Protein AF-0000000084344542 (afdb_homodimer)

pLDDT: mean 90.47, std 12.68, range [45.41, 98.81]

Solvent-accessible surface area (backbone atoms only — not comparable to full-atom values): 25908 Å² total; per-residue (Å²): 127,61,59,62,56,59,52,42,53,37,26,50,50,38,29,60,54,42,60,59,72,51,71,72,38,26,35,27,34,57,38,76,38,35,69,46,24,49,51,44,51,56,44,52,57,58,43,57,76,71,45,91,45,51,61,46,63,35,38,37,27,78,38,46,72,83,74,76,82,59,62,68,55,54,55,50,29,57,75,70,69,33,57,74,46,80,40,80,62,51,44,53,54,48,46,68,65,64,58,64,47,92,57,42,66,62,53,50,51,50,50,52,51,49,52,49,51,52,52,35,42,76,71,65,27,49,30,38,39,43,50,48,27,27,58,53,41,50,37,38,25,49,44,27,22,44,72,66,23,25,47,30,42,78,67,57,57,41,77,37,75,93,72,64,34,31,40,26,28,45,34,46,66,36,50,62,67,59,53,52,48,42,37,61,75,66,66,57,85,61,45,83,78,78,64,84,82,66,62,91,40,74,62,55,54,40,47,54,46,52,56,52,43,44,73,72,34,79,58,21,61,60,15,43,49,40,21,40,59,35,49,87,63,44,42,58,50,52,52,87,77,82,128,61,61,62,56,58,52,42,53,37,25,50,50,40,28,61,54,44,60,60,71,50,71,73,39,27,33,27,32,54,38,76,37,33,68,47,24,48,51,44,52,54,42,52,57,57,43,57,76,71,46,93,44,51,61,48,64,36,37,37,27,79,37,47,70,83,74,75,82,60,63,67,56,54,53,49,28,56,74,68,69,33,57,72,44,80,40,82,61,50,45,52,54,48,47,69,66,65,58,64,48,94,56,44,66,60,52,51,50,50,49,52,51,48,51,49,52,52,52,35,43,75,72,64,26,49,31,38,40,44,50,47,27,28,57,54,41,50,39,38,26,50,45,28,21,44,73,66,22,24,47,29,42,79,66,57,58,43,76,37,75,91,72,65,33,29,39,26,29,45,35,46,68,37,49,63,68,60,51,53,50,40,37,60,74,64,68,56,85,61,45,84,76,78,66,83,80,65,63,92,39,74,62,56,53,40,48,53,46,51,56,53,42,42,73,72,34,80,60,21,63,60,15,44,50,40,21,40,57,36,48,87,62,43,41,58,50,52,52,87,78,83

Foldseek 3Di:
DQLLVVLLVQLVVQCVVQVQDAAAAEEEQECALALLSVSVVVNVLVCCVPPPHHYAYAYEYEDLPPPFDCVLVVVVCVVSVHHYYYHYQVLCCPLVPPPVDPCSPVVSVVSVVVVVLQVCVVVPGQEYEYRDAQLQQLLQQCLCVVPVVDRDGDDQWAQDPVSNHIYHYSHHRPDPVSSVVNCVVVVPGGGDDDPVVPPPDSSVVSSVVQVVVCVVPPCSSVVSSVCVVCVVPDDDDDVVVD/DQLLVVLLVQLVVQCVVQVQDAAAAEEEQECALALLSVSVVVNVLVCCVPPPHHYAYAYEYEDLPPPFDCVLVVVVCVVSVHHYYYHYQVLCCPLVPPPVDPCSPVVSVVSVVVVVLQVCVVVPGQEYEYRDAQLQQLLQQCLCVVPVVDRDGDDQWDQDPVSNHIYHYSHHRPDPVSSVVNCVVVVPGGGDDDPVCPPPDSSVVSSVVQVVVCVVPPCSSVVSSVCNVCVVPDDDDDVVVD

Structure (mmCIF, N/CA/C/O backbone):
data_AF-0000000084344542-model_v1
#
loop_
_entity.id
_entity.type
_entity.pdbx_description
1 polymer 'tRNA(Ile)-lysidine synthase TilS/MesJ'
#
loop_
_atom_site.group_PDB
_atom_site.id
_atom_site.type_symbol
_atom_site.label_atom_id
_atom_site.label_alt_id
_atom_site.label_comp_id
_atom_site.label_asym_id
_atom_site.label_entity_id
_atom_site.label_seq_id
_atom_site.pdbx_PDB_ins_code
_atom_site.Cartn_x
_atom_site.Cartn_y
_atom_site.Cartn_z
_atom_site.occupancy
_atom_site.B_iso_or_equiv
_atom_site.auth_seq_id
_atom_site.auth_comp_id
_atom_site.auth_asym_id
_atom_site.auth_atom_id
_atom_site.pdbx_PDB_model_num
ATOM 1 N N . MET A 1 1 ? 20.719 -18.219 -22.297 1 51.34 1 MET A N 1
ATOM 2 C CA . MET A 1 1 ? 20.312 -19 -21.141 1 51.34 1 MET A CA 1
ATOM 3 C C . MET A 1 1 ? 18.906 -19.547 -21.297 1 51.34 1 MET A C 1
ATOM 5 O O . MET A 1 1 ? 18.016 -18.844 -21.781 1 51.34 1 MET A O 1
ATOM 9 N N . ASP A 1 2 ? 18.734 -20.875 -21.125 1 81.25 2 ASP A N 1
ATOM 10 C CA . ASP A 1 2 ? 17.453 -21.562 -21.266 1 81.25 2 ASP A CA 1
ATOM 11 C C . ASP A 1 2 ? 16.375 -20.906 -20.391 1 81.25 2 ASP A C 1
ATOM 13 O O . ASP A 1 2 ? 16.641 -20.547 -19.25 1 81.25 2 ASP A O 1
ATOM 17 N N . LYS A 1 3 ? 15.359 -20.281 -21.062 1 88 3 LYS A N 1
ATOM 18 C CA . LYS A 1 3 ? 14.25 -19.594 -20.406 1 88 3 LYS A CA 1
ATOM 19 C C . LYS A 1 3 ? 13.766 -20.359 -19.188 1 88 3 LYS A C 1
ATOM 21 O O . LYS A 1 3 ? 13.422 -19.766 -18.156 1 88 3 LYS A O 1
ATOM 26 N N . LEU A 1 4 ? 13.867 -21.609 -19.297 1 92.75 4 LEU A N 1
ATOM 27 C CA . LEU A 1 4 ? 13.422 -22.422 -18.156 1 92.75 4 LEU A CA 1
ATOM 28 C C . LEU A 1 4 ? 14.391 -22.297 -17 1 92.75 4 LEU A C 1
ATOM 30 O O . LEU A 1 4 ? 13.977 -22.266 -15.836 1 92.75 4 LEU A O 1
ATOM 34 N N . GLN A 1 5 ? 15.648 -22.172 -17.281 1 93.88 5 GLN A N 1
ATOM 35 C CA . GLN A 1 5 ? 16.656 -22.062 -16.234 1 93.88 5 GLN A CA 1
ATOM 36 C C . GLN A 1 5 ? 16.453 -20.797 -15.406 1 93.88 5 GLN A C 1
ATOM 38 O O . GLN A 1 5 ? 16.609 -20.812 -14.188 1 93.88 5 GLN A O 1
ATOM 43 N N . LYS A 1 6 ? 16.141 -19.781 -16.125 1 95.5 6 LYS A N 1
ATOM 44 C CA . LYS A 1 6 ? 15.875 -18.516 -15.43 1 95.5 6 LYS A CA 1
ATOM 45 C C . LYS A 1 6 ? 14.648 -18.641 -14.523 1 95.5 6 LYS A C 1
ATOM 47 O O . LYS A 1 6 ? 14.656 -18.156 -13.391 1 95.5 6 LYS A O 1
ATOM 52 N N . LEU A 1 7 ? 13.602 -19.234 -15.039 1 98 7 LEU A N 1
ATOM 53 C CA . LEU A 1 7 ? 12.391 -19.453 -14.25 1 98 7 LEU A CA 1
ATOM 54 C C . LEU A 1 7 ? 12.68 -20.344 -13.047 1 98 7 LEU A C 1
ATOM 56 O O . LEU A 1 7 ? 12.188 -20.078 -11.945 1 98 7 LEU A O 1
ATOM 60 N N . LEU A 1 8 ? 13.477 -21.344 -13.281 1 97.62 8 LEU A N 1
ATOM 61 C CA . LEU A 1 8 ? 13.828 -22.312 -12.242 1 97.62 8 LEU A CA 1
ATOM 62 C C . LEU A 1 8 ? 14.602 -21.625 -11.109 1 97.62 8 LEU A C 1
ATOM 64 O O . LEU A 1 8 ? 14.398 -21.938 -9.938 1 97.62 8 LEU A O 1
ATOM 68 N N . SER A 1 9 ? 15.469 -20.766 -11.445 1 97.56 9 SER A N 1
ATOM 69 C CA . SER A 1 9 ? 16.266 -20.047 -10.445 1 97.56 9 SER A CA 1
ATOM 70 C C . SER A 1 9 ? 15.375 -19.219 -9.539 1 97.56 9 SER A C 1
ATOM 72 O O . SER A 1 9 ? 15.555 -19.203 -8.32 1 97.56 9 SER A O 1
ATOM 74 N N . LYS A 1 10 ? 14.453 -18.531 -10.094 1 98.19 10 LYS A N 1
ATOM 75 C CA . LYS A 1 10 ? 13.539 -17.688 -9.328 1 98.19 10 LYS A CA 1
ATOM 76 C C . LYS A 1 10 ? 12.602 -18.531 -8.469 1 98.19 10 LYS A C 1
ATOM 78 O O . LYS A 1 10 ? 12.32 -18.188 -7.32 1 98.19 10 LYS A O 1
ATOM 83 N N . SER A 1 11 ? 12.133 -19.609 -9.039 1 98.5 11 SER A N 1
ATOM 84 C CA . SER A 1 11 ? 11.266 -20.5 -8.281 1 98.5 11 SER A CA 1
ATOM 85 C C . SER A 1 11 ? 12.016 -21.156 -7.121 1 98.5 11 SER A C 1
ATOM 87 O O . SER A 1 11 ? 11.469 -21.312 -6.027 1 98.5 11 SER A O 1
ATOM 89 N N . ARG A 1 12 ? 13.195 -21.562 -7.375 1 98 12 ARG A N 1
ATOM 90 C CA . ARG A 1 12 ? 14.016 -22.141 -6.32 1 98 12 ARG A CA 1
ATOM 91 C C . ARG A 1 12 ? 14.172 -21.172 -5.152 1 98 12 ARG A C 1
ATOM 93 O O . ARG A 1 12 ? 14.062 -21.578 -3.99 1 98 12 ARG 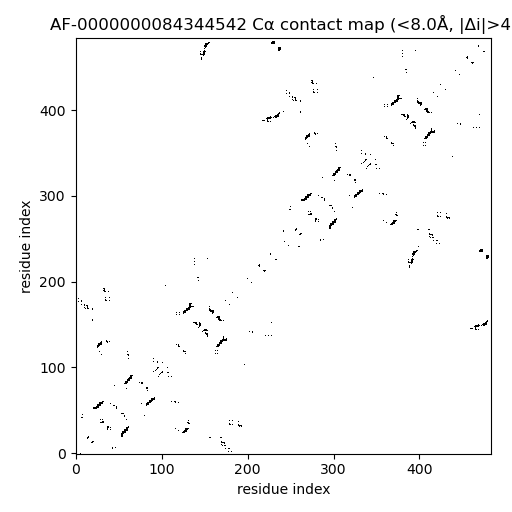A O 1
ATOM 100 N N . ARG A 1 13 ? 14.453 -19.953 -5.473 1 97.75 13 ARG A N 1
ATOM 101 C CA . ARG A 1 13 ? 14.586 -18.922 -4.438 1 97.75 13 ARG A CA 1
ATOM 102 C C . ARG A 1 13 ? 13.297 -18.812 -3.623 1 97.75 13 ARG A C 1
ATOM 104 O O . ARG A 1 13 ? 13.344 -18.703 -2.395 1 97.75 13 ARG A O 1
ATOM 111 N N . ALA A 1 14 ? 12.156 -18.766 -4.277 1 98.44 14 ALA A N 1
ATOM 112 C CA . ALA A 1 14 ? 10.875 -18.688 -3.582 1 98.44 14 ALA A CA 1
ATOM 113 C C . ALA A 1 14 ? 10.656 -19.906 -2.695 1 98.44 14 ALA A C 1
ATOM 115 O O . ALA A 1 14 ? 10.219 -19.781 -1.549 1 98.44 14 ALA A O 1
ATOM 116 N N . ILE A 1 15 ? 10.961 -21.094 -3.232 1 98.56 15 ILE A N 1
ATOM 117 C CA . ILE A 1 15 ? 10.789 -22.344 -2.502 1 98.56 15 ILE A CA 1
ATOM 118 C C . ILE A 1 15 ? 11.625 -22.312 -1.225 1 98.56 15 ILE A C 1
ATOM 120 O O . ILE A 1 15 ? 11.156 -22.719 -0.158 1 98.56 15 ILE A O 1
ATOM 124 N N . GLN A 1 16 ? 12.812 -21.797 -1.331 1 97.44 16 GLN A N 1
ATOM 125 C CA . GLN A 1 16 ? 13.711 -21.734 -0.185 1 97.44 16 GLN A CA 1
ATOM 126 C C . GLN A 1 16 ? 13.273 -20.641 0.793 1 97.44 16 GLN A C 1
ATOM 128 O O . GLN A 1 16 ? 13.188 -20.891 1.998 1 97.44 16 GLN A O 1
ATOM 133 N N . ASP A 1 17 ? 13.008 -19.469 0.31 1 97.56 17 ASP A N 1
ATOM 134 C CA . ASP A 1 17 ? 12.664 -18.312 1.145 1 97.56 17 ASP A CA 1
ATOM 135 C C . ASP A 1 17 ? 11.422 -18.609 1.989 1 97.56 17 ASP A C 1
ATOM 137 O O . ASP A 1 17 ? 11.328 -18.156 3.135 1 97.56 17 ASP A O 1
ATOM 141 N N . PHE A 1 18 ? 10.445 -19.359 1.409 1 98.19 18 PHE A N 1
ATOM 142 C CA . PHE A 1 18 ? 9.156 -19.531 2.082 1 98.19 18 PHE A CA 1
ATOM 143 C C . PHE A 1 18 ? 8.953 -20.984 2.492 1 98.19 18 PHE A C 1
ATOM 145 O O . PHE A 1 18 ? 7.84 -21.391 2.838 1 98.19 18 PHE A O 1
ATOM 152 N N . LYS A 1 19 ? 9.961 -21.844 2.332 1 98 19 LYS A N 1
ATOM 153 C CA . LYS A 1 19 ? 9.914 -23.25 2.727 1 98 19 LYS A CA 1
ATOM 154 C C . LYS A 1 19 ? 8.688 -23.953 2.143 1 98 19 LYS A C 1
ATOM 156 O O . LYS A 1 19 ? 7.906 -24.562 2.877 1 98 19 LYS A O 1
ATOM 161 N N . LEU A 1 20 ? 8.594 -23.875 0.9 1 98.69 20 LEU A N 1
ATOM 162 C CA . LEU A 1 20 ? 7.383 -24.328 0.22 1 98.69 20 LEU A CA 1
ATOM 163 C C . LEU A 1 20 ? 7.359 -25.844 0.097 1 98.69 20 LEU A C 1
ATOM 165 O O . LEU A 1 20 ? 6.285 -26.453 0.073 1 98.69 20 LEU A O 1
ATOM 169 N N . ILE A 1 21 ? 8.547 -26.484 -0.066 1 98.75 21 ILE A N 1
ATOM 170 C CA . ILE A 1 21 ? 8.617 -27.906 -0.337 1 98.75 21 ILE A CA 1
ATOM 171 C C . ILE A 1 21 ? 9.5 -28.594 0.707 1 98.75 21 ILE A C 1
ATOM 173 O O . ILE A 1 21 ? 10.578 -28.109 1.029 1 98.75 21 ILE A O 1
ATOM 177 N N . GLU A 1 22 ? 9.016 -29.672 1.172 1 98.12 22 GLU A N 1
ATOM 178 C CA . GLU A 1 22 ? 9.719 -30.469 2.162 1 98.12 22 GLU A CA 1
ATOM 179 C C . GLU A 1 22 ? 9.828 -31.922 1.713 1 98.12 22 GLU A C 1
ATOM 181 O O . GLU A 1 22 ? 9.117 -32.344 0.8 1 98.12 22 GLU A O 1
ATOM 186 N N . ASN A 1 23 ? 10.711 -32.656 2.406 1 98.31 23 ASN A N 1
ATOM 187 C CA . ASN A 1 23 ? 10.891 -34.062 2.102 1 98.31 23 ASN A CA 1
ATOM 188 C C . ASN A 1 23 ? 9.609 -34.875 2.346 1 98.31 23 ASN A C 1
ATOM 190 O O . ASN A 1 23 ? 8.984 -34.719 3.4 1 98.31 23 ASN A O 1
ATOM 194 N N . GLY A 1 24 ? 9.273 -35.688 1.319 1 98.12 24 GLY A N 1
ATOM 195 C CA . GLY A 1 24 ? 8.125 -36.562 1.47 1 98.12 24 GLY A CA 1
ATOM 196 C C . GLY A 1 24 ? 6.832 -35.938 0.971 1 98.12 24 GLY A C 1
ATOM 197 O O . GLY A 1 24 ? 5.793 -36.594 0.943 1 98.12 24 GLY A O 1
ATOM 198 N N . ASP A 1 25 ? 6.922 -34.75 0.544 1 98.69 25 ASP A N 1
ATOM 199 C CA . ASP A 1 25 ? 5.727 -34.062 0.06 1 98.69 25 ASP A CA 1
ATOM 200 C C . ASP A 1 25 ? 5.164 -34.75 -1.183 1 98.69 25 ASP A C 1
ATOM 202 O O . ASP A 1 25 ? 5.922 -35.25 -2.023 1 98.69 25 ASP A O 1
ATOM 206 N N . LYS A 1 26 ? 3.902 -34.812 -1.237 1 98.75 26 LYS A N 1
ATOM 207 C CA . LYS A 1 26 ? 3.164 -35.125 -2.461 1 98.75 26 LYS A CA 1
ATOM 208 C C . LYS A 1 26 ? 2.363 -33.906 -2.926 1 98.75 26 LYS A C 1
ATOM 210 O O . LYS A 1 26 ? 1.369 -33.531 -2.301 1 98.75 26 LYS A O 1
ATOM 215 N N . ILE A 1 27 ? 2.746 -33.344 -4.039 1 98.81 27 ILE A N 1
ATOM 216 C CA . ILE A 1 27 ? 2.273 -32.031 -4.422 1 98.81 27 ILE A CA 1
ATOM 217 C C . ILE A 1 27 ? 1.362 -32.156 -5.641 1 98.81 27 ILE A C 1
ATOM 219 O O . ILE A 1 27 ? 1.763 -32.688 -6.676 1 98.81 27 ILE A O 1
ATOM 223 N N . ALA A 1 28 ? 0.146 -31.641 -5.516 1 98.75 28 ALA A N 1
ATOM 224 C CA . ALA A 1 28 ? -0.789 -31.547 -6.633 1 98.75 28 ALA A CA 1
ATOM 225 C C . ALA A 1 28 ? -0.658 -30.203 -7.348 1 98.75 28 ALA A C 1
ATOM 227 O O . ALA A 1 28 ? -0.665 -29.156 -6.707 1 98.75 28 ALA A O 1
ATOM 228 N N . VAL A 1 29 ? -0.505 -30.266 -8.602 1 98.38 29 VAL A N 1
ATOM 229 C CA . VAL A 1 29 ? -0.533 -29.062 -9.422 1 98.38 29 VAL A CA 1
ATOM 230 C C . VAL A 1 29 ? -1.914 -28.891 -10.047 1 98.38 29 VAL A C 1
ATOM 232 O O . VAL A 1 29 ? -2.389 -29.781 -10.766 1 98.38 29 VAL A O 1
ATOM 235 N N . GLY A 1 30 ? -2.607 -27.781 -9.68 1 94.81 30 GLY A N 1
ATOM 236 C CA . GLY A 1 30 ? -3.82 -27.453 -10.414 1 94.81 30 GLY A CA 1
ATOM 237 C C . GLY A 1 30 ? -3.559 -27.047 -11.852 1 94.81 30 GLY A C 1
ATOM 238 O O . GLY A 1 30 ? -3.127 -25.906 -12.102 1 94.81 30 GLY A O 1
ATOM 239 N N . LEU A 1 31 ? -3.889 -27.891 -12.758 1 93.56 31 LEU A N 1
ATOM 240 C CA . LEU A 1 31 ? -3.602 -27.672 -14.172 1 93.56 31 LEU A CA 1
ATOM 241 C C . LEU A 1 31 ? -4.852 -27.219 -14.914 1 93.56 31 LEU A C 1
ATOM 243 O O . LEU A 1 31 ? -5.68 -28.031 -15.312 1 93.56 31 LEU A O 1
ATOM 247 N N . SER A 1 32 ? -4.93 -25.969 -15.172 1 89.56 32 SER A N 1
ATOM 248 C CA . SER A 1 32 ? -6.102 -25.406 -15.852 1 89.56 32 SER A CA 1
ATOM 249 C C . SER A 1 32 ? -5.93 -25.453 -17.359 1 89.56 32 SER A C 1
ATOM 251 O O . SER A 1 32 ? -6.902 -25.312 -18.109 1 89.56 32 SER A O 1
ATOM 253 N N . GLY A 1 33 ? -4.684 -25.594 -17.812 1 90.06 33 GLY A N 1
ATOM 254 C CA . GLY A 1 33 ? -4.383 -25.484 -19.234 1 90.06 33 GLY A CA 1
ATOM 255 C C . GLY A 1 33 ? -3.924 -24.094 -19.641 1 90.06 33 GLY A C 1
ATOM 256 O O . GLY A 1 33 ? -3.492 -23.875 -20.766 1 90.06 33 GLY A O 1
ATOM 257 N N . GLY A 1 34 ? -3.973 -23.219 -18.734 1 92.94 34 GLY A N 1
ATOM 258 C CA . GLY A 1 34 ? -3.479 -21.875 -19 1 92.94 34 GLY A CA 1
ATOM 259 C C . GLY A 1 34 ? -1.965 -21.781 -18.938 1 92.94 34 GLY A C 1
ATOM 260 O O . GLY A 1 34 ? -1.291 -22.719 -18.531 1 92.94 34 GLY A O 1
ATOM 261 N N . LYS A 1 35 ? -1.479 -20.625 -19.359 1 96.31 35 LYS A N 1
ATOM 262 C CA . LYS A 1 35 ? -0.034 -20.438 -19.453 1 96.31 35 LYS A CA 1
ATOM 263 C C . LYS A 1 35 ? 0.63 -20.578 -18.094 1 96.31 35 LYS A C 1
ATOM 265 O O . LYS A 1 35 ? 1.729 -21.125 -17.984 1 96.31 35 LYS A O 1
ATOM 270 N N . ASP A 1 36 ? 0.001 -20.141 -17.047 1 97 36 ASP A N 1
ATOM 271 C CA . ASP A 1 36 ? 0.616 -20.109 -15.727 1 97 36 ASP A CA 1
ATOM 272 C C . ASP A 1 36 ? 0.717 -21.5 -15.133 1 97 36 ASP A C 1
ATOM 274 O O . ASP A 1 36 ? 1.778 -21.906 -14.648 1 97 36 ASP A O 1
ATOM 278 N N . SER A 1 37 ? -0.384 -22.234 -15.188 1 96.94 37 SER A N 1
ATOM 279 C CA . SER A 1 37 ? -0.388 -23.578 -14.617 1 96.94 37 SER A CA 1
ATOM 280 C C . SER A 1 37 ? 0.545 -24.5 -15.383 1 96.94 37 SER A C 1
ATOM 282 O O . SER A 1 37 ? 1.215 -25.359 -14.789 1 96.94 37 SER A O 1
ATOM 284 N N . LEU A 1 38 ? 0.573 -24.344 -16.688 1 96.81 38 LEU A N 1
ATOM 285 C CA . LEU A 1 38 ? 1.476 -25.156 -17.5 1 96.81 38 LEU A CA 1
ATOM 286 C C . LEU A 1 38 ? 2.932 -24.859 -17.141 1 96.81 38 LEU A C 1
ATOM 288 O O . LEU A 1 38 ? 3.727 -25.797 -16.969 1 96.81 38 LEU A O 1
ATOM 292 N N . THR A 1 39 ? 3.248 -23.594 -17.078 1 97.94 39 THR A N 1
ATOM 293 C CA . THR A 1 39 ? 4.602 -23.188 -16.719 1 97.94 39 THR A CA 1
ATOM 294 C C . THR A 1 39 ? 4.984 -23.75 -15.352 1 97.94 39 THR A C 1
ATOM 296 O O . THR A 1 39 ? 6.098 -24.25 -15.172 1 97.94 39 THR A O 1
ATOM 299 N N . LEU A 1 40 ? 4.07 -23.703 -14.461 1 98.5 40 LEU A N 1
ATOM 300 C CA . LEU A 1 40 ? 4.297 -24.234 -13.125 1 98.5 40 LEU A CA 1
ATOM 301 C C . LEU A 1 40 ? 4.656 -25.719 -13.18 1 98.5 40 LEU A C 1
ATOM 303 O O . LEU A 1 40 ? 5.586 -26.156 -12.508 1 98.5 40 LEU A O 1
ATOM 307 N N . LEU A 1 41 ? 3.92 -26.469 -13.953 1 98.06 41 LEU A N 1
ATOM 308 C CA . LEU A 1 41 ? 4.168 -27.906 -14.094 1 98.06 41 LEU A CA 1
ATOM 309 C C . LEU A 1 41 ? 5.582 -28.156 -14.602 1 98.06 41 LEU A C 1
ATOM 311 O O . LEU A 1 41 ? 6.297 -29.016 -14.062 1 98.06 41 LEU A O 1
ATOM 315 N N . TYR A 1 42 ? 5.988 -27.453 -15.594 1 97.75 42 TYR A N 1
ATOM 316 C CA . TYR A 1 42 ? 7.332 -27.594 -16.156 1 97.75 42 TYR A CA 1
ATOM 317 C C . TYR A 1 42 ? 8.391 -27.281 -15.102 1 97.75 42 TYR A C 1
ATOM 319 O O . TYR A 1 42 ? 9.383 -28.016 -14.977 1 97.75 42 TYR A O 1
ATOM 327 N N . ILE A 1 43 ? 8.164 -26.234 -14.375 1 98.25 43 ILE A N 1
ATOM 328 C CA . ILE A 1 43 ? 9.133 -25.766 -13.391 1 98.25 43 ILE A CA 1
ATOM 329 C C . ILE A 1 43 ? 9.297 -26.812 -12.289 1 98.25 43 ILE A C 1
ATOM 331 O O . ILE A 1 43 ? 10.422 -27.203 -11.961 1 98.25 43 ILE A O 1
ATOM 335 N N . LEU A 1 44 ? 8.195 -27.266 -11.719 1 98.56 44 LEU A N 1
ATOM 336 C CA . LEU A 1 44 ? 8.258 -28.188 -10.594 1 98.56 44 LEU A CA 1
ATOM 337 C C . LEU A 1 44 ? 8.805 -29.531 -11.031 1 98.56 44 LEU A C 1
ATOM 339 O O . LEU A 1 44 ? 9.531 -30.188 -10.281 1 98.56 44 LEU A O 1
ATOM 343 N N . ASN A 1 45 ? 8.406 -29.938 -12.195 1 98.12 45 ASN A N 1
ATOM 344 C CA . ASN A 1 45 ? 8.945 -31.188 -12.711 1 98.12 45 ASN A CA 1
ATOM 345 C C . ASN A 1 45 ? 10.453 -31.125 -12.891 1 98.12 45 ASN A C 1
ATOM 347 O O . ASN A 1 45 ? 11.172 -32.062 -12.562 1 98.12 45 ASN A O 1
ATOM 351 N N . ALA A 1 46 ? 10.938 -30.062 -13.453 1 97.12 46 ALA A N 1
ATOM 352 C CA . ALA A 1 46 ? 12.375 -29.844 -13.602 1 97.12 46 ALA A CA 1
ATOM 353 C C . ALA A 1 46 ? 13.062 -29.75 -12.242 1 97.12 46 ALA A C 1
ATOM 355 O O . ALA A 1 46 ? 14.148 -30.297 -12.055 1 97.12 46 ALA A O 1
ATOM 356 N N . TYR A 1 47 ? 12.438 -29.016 -11.383 1 97.81 47 TYR A N 1
ATOM 357 C CA . TYR A 1 47 ? 13 -28.828 -10.047 1 97.81 47 TYR A CA 1
ATOM 358 C C . TYR A 1 47 ? 13.156 -30.156 -9.328 1 97.81 47 TYR A C 1
ATOM 360 O O . TYR A 1 47 ? 14.125 -30.359 -8.594 1 97.81 47 TYR A O 1
ATOM 368 N N . LYS A 1 48 ? 12.219 -31.047 -9.508 1 96.81 48 LYS A N 1
ATOM 369 C CA . LYS A 1 48 ? 12.188 -32.375 -8.875 1 96.81 48 LYS A CA 1
ATOM 370 C C . LYS A 1 48 ? 13.477 -33.125 -9.148 1 96.81 48 LYS A C 1
ATOM 372 O O . LYS A 1 48 ? 13.922 -33.906 -8.312 1 96.81 48 LYS A O 1
ATOM 377 N N . ARG A 1 49 ? 14.133 -32.875 -10.203 1 94 49 ARG A N 1
ATOM 378 C CA . ARG A 1 49 ? 15.305 -33.625 -10.656 1 94 49 ARG A CA 1
ATOM 379 C C . ARG A 1 49 ? 16.531 -33.281 -9.812 1 94 49 ARG A C 1
ATOM 381 O O . ARG A 1 49 ? 17.438 -34.094 -9.664 1 94 49 ARG A O 1
ATOM 388 N N . PHE A 1 50 ? 16.594 -32.094 -9.258 1 93.19 50 PHE A N 1
ATOM 389 C CA . PHE A 1 50 ? 17.812 -31.703 -8.562 1 93.19 50 PHE A CA 1
ATOM 390 C C . PHE A 1 50 ? 17.484 -31.156 -7.176 1 93.19 50 PHE A C 1
ATOM 392 O O . PHE A 1 50 ? 18.391 -30.781 -6.43 1 93.19 50 PHE A O 1
ATOM 399 N N . SER A 1 51 ? 16.219 -31.062 -6.895 1 95.25 51 SER A N 1
ATOM 400 C CA . SER A 1 51 ? 15.797 -30.578 -5.586 1 95.25 51 SER A CA 1
ATOM 401 C C . SER A 1 51 ? 16.469 -31.359 -4.461 1 95.25 51 SER A C 1
ATOM 403 O O . SER A 1 51 ? 16.609 -32.562 -4.551 1 95.25 51 SER A O 1
ATOM 405 N N . PRO A 1 52 ? 16.875 -30.672 -3.395 1 95.94 52 PRO A N 1
ATOM 406 C CA . PRO A 1 52 ? 17.375 -31.391 -2.225 1 95.94 52 PRO A CA 1
ATOM 407 C C . PRO A 1 52 ? 16.281 -32.188 -1.521 1 95.94 52 PRO A C 1
ATOM 409 O O . PRO A 1 52 ? 16.594 -33.188 -0.848 1 95.94 52 PRO A O 1
ATOM 412 N N . GLU A 1 53 ? 15.086 -31.781 -1.658 1 96.94 53 GLU A N 1
ATOM 413 C CA . GLU A 1 53 ? 13.938 -32.5 -1.089 1 96.94 53 GLU A CA 1
ATOM 414 C C . GLU A 1 53 ? 13.367 -33.5 -2.078 1 96.94 53 GLU A C 1
ATOM 416 O O . GLU A 1 53 ? 13.266 -33.219 -3.273 1 96.94 53 GLU A O 1
ATOM 421 N N . LYS A 1 54 ? 13.086 -34.594 -1.53 1 97.69 54 LYS A N 1
ATOM 422 C CA . LYS A 1 54 ? 12.391 -35.594 -2.338 1 97.69 54 LYS A CA 1
ATOM 423 C C . LYS A 1 54 ? 10.875 -35.406 -2.24 1 97.69 54 LYS A C 1
ATOM 425 O O . LYS A 1 54 ? 10.312 -35.438 -1.144 1 97.69 54 LYS A O 1
ATOM 430 N N . PHE A 1 55 ? 10.273 -35.25 -3.379 1 98.38 55 PHE A N 1
ATOM 431 C CA . PHE A 1 55 ? 8.82 -35.094 -3.387 1 98.38 55 PHE A CA 1
ATOM 432 C C . PHE A 1 55 ? 8.219 -35.656 -4.664 1 98.38 55 PHE A C 1
ATOM 434 O O . PHE A 1 55 ? 8.93 -35.906 -5.645 1 98.38 55 PHE A O 1
ATOM 441 N N . ASP A 1 56 ? 6.934 -35.938 -4.621 1 98.19 56 ASP A N 1
ATOM 442 C CA . ASP A 1 56 ? 6.188 -36.406 -5.781 1 98.19 56 ASP A CA 1
ATOM 443 C C . ASP A 1 56 ? 5.277 -35.312 -6.344 1 98.19 56 ASP A C 1
ATOM 445 O O . ASP A 1 56 ? 4.875 -34.406 -5.617 1 98.19 56 ASP A O 1
ATOM 449 N N . LEU A 1 57 ? 4.977 -35.5 -7.617 1 98.25 57 LEU A N 1
ATOM 450 C CA . LEU A 1 57 ? 4.145 -34.531 -8.312 1 98.25 57 LEU A CA 1
ATOM 451 C C . LEU A 1 57 ? 2.973 -35.188 -9.008 1 98.25 57 LEU A C 1
ATOM 453 O O . LEU A 1 57 ? 3.141 -36.25 -9.633 1 98.25 57 LEU A O 1
ATOM 457 N N . ILE A 1 58 ? 1.824 -34.656 -8.867 1 98 58 ILE A N 1
ATOM 458 C CA . ILE A 1 58 ? 0.686 -35.094 -9.672 1 98 58 ILE A CA 1
ATOM 459 C C . ILE A 1 58 ? -0.031 -33.875 -10.25 1 98 58 ILE A C 1
ATOM 461 O O . ILE A 1 58 ? 0.054 -32.781 -9.703 1 98 58 ILE A O 1
ATOM 465 N N . ALA A 1 59 ? -0.706 -34.031 -11.344 1 98.12 59 ALA A N 1
ATOM 466 C CA . ALA A 1 59 ? -1.465 -32.969 -11.992 1 98.12 59 ALA A CA 1
ATOM 467 C C . ALA A 1 59 ? -2.963 -33.25 -11.953 1 98.12 59 ALA A C 1
ATOM 469 O O . ALA A 1 59 ? -3.385 -34.375 -12.156 1 98.12 59 ALA A O 1
ATOM 470 N N . ILE A 1 60 ? -3.727 -32.25 -11.617 1 97.06 60 ILE A N 1
ATOM 471 C CA . ILE A 1 60 ? -5.18 -32.375 -11.547 1 97.06 60 ILE A CA 1
ATOM 472 C C . ILE A 1 60 ? -5.832 -31.281 -12.406 1 97.06 60 ILE A C 1
ATOM 474 O O . ILE A 1 60 ? -5.469 -30.109 -12.312 1 97.06 60 ILE A O 1
ATOM 478 N N . THR A 1 61 ? -6.742 -31.656 -13.211 1 94.62 61 THR A N 1
ATOM 479 C CA . THR A 1 61 ? -7.574 -30.734 -13.977 1 94.62 61 THR A CA 1
ATOM 480 C C . THR A 1 61 ? -9.047 -30.922 -13.625 1 94.62 61 THR A C 1
ATOM 482 O O . THR A 1 61 ? -9.547 -32.031 -13.609 1 94.62 61 THR A O 1
ATOM 485 N N . LEU A 1 62 ? -9.641 -29.766 -13.297 1 91.38 62 LEU A N 1
ATOM 486 C CA . LEU A 1 62 ? -11.086 -29.781 -13.078 1 91.38 62 LEU A CA 1
ATOM 487 C C . LEU A 1 62 ? -11.836 -29.484 -14.375 1 91.38 62 LEU A C 1
ATOM 489 O O . LEU A 1 62 ? -11.742 -28.375 -14.906 1 91.38 62 LEU A O 1
ATOM 493 N N . ASN A 1 63 ? -12.508 -30.406 -14.828 1 86.19 63 ASN A N 1
ATOM 494 C CA . ASN A 1 63 ? -13.305 -30.266 -16.047 1 86.19 63 ASN A CA 1
ATOM 495 C C . ASN A 1 63 ? -14.703 -29.75 -15.742 1 86.19 63 ASN A C 1
ATOM 497 O O . ASN A 1 63 ? -15.523 -30.453 -15.148 1 86.19 63 ASN A O 1
ATOM 501 N N . PRO A 1 64 ? -14.93 -28.531 -16.172 1 77.75 64 PRO A N 1
ATOM 502 C CA . PRO A 1 64 ? -16.25 -27.969 -15.852 1 77.75 64 PRO A CA 1
ATOM 503 C C . PRO A 1 64 ? -17.359 -28.578 -16.703 1 77.75 64 PRO A C 1
ATOM 505 O O . PRO A 1 64 ? -18.547 -28.297 -16.469 1 77.75 64 PRO A O 1
ATOM 508 N N . GLY A 1 65 ? -17.094 -29.391 -17.641 1 73.62 65 GLY A N 1
ATOM 509 C CA . GLY A 1 65 ? -18.109 -30.047 -18.484 1 73.62 65 GLY A CA 1
ATOM 510 C C . GLY A 1 65 ? -18.531 -29.188 -19.656 1 73.62 65 GLY A C 1
ATOM 511 O O . GLY A 1 65 ? -19.688 -29.25 -20.094 1 73.62 65 GLY A O 1
ATOM 512 N N . THR A 1 66 ? -17.703 -28.281 -20.062 1 69.06 66 THR A N 1
ATOM 513 C CA . THR A 1 66 ? -18.062 -27.375 -21.141 1 69.06 66 THR A CA 1
ATOM 514 C C . THR A 1 66 ? -17.625 -27.922 -22.5 1 69.06 66 THR A C 1
ATOM 516 O O . THR A 1 66 ? -17.812 -27.281 -23.531 1 69.06 66 THR A O 1
ATOM 519 N N . GLY A 1 67 ? -17.094 -29.078 -22.484 1 69.12 67 GLY A N 1
ATOM 520 C CA . GLY A 1 67 ? -16.703 -29.688 -23.75 1 69.12 67 GLY A CA 1
ATOM 521 C C . GLY A 1 67 ? -15.273 -29.375 -24.141 1 69.12 67 GLY A C 1
ATOM 522 O O . GLY A 1 67 ? -14.867 -29.656 -25.281 1 69.12 67 GLY A O 1
ATOM 523 N N . ALA A 1 68 ? -14.57 -28.75 -23.297 1 74.81 68 ALA A N 1
ATOM 524 C CA . ALA A 1 68 ? -13.172 -28.484 -23.594 1 74.81 68 ALA A CA 1
ATOM 525 C C . ALA A 1 68 ? -12.391 -29.781 -23.797 1 74.81 68 ALA A C 1
ATOM 527 O O . ALA A 1 68 ? -12.688 -30.797 -23.172 1 74.81 68 ALA A O 1
ATOM 528 N N . ASP A 1 69 ? -11.477 -29.719 -24.766 1 82.44 69 ASP A N 1
ATOM 529 C CA . ASP A 1 69 ? -10.625 -30.875 -25.047 1 82.44 69 ASP A CA 1
ATOM 530 C C . ASP A 1 69 ? -9.344 -30.812 -24.219 1 82.44 69 ASP A C 1
ATOM 532 O O . ASP A 1 69 ? -8.5 -29.953 -24.438 1 82.44 69 ASP A O 1
ATOM 536 N N . PHE A 1 70 ? -9.164 -31.766 -23.297 1 87.06 70 PHE A N 1
ATOM 537 C CA . PHE A 1 70 ? -7.996 -31.781 -22.422 1 87.06 70 PHE A CA 1
ATOM 538 C C . PHE A 1 70 ? -6.98 -32.812 -22.875 1 87.06 70 PHE A C 1
ATOM 540 O O . PHE A 1 70 ? -6.012 -33.094 -22.172 1 87.06 70 PHE A O 1
ATOM 547 N N . SER A 1 71 ? -7.152 -33.312 -24.078 1 89.56 71 SER A N 1
ATOM 548 C CA . SER A 1 71 ? -6.27 -34.344 -24.625 1 89.56 71 SER A CA 1
ATOM 549 C C . SER A 1 71 ? -4.824 -33.875 -24.672 1 89.56 71 SER A C 1
ATOM 551 O O . SER A 1 71 ? -3.896 -34.625 -24.391 1 89.56 71 SER A O 1
ATOM 553 N N . PRO A 1 72 ? -4.648 -32.625 -25.031 1 91.19 72 PRO A N 1
ATOM 554 C CA . PRO A 1 72 ? -3.266 -32.125 -25.031 1 91.19 72 PRO A CA 1
ATOM 555 C C . PRO A 1 72 ? -2.609 -32.219 -23.656 1 91.19 72 PRO A C 1
ATOM 557 O O . PRO A 1 72 ? -1.396 -32.406 -23.562 1 91.19 72 PRO A O 1
ATOM 560 N N . LEU A 1 73 ? -3.361 -32.094 -22.641 1 93.56 73 LEU A N 1
ATOM 561 C CA . LEU A 1 73 ? -2.818 -32.156 -21.281 1 93.56 73 LEU A CA 1
ATOM 562 C C . LEU A 1 73 ? -2.428 -33.562 -20.922 1 93.56 73 LEU A C 1
ATOM 564 O O . LEU A 1 73 ? -1.442 -33.781 -20.203 1 93.56 73 LEU A O 1
ATOM 568 N N . HIS A 1 74 ? -3.25 -34.5 -21.375 1 94.38 74 HIS A N 1
ATOM 569 C CA . HIS A 1 74 ? -2.906 -35.906 -21.156 1 94.38 74 HIS A CA 1
ATOM 570 C C . HIS A 1 74 ? -1.555 -36.219 -21.781 1 94.38 74 HIS A C 1
ATOM 572 O O . HIS A 1 74 ? -0.706 -36.844 -21.125 1 94.38 74 HIS A O 1
ATOM 578 N N . LYS A 1 75 ? -1.407 -35.844 -22.984 1 94.94 75 LYS A N 1
ATOM 579 C CA . LYS A 1 75 ? -0.165 -36.094 -23.703 1 94.94 75 LYS A CA 1
ATOM 580 C C . LYS A 1 75 ? 1.025 -35.438 -23 1 94.94 75 LYS A C 1
ATOM 582 O O . LYS A 1 75 ? 2.078 -36.062 -22.844 1 94.94 75 LYS A O 1
ATOM 587 N N . LEU A 1 76 ? 0.862 -34.219 -22.656 1 95 76 LEU A N 1
ATOM 588 C CA . LEU A 1 76 ? 1.925 -33.469 -22 1 95 76 LEU A CA 1
ATOM 589 C C . LEU A 1 76 ? 2.367 -34.156 -20.703 1 95 76 LEU A C 1
ATOM 591 O O . LEU A 1 76 ? 3.562 -34.344 -20.484 1 95 76 LEU A O 1
ATOM 595 N N . CYS A 1 77 ? 1.443 -34.5 -19.844 1 97 77 CYS A N 1
ATOM 596 C CA . CYS A 1 77 ? 1.762 -35.125 -18.562 1 97 77 CYS A CA 1
ATOM 597 C C . CYS A 1 77 ? 2.424 -36.469 -18.75 1 97 77 CYS A C 1
ATOM 599 O O . CYS A 1 77 ? 3.305 -36.844 -17.969 1 97 77 CYS A O 1
ATOM 601 N N . ASP A 1 78 ? 1.965 -37.156 -19.781 1 96.62 78 ASP A N 1
ATOM 602 C CA . ASP A 1 78 ? 2.6 -38.438 -20.094 1 96.62 78 ASP A CA 1
ATOM 603 C C . ASP A 1 78 ? 4.062 -38.25 -20.484 1 96.62 78 ASP A C 1
ATOM 605 O O . ASP A 1 78 ? 4.938 -38.969 -20.031 1 96.62 78 ASP A O 1
ATOM 609 N N . GLU A 1 79 ? 4.301 -37.281 -21.266 1 96 79 GLU A N 1
ATOM 610 C CA . GLU A 1 79 ? 5.656 -36.969 -21.703 1 96 79 GLU A CA 1
ATOM 611 C C . GLU A 1 79 ? 6.543 -36.594 -20.516 1 96 79 GLU A C 1
ATOM 613 O O . GLU A 1 79 ? 7.723 -36.938 -20.484 1 96 79 GLU A O 1
ATOM 618 N N . LEU A 1 80 ? 5.992 -35.875 -19.609 1 96.31 80 LEU A N 1
ATOM 619 C CA . LEU A 1 80 ? 6.734 -35.406 -18.438 1 96.31 80 LEU A CA 1
ATOM 620 C C . LEU A 1 80 ? 6.777 -36.469 -17.359 1 96.31 80 LEU A C 1
ATOM 622 O O . LEU A 1 80 ? 7.441 -36.312 -16.328 1 96.31 80 LEU A O 1
ATOM 626 N N . GLN A 1 81 ? 6.016 -37.562 -17.594 1 97.12 81 GLN A N 1
ATOM 627 C CA . GLN A 1 81 ? 5.918 -38.625 -16.625 1 97.12 81 GLN A CA 1
ATOM 628 C C . GLN A 1 81 ? 5.348 -38.156 -15.289 1 97.12 81 GLN A C 1
ATOM 630 O O . GLN A 1 81 ? 5.895 -38.438 -14.227 1 97.12 81 GLN A O 1
ATOM 635 N N . VAL A 1 82 ? 4.359 -37.375 -15.359 1 97.81 82 VAL A N 1
ATOM 636 C CA . VAL A 1 82 ? 3.611 -36.875 -14.203 1 97.81 82 VAL A CA 1
ATOM 637 C C . VAL A 1 82 ? 2.205 -37.469 -14.211 1 97.81 82 VAL A C 1
ATOM 639 O O . VAL A 1 82 ? 1.462 -37.312 -15.18 1 97.81 82 VAL A O 1
ATOM 642 N N . PRO A 1 83 ? 1.892 -38.25 -13.125 1 98.19 83 PRO A N 1
ATOM 643 C CA . PRO A 1 83 ? 0.514 -38.719 -13.07 1 98.19 83 PRO A CA 1
ATOM 644 C C . PRO A 1 83 ? -0.519 -37.625 -13.242 1 98.19 83 PRO A C 1
ATOM 646 O O . PRO A 1 83 ? -0.383 -36.562 -12.648 1 98.19 83 PRO A O 1
ATOM 649 N N . PHE A 1 84 ? -1.57 -37.875 -14.102 1 97.62 84 PHE A N 1
ATOM 650 C CA . PHE A 1 84 ? -2.549 -36.875 -14.469 1 97.62 84 PHE A CA 1
ATOM 651 C C . PHE A 1 84 ? -3.967 -37.344 -14.203 1 97.62 84 PHE A C 1
ATOM 653 O O . PHE A 1 84 ? -4.328 -38.469 -14.586 1 97.62 84 PHE A O 1
ATOM 660 N N . TYR A 1 85 ? -4.766 -36.5 -13.531 1 96.69 85 TYR A N 1
ATOM 661 C CA . TYR A 1 85 ? -6.148 -36.844 -13.203 1 96.69 85 TYR A CA 1
ATOM 662 C C . TYR A 1 85 ? -7.098 -35.75 -13.68 1 96.69 85 TYR A C 1
ATOM 664 O O . TYR A 1 85 ? -7.008 -34.594 -13.242 1 96.69 85 TYR A O 1
ATOM 672 N N . GLU A 1 86 ? -7.922 -36.062 -14.562 1 93.88 86 GLU A N 1
ATOM 673 C CA . GLU A 1 86 ? -9 -35.188 -15.008 1 93.88 86 GLU A CA 1
ATOM 674 C C . GLU A 1 86 ? -10.297 -35.469 -14.25 1 93.88 86 GLU A C 1
ATOM 676 O O . GLU A 1 86 ? -10.82 -36.594 -14.312 1 93.88 86 GLU A O 1
ATOM 681 N N . ILE A 1 87 ? -10.781 -34.469 -13.562 1 91.62 87 ILE A N 1
ATOM 682 C CA . ILE A 1 87 ? -11.945 -34.656 -12.703 1 91.62 87 ILE A CA 1
ATOM 683 C C . ILE A 1 87 ? -13.133 -33.875 -13.242 1 91.62 87 ILE A C 1
ATOM 685 O O . ILE A 1 87 ? -13.039 -32.656 -13.461 1 91.62 87 ILE A O 1
ATOM 689 N N . ASP A 1 88 ? -14.258 -34.531 -13.297 1 86.5 88 ASP A N 1
ATOM 690 C CA . ASP A 1 88 ? -15.484 -33.875 -13.742 1 86.5 88 ASP A CA 1
ATOM 691 C C . ASP A 1 88 ? -16.188 -33.156 -12.586 1 86.5 88 ASP A C 1
ATOM 693 O O . ASP A 1 88 ? -16.469 -33.781 -11.555 1 86.5 88 ASP A O 1
ATOM 697 N N . THR A 1 89 ? -16.406 -31.844 -12.641 1 79.44 89 THR A N 1
ATOM 698 C CA . THR A 1 89 ? -17.031 -31.125 -11.539 1 79.44 89 THR A CA 1
ATOM 699 C C . THR A 1 89 ? -18.438 -30.672 -11.93 1 79.44 89 THR A C 1
ATOM 701 O O . THR A 1 89 ? -19.25 -30.344 -11.062 1 79.44 89 THR A O 1
ATOM 704 N N . ASN A 1 90 ? -18.891 -30.797 -13.062 1 72.12 90 ASN A N 1
ATOM 705 C CA . ASN A 1 90 ? -20.188 -30.359 -13.57 1 72.12 90 ASN A CA 1
ATOM 706 C C . ASN A 1 90 ? -20.562 -28.984 -13.039 1 72.12 90 ASN A C 1
ATOM 708 O O . ASN A 1 90 ? -21.703 -28.766 -12.617 1 72.12 90 ASN A O 1
ATOM 712 N N . ILE A 1 91 ? -19.734 -28.078 -12.711 1 65.94 91 ILE A N 1
ATOM 713 C CA . ILE A 1 91 ? -19.922 -26.766 -12.117 1 65.94 91 ILE A CA 1
ATOM 714 C C . ILE A 1 91 ? -20.844 -25.922 -13 1 65.94 91 ILE A C 1
ATOM 716 O O . ILE A 1 91 ? -21.656 -25.141 -12.5 1 65.94 91 ILE A O 1
ATOM 720 N N . LYS A 1 92 ? -20.688 -26.047 -14.273 1 62.88 92 LYS A N 1
ATOM 721 C CA . LYS A 1 92 ? -21.531 -25.297 -15.188 1 62.88 92 LYS A CA 1
ATOM 722 C C . LYS A 1 92 ? -23.016 -25.516 -14.859 1 62.88 92 LYS A C 1
ATOM 724 O O . LYS A 1 92 ? -23.781 -24.547 -14.789 1 62.88 92 LYS A O 1
ATOM 729 N N . GLU A 1 93 ? -23.25 -26.656 -14.602 1 60 93 GLU A N 1
ATOM 730 C CA . GLU A 1 93 ? -24.656 -26.984 -14.352 1 60 93 GLU A CA 1
ATOM 731 C C . GLU A 1 93 ? -25.125 -26.391 -13.031 1 60 93 GLU A C 1
ATOM 733 O O . GLU A 1 93 ? -26.234 -25.844 -12.953 1 60 93 GLU A O 1
ATOM 738 N N . VAL A 1 94 ? -24.328 -26.344 -12.047 1 60.22 94 VAL A N 1
ATOM 739 C CA . VAL A 1 94 ? -24.734 -25.922 -10.703 1 60.22 94 VAL A CA 1
ATOM 740 C C . VAL A 1 94 ? -24.797 -24.406 -10.625 1 60.22 94 VAL A C 1
ATOM 742 O O . VAL A 1 94 ? -25.781 -23.844 -10.133 1 60.22 94 VAL A O 1
ATOM 745 N N . VAL A 1 95 ? -23.812 -23.734 -11.117 1 58.09 95 VAL A N 1
ATOM 746 C CA . VAL A 1 95 ? -23.656 -22.297 -10.875 1 58.09 95 VAL A CA 1
ATOM 747 C C . VAL A 1 95 ? -24.531 -21.516 -11.859 1 58.09 95 VAL A C 1
ATOM 749 O O . VAL A 1 95 ? -25.172 -20.531 -11.484 1 58.09 95 VAL A O 1
ATOM 752 N N . PHE A 1 96 ? -24.578 -22 -13.109 1 59.75 96 PHE A N 1
ATOM 753 C CA . PHE A 1 96 ? -25.234 -21.203 -14.133 1 59.75 96 PHE A CA 1
ATOM 754 C C . PHE A 1 96 ? -26.656 -21.703 -14.383 1 59.75 96 PHE A C 1
ATOM 756 O O . PHE A 1 96 ? -27.531 -20.938 -14.789 1 59.75 96 PHE A O 1
ATOM 763 N N . ASP A 1 97 ? -26.766 -22.922 -14.062 1 58.97 97 ASP A N 1
ATOM 764 C CA . ASP A 1 97 ? -28.062 -23.453 -14.43 1 58.97 97 ASP A CA 1
ATOM 765 C C . ASP A 1 97 ? -29 -23.531 -13.227 1 58.97 97 ASP A C 1
ATOM 767 O O . ASP A 1 97 ? -30.188 -23.234 -13.336 1 58.97 97 ASP A O 1
ATOM 771 N N . ILE A 1 98 ? -28.391 -23.672 -12.125 1 53.31 98 ILE A N 1
ATOM 772 C CA . ILE A 1 98 ? -29.266 -23.969 -11 1 53.31 98 ILE A CA 1
ATOM 773 C C . ILE A 1 98 ? -29.344 -22.75 -10.078 1 53.31 98 ILE A C 1
ATOM 775 O O . ILE A 1 98 ? -30.422 -22.297 -9.711 1 53.31 98 ILE A O 1
ATOM 779 N N . ARG A 1 99 ? -28.234 -22.078 -9.711 1 56.81 99 ARG A N 1
ATOM 780 C CA . ARG A 1 99 ? -28.266 -21.156 -8.578 1 56.81 99 ARG A CA 1
ATOM 781 C C . ARG A 1 99 ? -28.406 -19.703 -9.047 1 56.81 99 ARG A C 1
ATOM 783 O O . ARG A 1 99 ? -28.875 -18.844 -8.297 1 56.81 99 ARG A O 1
ATOM 790 N N . LYS A 1 100 ? -28.406 -19.547 -10.195 1 56.31 100 LYS A N 1
ATOM 791 C CA . LYS A 1 100 ? -28.5 -18.203 -10.758 1 56.31 100 LYS A CA 1
ATOM 792 C C . LYS A 1 100 ? -27.891 -17.172 -9.828 1 56.31 100 LYS A C 1
ATOM 794 O O . LYS A 1 100 ? -28.562 -16.219 -9.398 1 56.31 100 LYS A O 1
ATOM 799 N N . GLU A 1 101 ? -26.734 -17.219 -9.414 1 59.66 101 GLU A N 1
ATOM 800 C CA . GLU A 1 101 ? -26.094 -16.406 -8.375 1 59.66 101 GLU A CA 1
ATOM 801 C C . GLU A 1 101 ? -25.688 -15.039 -8.914 1 59.66 101 GLU A C 1
ATOM 803 O O . GLU A 1 101 ? -25.344 -14.906 -10.094 1 59.66 101 GLU A O 1
ATOM 808 N N . LYS A 1 102 ? -25.953 -14.133 -8.094 1 58.19 102 LYS A N 1
ATOM 809 C CA . LYS A 1 102 ? -25.656 -12.742 -8.422 1 58.19 102 LYS A CA 1
ATOM 810 C C . LYS A 1 102 ? -24.172 -12.57 -8.758 1 58.19 102 LYS A C 1
ATOM 812 O O . LYS A 1 102 ? -23.828 -11.828 -9.672 1 58.19 102 LYS A O 1
ATOM 817 N N . ASN A 1 103 ? -23.375 -13.328 -8 1 65.19 103 ASN A N 1
ATOM 818 C CA . ASN A 1 103 ? -21.953 -13.312 -8.289 1 65.19 103 ASN A CA 1
ATOM 819 C C . ASN A 1 103 ? -21.438 -14.695 -8.688 1 65.19 103 ASN A C 1
ATOM 821 O O . ASN A 1 103 ? -20.781 -15.367 -7.895 1 65.19 103 ASN A O 1
ATOM 825 N N . PRO A 1 104 ? -21.766 -15 -9.758 1 65.12 104 PRO A N 1
ATOM 826 C CA . PRO A 1 104 ? -21.484 -16.375 -10.203 1 65.12 104 PRO A CA 1
ATOM 827 C C . PRO A 1 104 ? -20 -16.688 -10.25 1 65.12 104 PRO A C 1
ATOM 829 O O . PRO A 1 104 ? -19.594 -17.812 -9.938 1 65.12 104 PRO A O 1
ATOM 832 N N . CYS A 1 105 ? -19.219 -15.688 -10.484 1 72.38 105 CYS A N 1
ATOM 833 C CA . CYS A 1 105 ? -17.781 -15.914 -10.617 1 72.38 105 CYS A CA 1
ATOM 834 C C . CYS A 1 105 ? -17.172 -16.297 -9.273 1 72.38 105 CYS A C 1
ATOM 836 O O . CYS A 1 105 ? -16.344 -17.219 -9.203 1 72.38 105 CYS A O 1
ATOM 838 N N . SER A 1 106 ? -17.562 -15.672 -8.297 1 74.69 106 SER A N 1
ATOM 839 C CA . SER A 1 106 ? -17.031 -15.969 -6.965 1 74.69 106 SER A CA 1
ATOM 840 C C . SER A 1 106 ? -17.438 -17.375 -6.516 1 74.69 106 SER A C 1
ATOM 842 O O . SER A 1 106 ? -16.625 -18.109 -5.957 1 74.69 106 SER A O 1
ATOM 844 N N . LEU A 1 107 ? -18.656 -17.703 -6.73 1 73.56 107 LEU A N 1
ATOM 845 C CA . LEU A 1 107 ? -19.141 -19.031 -6.371 1 73.56 107 LEU A CA 1
ATOM 846 C C . LEU A 1 107 ? -18.391 -20.109 -7.152 1 73.56 107 LEU A C 1
ATOM 848 O O . LEU A 1 107 ? -17.984 -21.125 -6.586 1 73.56 107 LEU A O 1
ATOM 852 N N . CYS A 1 108 ? -18.25 -19.922 -8.414 1 77.69 108 CYS A N 1
ATOM 853 C CA . CYS A 1 108 ? -17.516 -20.859 -9.258 1 77.69 108 CYS A CA 1
ATOM 854 C C . CYS A 1 108 ? -16.094 -21.062 -8.734 1 77.69 108 CYS A C 1
ATOM 856 O O . CYS A 1 108 ? -15.625 -22.188 -8.641 1 77.69 108 CYS A O 1
ATOM 858 N N . ALA A 1 109 ? -15.516 -20.016 -8.383 1 79.94 109 ALA A N 1
ATOM 859 C CA . ALA A 1 109 ? -14.156 -20.078 -7.855 1 79.94 109 ALA A CA 1
ATOM 860 C C . ALA A 1 109 ? -14.102 -20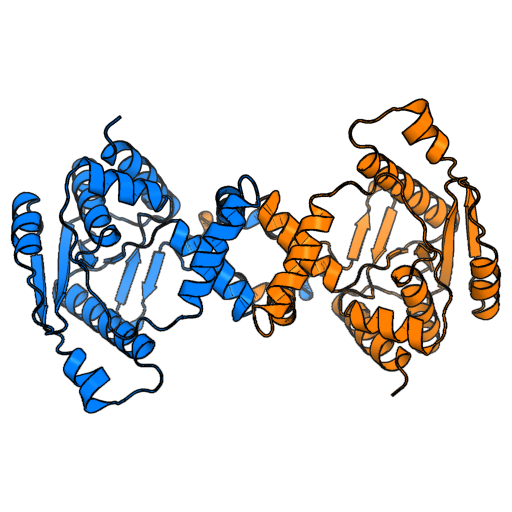.891 -6.57 1 79.94 109 ALA A C 1
ATOM 862 O O . ALA A 1 109 ? -13.188 -21.703 -6.379 1 79.94 109 ALA A O 1
ATOM 863 N N . ASN A 1 110 ? -15.055 -20.703 -5.785 1 83.38 110 ASN A N 1
ATOM 864 C CA . ASN A 1 110 ? -15.109 -21.422 -4.52 1 83.38 110 ASN A CA 1
ATOM 865 C C . ASN A 1 110 ? -15.305 -22.922 -4.738 1 83.38 110 ASN A C 1
ATOM 867 O O . ASN A 1 110 ? -14.664 -23.734 -4.066 1 83.38 110 ASN A O 1
ATOM 871 N N . ILE A 1 111 ? -16.125 -23.203 -5.625 1 82.88 111 ILE A N 1
ATOM 872 C CA . ILE A 1 111 ? -16.406 -24.609 -5.93 1 82.88 111 ILE A CA 1
ATOM 873 C C . ILE A 1 111 ? -15.164 -25.281 -6.508 1 82.88 111 ILE A C 1
ATOM 875 O O . ILE A 1 111 ? -14.805 -26.391 -6.109 1 82.88 111 ILE A O 1
ATOM 879 N N . ARG A 1 112 ? -14.562 -24.641 -7.375 1 88.06 112 ARG A N 1
ATOM 880 C CA . ARG A 1 112 ? -13.352 -25.172 -7.988 1 88.06 112 ARG A CA 1
ATOM 881 C C . ARG A 1 112 ? -12.266 -25.406 -6.945 1 88.06 112 ARG A C 1
ATOM 883 O O . ARG A 1 112 ? -11.594 -26.438 -6.961 1 88.06 112 ARG A O 1
ATOM 890 N N . ARG A 1 113 ? -12.102 -24.484 -6.086 1 91 113 ARG A N 1
ATOM 891 C CA . ARG A 1 113 ? -11.109 -24.609 -5.023 1 91 113 ARG A CA 1
ATOM 892 C C . ARG A 1 113 ? -11.422 -25.797 -4.121 1 91 113 ARG A C 1
ATOM 894 O O . ARG A 1 113 ? -10.523 -26.562 -3.762 1 91 113 ARG A O 1
ATOM 901 N N . GLY A 1 114 ? -12.664 -25.859 -3.789 1 91.31 114 GLY A N 1
ATOM 902 C CA . GLY A 1 114 ? -13.078 -26.984 -2.975 1 91.31 114 GLY A CA 1
ATOM 903 C C . GLY A 1 114 ? -12.828 -28.328 -3.639 1 91.31 114 GLY A C 1
ATOM 904 O O . GLY A 1 114 ? -12.32 -29.266 -3.006 1 91.31 114 GLY A O 1
ATOM 905 N N . ALA A 1 115 ? -13.219 -28.406 -4.887 1 92.06 115 ALA A N 1
ATOM 906 C CA . ALA A 1 115 ? -13.031 -29.641 -5.645 1 92.06 115 ALA A CA 1
ATOM 907 C C . ALA A 1 115 ? -11.547 -30 -5.754 1 92.06 115 ALA A C 1
ATOM 909 O O . ALA A 1 115 ? -11.172 -31.156 -5.617 1 92.06 115 ALA A O 1
ATOM 910 N N . LEU A 1 116 ? -10.805 -29.031 -5.977 1 95.31 116 LEU A N 1
ATOM 911 C CA . LEU A 1 116 ? -9.367 -29.266 -6.094 1 95.31 116 LEU A CA 1
ATOM 912 C C . LEU A 1 116 ? -8.781 -29.781 -4.781 1 95.31 116 LEU A C 1
ATOM 914 O O . LEU A 1 116 ? -8.039 -30.766 -4.77 1 95.31 116 LEU A O 1
ATOM 918 N N . ASN A 1 117 ? -9.117 -29.125 -3.717 1 96.31 117 ASN A N 1
ATOM 919 C CA . ASN A 1 117 ? -8.633 -29.516 -2.4 1 96.31 117 ASN A CA 1
ATOM 920 C C . ASN A 1 117 ? -9.031 -30.953 -2.066 1 96.31 117 ASN A C 1
ATOM 922 O O . ASN A 1 117 ? -8.195 -31.75 -1.642 1 96.31 117 ASN A O 1
ATOM 926 N N . THR A 1 118 ? -10.234 -31.234 -2.303 1 94.38 118 THR A N 1
ATOM 927 C CA . THR A 1 118 ? -10.781 -32.531 -1.961 1 94.38 118 THR A CA 1
ATOM 928 C C . THR A 1 118 ? -10.109 -33.656 -2.777 1 94.38 118 THR A C 1
ATOM 930 O O . THR A 1 118 ? -9.695 -34.656 -2.227 1 94.38 118 THR A O 1
ATOM 933 N N . ASN A 1 119 ? -10.047 -33.438 -4.02 1 95.44 119 ASN A N 1
ATOM 934 C CA . ASN A 1 119 ? -9.477 -34.469 -4.887 1 95.44 119 ASN A CA 1
ATOM 935 C C . ASN A 1 119 ? -7.98 -34.656 -4.637 1 95.44 119 ASN A C 1
ATOM 937 O O . ASN A 1 119 ? -7.469 -35.781 -4.676 1 95.44 119 ASN A O 1
ATOM 941 N N . ALA A 1 120 ? -7.277 -33.562 -4.402 1 97.69 120 ALA A N 1
ATOM 942 C CA . ALA A 1 120 ? -5.863 -33.656 -4.051 1 97.69 120 ALA A CA 1
ATOM 943 C C . ALA A 1 120 ? -5.66 -34.5 -2.795 1 97.69 120 ALA A C 1
ATOM 945 O O . ALA A 1 120 ? -4.797 -35.375 -2.762 1 97.69 120 ALA A O 1
ATOM 946 N N . LYS A 1 121 ? -6.441 -34.25 -1.862 1 96.88 121 LYS A N 1
ATOM 947 C CA . LYS A 1 121 ? -6.359 -35 -0.612 1 96.88 121 LYS A CA 1
ATOM 948 C C . LYS A 1 121 ? -6.641 -36.5 -0.842 1 96.88 121 LYS A C 1
ATOM 950 O O . LYS A 1 121 ? -5.938 -37.344 -0.309 1 96.88 121 LYS A O 1
ATOM 955 N N . ASN A 1 122 ? -7.672 -36.719 -1.58 1 96.56 122 ASN A N 1
ATOM 956 C CA . ASN A 1 122 ? -8.055 -38.094 -1.872 1 96.56 122 ASN A CA 1
ATOM 957 C C . ASN A 1 122 ? -6.938 -38.875 -2.592 1 96.56 122 ASN A C 1
ATOM 959 O O . ASN A 1 122 ? -6.812 -40.094 -2.453 1 96.56 122 ASN A O 1
ATOM 963 N N . LEU A 1 123 ? -6.16 -38.156 -3.301 1 97.38 123 LEU A N 1
ATOM 964 C CA . LEU A 1 123 ? -5.07 -38.75 -4.055 1 97.38 123 LEU A CA 1
ATOM 965 C C . LEU A 1 123 ? -3.801 -38.812 -3.213 1 97.38 123 LEU A C 1
ATOM 967 O O . LEU A 1 123 ? -2.74 -39.188 -3.713 1 97.38 123 LEU A O 1
ATOM 971 N N . GLY A 1 124 ? -3.869 -38.375 -1.925 1 97.5 124 GLY A N 1
ATOM 972 C CA . GLY A 1 124 ? -2.787 -38.531 -0.965 1 97.5 124 GLY A CA 1
ATOM 973 C C . GLY A 1 124 ? -1.86 -37.312 -0.924 1 97.5 124 GLY A C 1
ATOM 974 O O . GLY A 1 124 ? -0.783 -37.375 -0.328 1 97.5 124 GLY A O 1
ATOM 975 N N . CYS A 1 125 ? -2.215 -36.25 -1.548 1 98.56 125 CYS A N 1
ATOM 976 C CA . CYS A 1 125 ? -1.38 -35.062 -1.55 1 98.56 125 CYS A CA 1
ATOM 977 C C . CYS A 1 125 ? -1.525 -34.312 -0.242 1 98.56 125 CYS A C 1
ATOM 979 O O . CYS A 1 125 ? -2.615 -34.25 0.329 1 98.56 125 CYS A O 1
ATOM 981 N N . ASN A 1 126 ? -0.47 -33.719 0.167 1 98.56 126 ASN A N 1
ATOM 982 C CA . ASN A 1 126 ? -0.524 -32.875 1.34 1 98.56 126 ASN A CA 1
ATOM 983 C C . ASN A 1 126 ? -0.338 -31.391 0.96 1 98.56 126 ASN A C 1
ATOM 985 O O . ASN A 1 126 ? -0.554 -30.5 1.784 1 98.56 126 ASN A O 1
ATOM 989 N N . LYS A 1 127 ? 0.021 -31.125 -0.314 1 98.75 127 LYS A N 1
ATOM 990 C CA . LYS A 1 127 ? 0.187 -29.75 -0.793 1 98.75 127 LYS A CA 1
ATOM 991 C C . LYS A 1 127 ? -0.425 -29.578 -2.18 1 98.75 127 LYS A C 1
ATOM 993 O O . LYS A 1 127 ? -0.47 -30.516 -2.969 1 98.75 127 LYS A O 1
ATOM 998 N N . ILE A 1 128 ? -0.913 -28.359 -2.461 1 98.69 128 ILE A N 1
ATOM 999 C CA . ILE A 1 128 ? -1.373 -27.938 -3.781 1 98.69 128 ILE A CA 1
ATOM 1000 C C . ILE A 1 128 ? -0.551 -26.75 -4.258 1 98.69 128 ILE A C 1
ATOM 1002 O O . ILE A 1 128 ? -0.399 -25.766 -3.533 1 98.69 128 ILE A O 1
ATOM 1006 N N . ALA A 1 129 ? -0.002 -26.859 -5.414 1 98.75 129 ALA A N 1
ATOM 1007 C CA . ALA A 1 129 ? 0.745 -25.766 -6.02 1 98.75 129 ALA A CA 1
ATOM 1008 C C . ALA A 1 129 ? -0.126 -24.984 -7 1 98.75 129 ALA A C 1
ATOM 1010 O O . ALA A 1 129 ? -0.735 -25.562 -7.898 1 98.75 129 ALA A O 1
ATOM 1011 N N . LEU A 1 130 ? -0.18 -23.703 -6.785 1 97.62 130 LEU A N 1
ATOM 1012 C CA . LEU A 1 130 ? -0.949 -22.812 -7.652 1 97.62 130 LEU A CA 1
ATOM 1013 C C . LEU A 1 130 ? -0.025 -21.984 -8.539 1 97.62 130 LEU A C 1
ATOM 1015 O O . LEU A 1 130 ? 1.123 -21.719 -8.172 1 97.62 130 LEU A O 1
ATOM 1019 N N . GLY A 1 131 ? -0.562 -21.531 -9.68 1 97.69 131 GLY A N 1
ATOM 1020 C CA . GLY A 1 131 ? 0.246 -20.844 -10.68 1 97.69 131 GLY A CA 1
ATOM 1021 C C . GLY A 1 131 ? 0.292 -19.344 -10.477 1 97.69 131 GLY A C 1
ATOM 1022 O O . GLY A 1 131 ? 0.466 -18.594 -11.43 1 97.69 131 GLY A O 1
ATOM 1023 N N . HIS A 1 132 ? 0.12 -18.938 -9.242 1 97.75 132 HIS A N 1
ATOM 1024 C CA . HIS A 1 132 ? 0.208 -17.5 -8.961 1 97.75 132 HIS A CA 1
ATOM 1025 C C . HIS A 1 132 ? 1.643 -17 -9.094 1 97.75 132 HIS A C 1
ATOM 1027 O O . HIS A 1 132 ? 2.58 -17.672 -8.648 1 97.75 132 HIS A O 1
ATOM 1033 N N . HIS A 1 133 ? 1.754 -15.875 -9.734 1 98.5 133 HIS A N 1
ATOM 1034 C CA . HIS A 1 133 ? 3.078 -15.32 -9.992 1 98.5 133 HIS A CA 1
ATOM 1035 C C . HIS A 1 133 ? 3.209 -13.914 -9.414 1 98.5 133 HIS A C 1
ATOM 1037 O O . HIS A 1 133 ? 2.342 -13.461 -8.664 1 98.5 133 HIS A O 1
ATOM 1043 N N . LYS A 1 134 ? 4.285 -13.25 -9.688 1 98.19 134 LYS A N 1
ATOM 1044 C CA . LYS A 1 134 ? 4.66 -11.961 -9.109 1 98.19 134 LYS A CA 1
ATOM 1045 C C . LYS A 1 134 ? 3.58 -10.914 -9.367 1 98.19 134 LYS A C 1
ATOM 1047 O O . LYS A 1 134 ? 3.193 -10.18 -8.453 1 98.19 134 LYS A O 1
ATOM 1052 N N . ASN A 1 135 ? 3.121 -10.828 -10.578 1 97.75 135 ASN A N 1
ATOM 1053 C CA . ASN A 1 135 ? 2.113 -9.836 -10.938 1 97.75 135 ASN A CA 1
ATOM 1054 C C . ASN A 1 135 ? 0.818 -10.039 -10.156 1 97.75 135 ASN A C 1
ATOM 1056 O O . ASN A 1 135 ? 0.148 -9.07 -9.797 1 97.75 135 ASN A O 1
ATOM 1060 N N . ASP A 1 136 ? 0.513 -11.297 -9.914 1 97.06 136 ASP A N 1
ATOM 1061 C CA . ASP A 1 136 ? -0.678 -11.586 -9.125 1 97.06 136 ASP A CA 1
ATOM 1062 C C . ASP A 1 136 ? -0.545 -11.016 -7.711 1 97.06 136 ASP A C 1
ATOM 1064 O O . ASP A 1 136 ? -1.521 -10.531 -7.137 1 97.06 136 ASP A O 1
ATOM 1068 N N . ALA A 1 137 ? 0.598 -11.156 -7.168 1 97.81 137 ALA A N 1
ATOM 1069 C CA . ALA A 1 137 ? 0.845 -10.664 -5.816 1 97.81 137 ALA A CA 1
ATOM 1070 C C . ALA A 1 137 ? 0.706 -9.141 -5.75 1 97.81 137 ALA A C 1
ATOM 1072 O O . ALA A 1 137 ? 0.068 -8.609 -4.84 1 97.81 137 ALA A O 1
ATOM 1073 N N . ILE A 1 138 ? 1.279 -8.5 -6.699 1 97.88 138 ILE A N 1
ATOM 1074 C CA . ILE A 1 138 ? 1.225 -7.047 -6.781 1 97.88 138 ILE A CA 1
ATOM 1075 C C . ILE A 1 138 ? -0.224 -6.594 -6.953 1 97.88 138 ILE A C 1
ATOM 1077 O O . ILE A 1 138 ? -0.679 -5.68 -6.266 1 97.88 138 ILE A O 1
ATOM 1081 N N . GLU A 1 139 ? -0.898 -7.281 -7.863 1 97.19 139 GLU A N 1
ATOM 1082 C CA . GLU A 1 139 ? -2.299 -6.949 -8.109 1 97.19 139 GLU A CA 1
ATOM 1083 C C . GLU A 1 139 ? -3.141 -7.137 -6.855 1 97.19 139 GLU A C 1
ATOM 1085 O O . GLU A 1 139 ? -3.992 -6.301 -6.543 1 97.19 139 GLU A O 1
ATOM 1090 N N . THR A 1 140 ? -2.908 -8.219 -6.215 1 96.94 140 THR A N 1
ATOM 1091 C CA . THR A 1 140 ? -3.652 -8.508 -4.996 1 96.94 140 THR A CA 1
ATOM 1092 C C . THR A 1 140 ? -3.381 -7.438 -3.936 1 96.94 140 THR A C 1
ATOM 1094 O O . THR A 1 140 ? -4.301 -6.996 -3.246 1 96.94 140 THR A O 1
ATOM 1097 N N . LEU A 1 141 ? -2.162 -7.012 -3.756 1 97.56 141 LEU A N 1
ATOM 1098 C CA . LEU A 1 141 ? -1.8 -5.973 -2.797 1 97.56 141 LEU A CA 1
ATOM 1099 C C . LEU A 1 141 ? -2.547 -4.676 -3.092 1 97.56 141 LEU A C 1
ATOM 1101 O O . LEU A 1 141 ? -3.135 -4.074 -2.189 1 97.56 141 LEU A O 1
ATOM 1105 N N . LEU A 1 142 ? -2.531 -4.258 -4.336 1 97.5 142 LEU A N 1
ATOM 1106 C CA . LEU A 1 142 ? -3.191 -3.02 -4.73 1 97.5 142 LEU A CA 1
ATOM 1107 C C . LEU A 1 142 ? -4.707 -3.146 -4.602 1 97.5 142 LEU A C 1
ATOM 1109 O O . LEU A 1 142 ? -5.379 -2.199 -4.188 1 97.5 142 LEU A O 1
ATOM 1113 N N . LEU A 1 143 ? -5.188 -4.309 -5.023 1 96.44 143 LEU A N 1
ATOM 1114 C CA . LEU A 1 143 ? -6.621 -4.559 -4.887 1 96.44 143 LEU A CA 1
ATOM 1115 C C . LEU A 1 143 ? -7.066 -4.41 -3.438 1 96.44 143 LEU A C 1
ATOM 1117 O O . LEU A 1 143 ? -8.055 -3.729 -3.154 1 96.44 143 LEU A O 1
ATOM 1121 N N . SER A 1 144 ? -6.344 -5.027 -2.521 1 96.5 144 SER A N 1
ATOM 1122 C CA . SER A 1 144 ? -6.668 -4.984 -1.099 1 96.5 144 SER A CA 1
ATOM 1123 C C . SER A 1 144 ? -6.574 -3.562 -0.555 1 96.5 144 SER A C 1
ATOM 1125 O O . SER A 1 144 ? -7.398 -3.15 0.264 1 96.5 144 SER A O 1
ATOM 1127 N N . MET A 1 145 ? -5.645 -2.799 -0.989 1 96.81 145 MET A N 1
ATOM 1128 C CA . MET A 1 145 ? -5.438 -1.438 -0.503 1 96.81 145 MET A CA 1
ATOM 1129 C C . MET A 1 145 ? -6.484 -0.489 -1.076 1 96.81 145 MET A C 1
ATOM 1131 O O . MET A 1 145 ? -7.066 0.313 -0.345 1 96.81 145 MET A O 1
ATOM 1135 N N . PHE A 1 146 ? -6.754 -0.599 -2.371 1 96.88 146 PHE A N 1
ATOM 1136 C CA . PHE A 1 146 ? -7.57 0.373 -3.086 1 96.88 146 PHE A CA 1
ATOM 1137 C C . PHE A 1 146 ? -9.055 0.113 -2.844 1 96.88 146 PHE A C 1
ATOM 1139 O O . PHE A 1 146 ? -9.859 1.045 -2.842 1 96.88 146 PHE A O 1
ATOM 1146 N N . TYR A 1 147 ? -9.391 -1.202 -2.633 1 95.69 147 TYR A N 1
ATOM 1147 C CA . TYR A 1 147 ? -10.812 -1.522 -2.613 1 95.69 147 TYR A CA 1
ATOM 1148 C C . TYR A 1 147 ? -11.234 -2.047 -1.245 1 95.69 147 TYR A C 1
ATOM 1150 O O . TYR A 1 147 ? -12.414 -1.978 -0.883 1 95.69 147 TYR A O 1
ATOM 1158 N N . GLU A 1 148 ? -10.289 -2.512 -0.483 1 95.25 148 GLU A N 1
ATOM 1159 C CA . GLU A 1 148 ? -10.68 -3.201 0.741 1 95.25 148 GLU A CA 1
ATOM 1160 C C . GLU A 1 148 ? -10.18 -2.463 1.978 1 95.25 148 GLU A C 1
ATOM 1162 O O . GLU A 1 148 ? -10.609 -2.752 3.096 1 95.25 148 GLU A O 1
ATOM 1167 N N . GLY A 1 149 ? -9.203 -1.568 1.859 1 96.38 149 GLY A N 1
ATOM 1168 C CA . GLY A 1 149 ? -8.703 -0.78 2.975 1 96.38 149 GLY A CA 1
ATOM 1169 C C . GLY A 1 149 ? -7.707 -1.533 3.84 1 96.38 149 GLY A C 1
ATOM 1170 O O . GLY A 1 149 ? -7.617 -1.288 5.043 1 96.38 149 GLY A O 1
ATOM 1171 N N . ARG A 1 150 ? -7.043 -2.48 3.268 1 96.56 150 ARG A N 1
ATOM 1172 C CA . ARG A 1 150 ? -6.023 -3.273 3.943 1 96.56 150 ARG A CA 1
ATOM 1173 C C . ARG A 1 150 ? -4.738 -3.328 3.119 1 96.56 150 ARG A C 1
ATOM 1175 O O . ARG A 1 150 ? -4.777 -3.201 1.893 1 96.56 150 ARG A O 1
ATOM 1182 N N . ILE A 1 151 ? -3.605 -3.502 3.809 1 97 151 ILE A N 1
ATOM 1183 C CA . ILE A 1 151 ? -2.33 -3.754 3.146 1 97 151 ILE A CA 1
ATOM 1184 C C . ILE A 1 151 ? -1.984 -5.238 3.242 1 97 151 ILE A C 1
ATOM 1186 O O . ILE A 1 151 ? -1.33 -5.668 4.195 1 97 151 ILE A O 1
ATOM 1190 N N . GLN A 1 152 ? -2.387 -5.93 2.205 1 96.44 152 GLN A N 1
ATOM 1191 C CA . GLN A 1 152 ? -2.145 -7.367 2.268 1 96.44 152 GLN A CA 1
ATOM 1192 C C . GLN A 1 152 ? -2.07 -7.977 0.87 1 96.44 152 GLN A C 1
ATOM 1194 O O . GLN A 1 152 ? -2.701 -7.473 -0.064 1 96.44 152 GLN A O 1
ATOM 1199 N N . SER A 1 153 ? -1.318 -8.961 0.708 1 97.06 153 SER A N 1
ATOM 1200 C CA . SER A 1 153 ? -1.283 -9.844 -0.452 1 97.06 153 SER A CA 1
ATOM 1201 C C . SER A 1 153 ? -1.435 -11.305 -0.037 1 97.06 153 SER A C 1
ATOM 1203 O O . SER A 1 153 ? -1.451 -11.617 1.155 1 97.06 153 SER A O 1
ATOM 1205 N N . PHE A 1 154 ? -1.672 -12.203 -0.968 1 96.62 154 PHE A N 1
ATOM 1206 C CA . PHE A 1 154 ? -1.746 -13.609 -0.578 1 96.62 154 PHE A CA 1
ATOM 1207 C C . PHE A 1 154 ? -0.395 -14.102 -0.077 1 96.62 154 PHE A C 1
ATOM 1209 O O . PHE A 1 154 ? 0.647 -13.555 -0.441 1 96.62 154 PHE A O 1
ATOM 1216 N N . SER A 1 155 ? -0.44 -15.109 0.676 1 97.62 155 SER A N 1
ATOM 1217 C CA . SER A 1 155 ? 0.783 -15.719 1.188 1 97.62 155 SER A CA 1
ATOM 1218 C C . SER A 1 155 ? 1.359 -16.719 0.195 1 97.62 155 SER A C 1
ATOM 1220 O O . SER A 1 155 ? 0.615 -17.469 -0.447 1 97.62 155 SER A O 1
ATOM 1222 N N . PRO A 1 156 ? 2.664 -16.734 0.06 1 98.19 156 PRO A N 1
ATOM 1223 C CA . PRO A 1 156 ? 3.277 -17.781 -0.773 1 98.19 156 PRO A CA 1
ATOM 1224 C C . PRO A 1 156 ? 2.99 -19.188 -0.269 1 98.19 156 PRO A C 1
ATOM 1226 O O . PRO A 1 156 ? 3 -20.141 -1.051 1 98.19 156 PRO A O 1
ATOM 1229 N N . LYS A 1 157 ? 2.734 -19.359 1 1 98.44 157 LYS A N 1
ATOM 1230 C CA . LYS A 1 157 ? 2.414 -20.625 1.652 1 98.44 157 LYS A CA 1
ATOM 1231 C C . LYS A 1 157 ? 1.242 -20.469 2.617 1 98.44 157 LYS A C 1
ATOM 1233 O O . LYS A 1 157 ? 1.311 -19.672 3.559 1 98.44 157 LYS A O 1
ATOM 1238 N N . THR A 1 158 ? 0.197 -21.203 2.395 1 97.19 158 THR A N 1
ATOM 1239 C CA . THR A 1 158 ? -0.998 -21.094 3.225 1 97.19 158 THR A CA 1
ATOM 1240 C C . THR A 1 158 ? -1.494 -22.484 3.641 1 97.19 158 THR A C 1
ATOM 1242 O O . THR A 1 158 ? -1.787 -23.312 2.791 1 97.19 158 THR A O 1
ATOM 1245 N N . TYR A 1 159 ? -1.638 -22.703 4.891 1 97.56 159 TYR A N 1
ATOM 1246 C CA . TYR A 1 159 ? -2.227 -23.938 5.387 1 97.56 159 TYR A CA 1
ATOM 1247 C C . TYR A 1 159 ? -3.738 -23.812 5.527 1 97.56 159 TYR A C 1
ATOM 1249 O O . TYR A 1 159 ? -4.227 -22.906 6.211 1 97.56 159 TYR A O 1
ATOM 1257 N N . LEU A 1 160 ? -4.406 -24.625 4.824 1 96 160 LEU A N 1
ATOM 1258 C CA . LEU A 1 160 ? -5.859 -24.688 4.918 1 96 160 LEU A CA 1
ATOM 1259 C C . LEU A 1 160 ? -6.301 -25.703 5.961 1 96 160 LEU A C 1
ATOM 1261 O O . LEU A 1 160 ? -6.375 -26.906 5.672 1 96 160 LEU A O 1
ATOM 1265 N N . ASP A 1 161 ? -6.762 -25.219 7.047 1 94.25 161 ASP A N 1
ATOM 1266 C CA . ASP A 1 161 ? -7.086 -26.078 8.188 1 94.25 161 ASP A CA 1
ATOM 1267 C C . ASP A 1 161 ? -8.242 -27.016 7.863 1 94.25 161 ASP A C 1
ATOM 1269 O O . ASP A 1 161 ? -8.172 -28.219 8.148 1 94.25 161 ASP A O 1
ATOM 1273 N N . LYS A 1 162 ? -9.25 -26.516 7.262 1 90.25 162 LYS A N 1
ATOM 1274 C CA . LYS A 1 162 ? -10.453 -27.297 6.992 1 90.25 162 LYS A CA 1
ATOM 1275 C C . LYS A 1 162 ? -10.172 -28.438 6.012 1 90.25 162 LYS A C 1
ATOM 1277 O O . LYS A 1 162 ? -10.695 -29.531 6.164 1 90.25 162 LYS A O 1
ATOM 1282 N N . ALA A 1 163 ? -9.281 -28.203 5.07 1 92.62 163 ALA A N 1
ATOM 1283 C CA . ALA A 1 163 ? -8.977 -29.188 4.043 1 92.62 163 ALA A CA 1
ATOM 1284 C C . ALA A 1 163 ? -7.73 -29.984 4.406 1 92.62 163 ALA A C 1
ATOM 1286 O O . ALA A 1 163 ? -7.453 -31.031 3.799 1 92.62 163 ALA A O 1
ATOM 1287 N N . ASP A 1 164 ? -7.035 -29.562 5.43 1 96.25 164 ASP A N 1
ATOM 1288 C CA . ASP A 1 164 ? -5.781 -30.188 5.84 1 96.25 164 ASP A CA 1
ATOM 1289 C C . ASP A 1 164 ? -4.816 -30.312 4.664 1 96.25 164 ASP A C 1
ATOM 1291 O O . ASP A 1 164 ? -4.324 -31.406 4.367 1 96.25 164 ASP A O 1
ATOM 1295 N N . ILE A 1 165 ? -4.66 -29.266 3.973 1 97.75 165 ILE A N 1
ATOM 1296 C CA . ILE A 1 165 ? -3.771 -29.188 2.82 1 97.75 165 ILE A CA 1
ATOM 1297 C C . ILE A 1 165 ? -3.08 -27.828 2.797 1 97.75 165 ILE A C 1
ATOM 1299 O O . ILE A 1 165 ? -3.631 -26.828 3.279 1 97.75 165 ILE A O 1
ATOM 1303 N N . THR A 1 166 ? -1.869 -27.797 2.326 1 98.5 166 THR A N 1
ATOM 1304 C CA . THR A 1 166 ? -1.114 -26.547 2.242 1 98.5 166 THR A CA 1
ATOM 1305 C C . THR A 1 166 ? -1.048 -26.047 0.8 1 98.5 166 THR A C 1
ATOM 1307 O O . THR A 1 166 ? -0.679 -26.812 -0.104 1 98.5 166 THR A O 1
ATOM 1310 N N . LEU A 1 167 ? -1.418 -24.828 0.602 1 98.31 167 LEU A N 1
ATOM 1311 C CA . LEU A 1 167 ? -1.261 -24.172 -0.696 1 98.31 167 LEU A CA 1
ATOM 1312 C C . LEU A 1 167 ? 0.115 -23.531 -0.816 1 98.31 167 LEU A C 1
ATOM 1314 O O . LEU A 1 167 ? 0.566 -22.844 0.103 1 98.31 167 LEU A O 1
ATOM 1318 N N . ILE A 1 168 ? 0.782 -23.797 -1.935 1 98.81 168 ILE A N 1
ATOM 1319 C CA . ILE A 1 168 ? 2.08 -23.172 -2.16 1 98.81 168 ILE A CA 1
ATOM 1320 C C . ILE A 1 168 ? 2.084 -22.469 -3.508 1 98.81 168 ILE A C 1
ATOM 1322 O O . ILE A 1 168 ? 1.386 -22.875 -4.438 1 98.81 168 ILE A O 1
ATOM 1326 N N . ARG A 1 169 ? 2.844 -21.406 -3.605 1 98.75 169 ARG A N 1
ATOM 1327 C CA . ARG A 1 169 ? 2.914 -20.594 -4.812 1 98.75 169 ARG A CA 1
ATOM 1328 C C . ARG A 1 169 ? 4.363 -20.375 -5.246 1 98.75 169 ARG A C 1
ATOM 1330 O O . ARG A 1 169 ? 4.906 -19.281 -5.098 1 98.75 169 ARG A O 1
ATOM 1337 N N . PRO A 1 170 ? 4.914 -21.281 -5.922 1 98.75 170 PRO A N 1
ATOM 1338 C CA . PRO A 1 170 ? 6.344 -21.297 -6.23 1 98.75 170 PRO A CA 1
ATOM 1339 C C . PRO A 1 170 ? 6.746 -20.234 -7.238 1 98.75 170 PRO A C 1
ATOM 1341 O O . PRO A 1 170 ? 7.934 -19.922 -7.383 1 98.75 170 PRO A O 1
ATOM 1344 N N . MET A 1 171 ? 5.812 -19.609 -7.898 1 9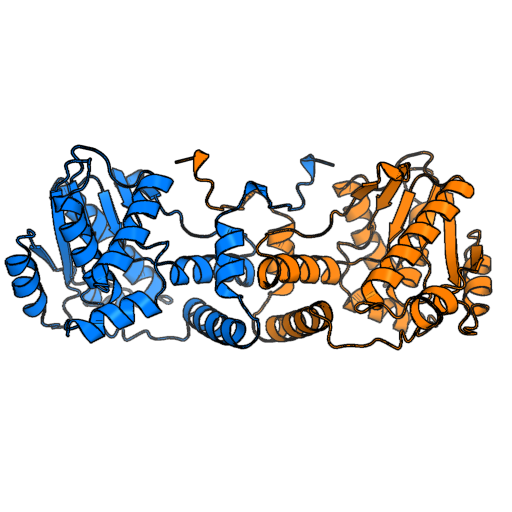8.81 171 MET A N 1
ATOM 1345 C CA . MET A 1 171 ? 6.16 -18.703 -8.984 1 98.81 171 MET A CA 1
ATOM 1346 C C . MET A 1 171 ? 6.035 -17.25 -8.539 1 98.81 171 MET A C 1
ATOM 1348 O O . MET A 1 171 ? 6.027 -16.344 -9.367 1 98.81 171 MET A O 1
ATOM 1352 N N . VAL A 1 172 ? 6.027 -16.969 -7.301 1 98.44 172 VAL A N 1
ATOM 1353 C CA . VAL A 1 172 ? 5.695 -15.641 -6.777 1 98.44 172 VAL A CA 1
ATOM 1354 C C . VAL A 1 172 ? 6.812 -14.656 -7.113 1 98.44 172 VAL A C 1
ATOM 1356 O O . VAL A 1 172 ? 6.621 -13.445 -7.035 1 98.44 172 VAL A O 1
ATOM 1359 N N . TYR A 1 173 ? 8.047 -15.141 -7.504 1 98.5 173 TYR A N 1
ATOM 1360 C CA . TYR A 1 173 ? 9.141 -14.25 -7.887 1 98.5 173 TYR A CA 1
ATOM 1361 C C . TYR A 1 173 ? 9.219 -14.102 -9.398 1 98.5 173 TYR A C 1
ATOM 1363 O O . TYR A 1 173 ? 10.039 -13.344 -9.914 1 98.5 173 TYR A O 1
ATOM 1371 N N . ILE A 1 174 ? 8.383 -14.75 -10.109 1 98.5 174 ILE A N 1
ATOM 1372 C CA . ILE A 1 174 ? 8.477 -14.805 -11.562 1 98.5 174 ILE A CA 1
ATOM 1373 C C . ILE A 1 174 ? 7.527 -13.781 -12.18 1 98.5 174 ILE A C 1
ATOM 1375 O O . ILE A 1 174 ? 6.348 -13.727 -11.82 1 98.5 174 ILE A O 1
ATOM 1379 N N . ASP A 1 175 ? 7.996 -13.031 -13.141 1 97.12 175 ASP A N 1
ATOM 1380 C CA . ASP A 1 175 ? 7.195 -12.031 -13.844 1 97.12 175 ASP A CA 1
ATOM 1381 C C . ASP A 1 175 ? 6.32 -12.672 -14.914 1 97.12 175 ASP A C 1
ATOM 1383 O O . ASP A 1 175 ? 6.75 -13.617 -15.586 1 97.12 175 ASP A O 1
ATOM 1387 N N . GLU A 1 176 ? 5.188 -12.125 -15.094 1 96.69 176 GLU A N 1
ATOM 1388 C CA . GLU A 1 176 ? 4.254 -12.625 -16.094 1 96.69 176 GLU A CA 1
ATOM 1389 C C . GLU A 1 176 ? 4.902 -12.664 -17.484 1 96.69 176 GLU A C 1
ATOM 1391 O O . GLU A 1 176 ? 4.664 -13.594 -18.25 1 96.69 176 GLU A O 1
ATOM 1396 N N . LEU A 1 177 ? 5.703 -11.672 -17.828 1 95.75 177 LEU A N 1
ATOM 1397 C CA . LEU A 1 177 ? 6.359 -11.594 -19.125 1 95.75 177 LEU A CA 1
ATOM 1398 C C . LEU A 1 177 ? 7.305 -12.766 -19.328 1 95.75 177 LEU A C 1
ATOM 1400 O O . LEU A 1 177 ? 7.469 -13.25 -20.453 1 95.75 177 LEU A O 1
ATOM 1404 N N . GLU A 1 178 ? 7.965 -13.18 -18.297 1 97.56 178 GLU A N 1
ATOM 1405 C CA . GLU A 1 178 ? 8.859 -14.328 -18.375 1 97.56 178 GLU A CA 1
ATOM 1406 C C . GLU A 1 178 ? 8.094 -15.609 -18.688 1 97.56 178 GLU A C 1
ATOM 1408 O O . GLU A 1 178 ? 8.57 -16.469 -19.438 1 97.56 178 GLU A O 1
ATOM 1413 N N . ILE A 1 179 ? 6.93 -15.711 -18.094 1 97.88 179 ILE A N 1
ATOM 1414 C CA . ILE A 1 179 ? 6.07 -16.859 -18.344 1 97.88 179 ILE A CA 1
ATOM 1415 C C . ILE A 1 179 ? 5.637 -16.875 -19.812 1 97.88 179 ILE A C 1
ATOM 1417 O O . ILE A 1 179 ? 5.742 -17.891 -20.5 1 97.88 179 ILE A O 1
ATOM 1421 N N . LYS A 1 180 ? 5.176 -15.75 -20.281 1 96.81 180 LYS A N 1
ATOM 1422 C CA . LYS A 1 180 ? 4.746 -15.625 -21.672 1 96.81 180 LYS A CA 1
ATOM 1423 C C . LYS A 1 180 ? 5.887 -15.961 -22.641 1 96.81 180 LYS A C 1
ATOM 1425 O O . LYS A 1 180 ? 5.684 -16.656 -23.625 1 96.81 180 LYS A O 1
ATOM 1430 N N . SER A 1 181 ? 7.008 -15.461 -22.359 1 97 181 SER A N 1
ATOM 1431 C CA . SER A 1 181 ? 8.188 -15.711 -23.172 1 97 181 SER A CA 1
ATOM 1432 C C . SER A 1 181 ? 8.523 -17.203 -23.219 1 97 181 SER A C 1
ATOM 1434 O O . SER A 1 181 ? 8.883 -17.734 -24.266 1 97 181 SER A O 1
ATOM 1436 N N . PHE A 1 182 ? 8.445 -17.781 -22.125 1 96.94 182 PHE A N 1
ATOM 1437 C CA . PHE A 1 182 ? 8.727 -19.219 -22.031 1 96.94 182 PHE A CA 1
ATOM 1438 C C . PHE A 1 182 ? 7.75 -20.016 -22.875 1 96.94 182 PHE A C 1
ATOM 1440 O O . PHE A 1 182 ? 8.156 -20.891 -23.641 1 96.94 182 PHE A O 1
ATOM 1447 N N . ILE A 1 183 ? 6.48 -19.703 -22.703 1 96.31 183 ILE A N 1
ATOM 1448 C CA . ILE A 1 183 ? 5.426 -20.406 -23.438 1 96.31 183 ILE A CA 1
ATOM 1449 C C . ILE A 1 183 ? 5.641 -20.234 -24.938 1 96.31 183 ILE A C 1
ATOM 1451 O O . ILE A 1 183 ? 5.578 -21.219 -25.688 1 96.31 183 ILE A O 1
ATOM 1455 N N . LYS A 1 184 ? 5.883 -19.078 -25.359 1 95.5 184 LYS A N 1
ATOM 1456 C CA . LYS A 1 184 ? 6.066 -18.766 -26.766 1 95.5 184 LYS A CA 1
ATOM 1457 C C . LYS A 1 184 ? 7.312 -19.453 -27.328 1 95.5 184 LYS A C 1
ATOM 1459 O O . LYS A 1 184 ? 7.266 -20.078 -28.391 1 95.5 184 LYS A O 1
ATOM 1464 N N . LYS A 1 185 ? 8.383 -19.359 -26.641 1 95.44 185 LYS A N 1
ATOM 1465 C CA . LYS A 1 185 ? 9.664 -19.891 -27.094 1 95.44 185 LYS A CA 1
ATOM 1466 C C . LYS A 1 185 ? 9.625 -21.406 -27.234 1 95.44 185 LYS A C 1
ATOM 1468 O O . LYS A 1 185 ? 10.273 -21.984 -28.109 1 95.44 185 LYS A O 1
ATOM 1473 N N . ASN A 1 186 ? 8.883 -22.047 -26.391 1 93.69 186 ASN A N 1
ATOM 1474 C CA . ASN A 1 186 ? 8.836 -23.5 -26.391 1 93.69 186 ASN A CA 1
ATOM 1475 C C . ASN A 1 186 ? 7.598 -24.016 -27.109 1 93.69 186 ASN A C 1
ATOM 1477 O O . ASN A 1 186 ? 7.316 -25.219 -27.094 1 93.69 186 ASN A O 1
ATOM 1481 N N . ASP A 1 187 ? 6.793 -23.219 -27.672 1 92.25 187 ASP A N 1
ATOM 1482 C CA . ASP A 1 187 ? 5.605 -23.531 -28.453 1 92.25 187 ASP A CA 1
ATOM 1483 C C . ASP A 1 187 ? 4.633 -24.406 -27.672 1 92.25 187 ASP A C 1
ATOM 1485 O O . ASP A 1 187 ? 4.184 -25.438 -28.156 1 92.25 187 ASP A O 1
ATOM 1489 N N . ILE A 1 188 ? 4.492 -24.031 -26.453 1 91.62 188 ILE A N 1
ATOM 1490 C CA . ILE A 1 188 ? 3.584 -24.781 -25.594 1 91.62 188 ILE A CA 1
ATOM 1491 C C . ILE A 1 188 ? 2.141 -24.375 -25.906 1 91.62 188 ILE A C 1
ATOM 1493 O O . ILE A 1 188 ? 1.818 -23.188 -25.938 1 91.62 188 ILE A O 1
ATOM 1497 N N . SER A 1 189 ? 1.241 -25.328 -26.078 1 88.56 189 SER A N 1
ATOM 1498 C CA . SER A 1 189 ? -0.157 -25.078 -26.406 1 88.56 189 SER A CA 1
ATOM 1499 C C . SER A 1 189 ? -0.963 -24.734 -25.156 1 88.56 189 SER A C 1
ATOM 1501 O O . SER A 1 189 ? -1.029 -25.531 -24.219 1 88.56 189 SER A O 1
ATOM 1503 N N . VAL A 1 190 ? -1.558 -23.609 -25.156 1 88.94 190 VAL A N 1
ATOM 1504 C CA . VAL A 1 190 ? -2.395 -23.172 -24.047 1 88.94 190 VAL A CA 1
ATOM 1505 C C . VAL A 1 190 ? -3.863 -23.438 -24.359 1 88.94 190 VAL A C 1
ATOM 1507 O O . VAL A 1 190 ? -4.293 -23.266 -25.5 1 88.94 190 VAL A O 1
ATOM 1510 N N . ILE A 1 191 ? -4.539 -23.875 -23.391 1 81.12 191 ILE A N 1
ATOM 1511 C CA . ILE A 1 191 ? -5.973 -24.109 -23.547 1 81.12 191 ILE A CA 1
ATOM 1512 C C . ILE A 1 191 ? -6.746 -22.891 -23.031 1 81.12 191 ILE A C 1
ATOM 1514 O O . ILE A 1 191 ? -6.551 -22.469 -21.891 1 81.12 191 ILE A O 1
ATOM 1518 N N . ASN A 1 192 ? -7.348 -22.078 -23.844 1 67 192 ASN A N 1
ATOM 1519 C CA . ASN A 1 192 ? -8.086 -20.891 -23.453 1 67 192 ASN A CA 1
ATOM 1520 C C . ASN A 1 192 ? -9.43 -21.25 -22.812 1 67 192 ASN A C 1
ATOM 1522 O O . ASN A 1 192 ? -10.25 -21.938 -23.438 1 67 192 ASN A O 1
ATOM 1526 N N . ASN A 1 193 ? -9.422 -21.234 -21.5 1 57.81 193 ASN A N 1
ATOM 1527 C CA . ASN A 1 193 ? -10.711 -21.469 -20.875 1 57.81 193 ASN A CA 1
ATOM 1528 C C . ASN A 1 193 ? -11.516 -20.188 -20.734 1 57.81 193 ASN A C 1
ATOM 1530 O O . ASN A 1 193 ? -11.062 -19.219 -20.109 1 57.81 193 ASN A O 1
ATOM 1534 N N . SER A 1 194 ? -12.352 -19.891 -21.688 1 53.06 194 SER A N 1
ATOM 1535 C CA . SER A 1 194 ? -13.156 -18.688 -21.703 1 53.06 194 SER A CA 1
ATOM 1536 C C . SER A 1 194 ? -14.25 -18.734 -20.641 1 53.06 194 SER A C 1
ATOM 1538 O O . SER A 1 194 ? -15.094 -19.641 -20.656 1 53.06 194 SER A O 1
ATOM 1540 N N . CYS A 1 195 ? -13.992 -18.391 -19.438 1 55.22 195 CYS A N 1
ATOM 1541 C CA . CYS A 1 195 ? -15.148 -18.156 -18.562 1 55.22 195 CYS A CA 1
ATOM 1542 C C . CYS A 1 195 ? -16 -17.016 -19.094 1 55.22 195 CYS A C 1
ATOM 1544 O O . CYS A 1 195 ? -15.492 -15.953 -19.453 1 55.22 195 CYS A O 1
ATOM 1546 N N . PRO A 1 196 ? -17.25 -17.359 -19.547 1 48.38 196 PRO A N 1
ATOM 1547 C CA . PRO A 1 196 ? -18.156 -16.344 -20.094 1 48.38 196 PRO A CA 1
ATOM 1548 C C . PRO A 1 196 ? -18.297 -15.125 -19.188 1 48.38 196 PRO A C 1
ATOM 1550 O O . PRO A 1 196 ? -18.797 -14.078 -19.609 1 48.38 196 PRO A O 1
ATOM 1553 N N . ALA A 1 197 ? -18.25 -15.242 -17.922 1 50.62 197 ALA A N 1
ATOM 1554 C CA . ALA A 1 197 ? -18.609 -14.125 -17.062 1 50.62 197 ALA A CA 1
ATOM 1555 C C . ALA A 1 197 ? -17.484 -13.086 -17 1 50.62 197 ALA A C 1
ATOM 1557 O O . ALA A 1 197 ? -16.75 -13.008 -16.016 1 50.62 197 ALA A O 1
ATOM 1558 N N . ASN A 1 198 ? -16.875 -12.797 -18.172 1 48.72 198 ASN A N 1
ATOM 1559 C CA . ASN A 1 198 ? -15.75 -11.883 -18.234 1 48.72 198 ASN A CA 1
ATOM 1560 C C . ASN A 1 198 ? -16.062 -10.555 -17.562 1 48.72 198 ASN A C 1
ATOM 1562 O O . ASN A 1 198 ? -16.172 -9.523 -18.234 1 48.72 198 ASN A O 1
ATOM 1566 N N . GLY A 1 199 ? -17.031 -10.375 -16.906 1 46.22 199 GLY A N 1
ATOM 1567 C CA . GLY A 1 199 ? -17.312 -9.008 -16.484 1 46.22 199 GLY A CA 1
ATOM 1568 C C . GLY A 1 199 ? -16.125 -8.328 -15.82 1 46.22 199 GLY A C 1
ATOM 1569 O O . GLY A 1 199 ? -15.172 -8.992 -15.398 1 46.22 199 GLY A O 1
ATOM 1570 N N . PHE A 1 200 ? -16 -6.949 -16.203 1 54.59 200 PHE A N 1
ATOM 1571 C CA . PHE A 1 200 ? -15.047 -6 -15.633 1 54.59 200 PHE A CA 1
ATOM 1572 C C . PHE A 1 200 ? -15.023 -6.098 -14.117 1 54.59 200 PHE A C 1
ATOM 1574 O O . PHE A 1 200 ? -15.906 -5.555 -13.438 1 54.59 200 PHE A O 1
ATOM 1581 N N . THR A 1 201 ? -14.25 -7.188 -13.609 1 78.81 201 THR A N 1
ATOM 1582 C CA . THR A 1 201 ? -14.125 -7.371 -12.164 1 78.81 201 THR A CA 1
ATOM 1583 C C . THR A 1 201 ? -13.125 -6.375 -11.578 1 78.81 201 THR A C 1
ATOM 1585 O O . THR A 1 201 ? -12.406 -5.699 -12.32 1 78.81 201 THR A O 1
ATOM 1588 N N . LYS A 1 202 ? -13.297 -5.938 -10.43 1 87.06 202 LYS A N 1
ATOM 1589 C CA . LYS A 1 202 ? -12.328 -5.137 -9.688 1 87.06 202 LYS A CA 1
ATOM 1590 C C . LYS A 1 202 ? -10.906 -5.633 -9.93 1 87.06 202 LYS A C 1
ATOM 1592 O O . LYS A 1 202 ? -9.977 -4.832 -10.055 1 87.06 202 LYS A O 1
ATOM 1597 N N . ARG A 1 203 ? -10.805 -6.848 -10.188 1 87.69 203 ARG A N 1
ATOM 1598 C CA . ARG A 1 203 ? -9.492 -7.445 -10.43 1 87.69 203 ARG A CA 1
ATOM 1599 C C . ARG A 1 203 ? -8.938 -7.031 -11.789 1 87.69 203 ARG A C 1
ATOM 1601 O O . ARG A 1 203 ? -7.758 -6.699 -11.906 1 87.69 203 ARG A O 1
ATOM 1608 N N . GLN A 1 204 ? -9.758 -7.113 -12.812 1 90.12 204 GLN A N 1
ATOM 1609 C CA . GLN A 1 204 ? -9.32 -6.691 -14.141 1 90.12 204 GLN A CA 1
ATOM 1610 C C . GLN A 1 204 ? -8.945 -5.215 -14.148 1 90.12 204 GLN A C 1
ATOM 1612 O O . GLN A 1 204 ? -7.969 -4.82 -14.797 1 90.12 204 GLN A O 1
ATOM 1617 N N . GLU A 1 205 ? -9.695 -4.414 -13.438 1 91.81 205 GLU A N 1
ATOM 1618 C CA . GLU A 1 205 ? -9.406 -2.988 -13.344 1 91.81 205 GLU A CA 1
ATOM 1619 C C . GLU A 1 205 ? -8.031 -2.746 -12.719 1 91.81 205 GLU A C 1
ATOM 1621 O O . GLU A 1 205 ? -7.25 -1.934 -13.227 1 91.81 205 GLU A O 1
ATOM 1626 N N . VAL A 1 206 ? -7.734 -3.428 -11.688 1 94.81 206 VAL A N 1
ATOM 1627 C CA . VAL A 1 206 ? -6.457 -3.27 -11 1 94.81 206 VAL A CA 1
ATOM 1628 C C . VAL A 1 206 ? -5.324 -3.771 -11.891 1 94.81 206 VAL A C 1
ATOM 1630 O O . VAL A 1 206 ? -4.254 -3.16 -11.945 1 94.81 206 VAL A O 1
ATOM 1633 N N . LYS A 1 207 ? -5.594 -4.848 -12.555 1 94.25 207 LYS A N 1
ATOM 1634 C CA . LYS A 1 207 ? -4.594 -5.363 -13.484 1 94.25 207 LYS A CA 1
ATOM 1635 C C . LYS A 1 207 ? -4.238 -4.324 -14.547 1 94.25 207 LYS A C 1
ATOM 1637 O O . LYS A 1 207 ? -3.062 -4.039 -14.773 1 94.25 207 LYS A O 1
ATOM 1642 N N . ASP A 1 208 ? -5.223 -3.766 -15.133 1 94.88 208 ASP A N 1
ATOM 1643 C CA . ASP A 1 208 ? -5.012 -2.734 -16.141 1 94.88 208 ASP A CA 1
ATOM 1644 C C . ASP A 1 208 ? -4.277 -1.532 -15.562 1 94.88 208 ASP A C 1
ATOM 1646 O O . ASP A 1 208 ? -3.404 -0.954 -16.219 1 94.88 208 ASP A O 1
ATOM 1650 N N . LEU A 1 209 ? -4.633 -1.223 -14.367 1 95.31 209 LEU A N 1
ATOM 1651 C CA . LEU A 1 209 ? -3.998 -0.101 -13.688 1 95.31 209 LEU A CA 1
ATOM 1652 C C . LEU A 1 209 ? -2.514 -0.373 -13.461 1 95.31 209 LEU A C 1
ATOM 1654 O O . LEU A 1 209 ? -1.684 0.527 -13.609 1 95.31 209 LEU A O 1
ATOM 1658 N N . THR A 1 210 ? -2.207 -1.557 -13.047 1 96.12 210 THR A N 1
ATOM 1659 C CA . THR A 1 210 ? -0.805 -1.895 -12.828 1 96.12 210 THR A CA 1
ATOM 1660 C C . THR A 1 210 ? 0.001 -1.723 -14.109 1 96.12 210 THR A C 1
ATOM 1662 O O . THR A 1 210 ? 1.143 -1.257 -14.078 1 96.12 210 THR A O 1
ATOM 1665 N N . TYR A 1 211 ? -0.584 -2.1 -15.211 1 95.25 211 TYR A N 1
ATOM 1666 C CA . TYR A 1 211 ? 0.102 -1.938 -16.484 1 95.25 211 TYR A CA 1
ATOM 1667 C C . TYR A 1 211 ? 0.271 -0.463 -16.828 1 95.25 211 TYR A C 1
ATOM 1669 O O . TYR A 1 211 ? 1.325 -0.05 -17.312 1 95.25 211 TYR A O 1
ATOM 1677 N N . GLU A 1 212 ? -0.731 0.308 -16.594 1 95.94 212 GLU A N 1
ATOM 1678 C CA . GLU A 1 212 ? -0.681 1.747 -16.828 1 95.94 212 GLU A CA 1
ATOM 1679 C C . GLU A 1 212 ? 0.404 2.408 -15.984 1 95.94 212 GLU A C 1
ATOM 1681 O O . GLU A 1 212 ? 1.203 3.195 -16.5 1 95.94 212 GLU A O 1
ATOM 1686 N N . LEU A 1 213 ? 0.451 2.082 -14.727 1 96.38 213 LEU A N 1
ATOM 1687 C CA . LEU A 1 213 ? 1.379 2.711 -13.789 1 96.38 213 LEU A CA 1
ATOM 1688 C C . LEU A 1 213 ? 2.809 2.25 -14.055 1 96.38 213 LEU A C 1
ATOM 1690 O O . LEU A 1 213 ? 3.758 3.012 -13.852 1 96.38 213 LEU A O 1
ATOM 1694 N N . ASP A 1 214 ? 2.902 1.035 -14.484 1 95.38 214 ASP A N 1
ATOM 1695 C CA . ASP A 1 214 ? 4.227 0.523 -14.82 1 95.38 214 ASP A CA 1
ATOM 1696 C C . ASP A 1 214 ? 4.848 1.323 -15.969 1 95.38 214 ASP A C 1
ATOM 1698 O O . ASP A 1 214 ? 6.07 1.462 -16.047 1 95.38 214 ASP A O 1
ATOM 1702 N N . LYS A 1 215 ? 4.055 1.804 -16.891 1 95 215 LYS A N 1
ATOM 1703 C CA . LYS A 1 215 ? 4.52 2.633 -18 1 95 215 LYS A CA 1
ATOM 1704 C C . LYS A 1 215 ? 4.809 4.059 -17.531 1 95 215 LYS A C 1
ATOM 1706 O O . LYS A 1 215 ? 5.75 4.691 -18.016 1 95 215 LYS A O 1
ATOM 1711 N N . ARG A 1 216 ? 4.086 4.52 -16.578 1 93.62 216 ARG A N 1
ATOM 1712 C CA . ARG A 1 216 ? 4.129 5.91 -16.141 1 93.62 216 ARG A CA 1
ATOM 1713 C C . ARG A 1 216 ? 5.242 6.125 -15.117 1 93.62 216 ARG A C 1
ATOM 1715 O O . ARG A 1 216 ? 5.855 7.191 -15.078 1 93.62 216 ARG A O 1
ATOM 1722 N N . ILE A 1 217 ? 5.453 5.156 -14.297 1 94.81 217 ILE A N 1
ATOM 1723 C CA . ILE A 1 217 ? 6.363 5.277 -13.156 1 94.81 217 ILE A CA 1
ATOM 1724 C C . ILE A 1 217 ? 7.52 4.293 -13.32 1 94.81 217 ILE A C 1
ATOM 1726 O O . ILE A 1 217 ? 7.336 3.082 -13.18 1 94.81 217 ILE A O 1
ATOM 1730 N N . PRO A 1 218 ? 8.664 4.816 -13.5 1 92.81 218 PRO A N 1
ATOM 1731 C CA . PRO A 1 218 ? 9.82 3.926 -13.656 1 92.81 218 PRO A CA 1
ATOM 1732 C C . PRO A 1 218 ? 10.047 3.041 -12.438 1 92.81 218 PRO A C 1
ATOM 1734 O O . PRO A 1 218 ? 10.125 3.543 -11.312 1 92.81 218 PRO A O 1
ATOM 1737 N N . GLY A 1 219 ? 10.172 1.745 -12.695 1 95.19 219 GLY A N 1
ATOM 1738 C CA . GLY A 1 219 ? 10.461 0.817 -11.609 1 95.19 219 GLY A CA 1
ATOM 1739 C C . GLY A 1 219 ? 9.258 0.529 -10.734 1 95.19 219 GLY A C 1
ATOM 1740 O O . GLY A 1 219 ? 9.406 -0.017 -9.633 1 95.19 219 GLY A O 1
ATOM 1741 N N . PHE A 1 220 ? 8.117 0.825 -11.188 1 96.88 220 PHE A N 1
ATOM 1742 C CA . PHE A 1 220 ? 6.883 0.725 -10.422 1 96.88 220 PHE A CA 1
ATOM 1743 C C . PHE A 1 220 ? 6.695 -0.688 -9.875 1 96.88 220 PHE A C 1
ATOM 1745 O O . PHE A 1 220 ? 6.602 -0.887 -8.664 1 96.88 220 PHE A O 1
ATOM 1752 N N . LYS A 1 221 ? 6.672 -1.658 -10.719 1 96.5 221 LYS A N 1
ATOM 1753 C CA . LYS A 1 221 ? 6.441 -3.039 -10.305 1 96.5 221 LYS A CA 1
ATOM 1754 C C . LYS A 1 221 ? 7.523 -3.514 -9.344 1 96.5 221 LYS A C 1
ATOM 1756 O O . LYS A 1 221 ? 7.227 -4.184 -8.352 1 96.5 221 LYS A O 1
ATOM 1761 N N . LYS A 1 222 ? 8.727 -3.178 -9.695 1 96.56 222 LYS A N 1
ATOM 1762 C CA . LYS A 1 222 ? 9.852 -3.547 -8.852 1 96.56 222 LYS A CA 1
ATOM 1763 C C . LYS A 1 222 ? 9.703 -2.961 -7.445 1 96.56 222 LYS A C 1
ATOM 1765 O O . LYS A 1 222 ? 9.938 -3.646 -6.453 1 96.56 222 LYS A O 1
ATOM 1770 N N . ASN A 1 223 ? 9.305 -1.729 -7.348 1 97.31 223 ASN A N 1
ATOM 1771 C CA . ASN A 1 223 ? 9.148 -1.047 -6.066 1 97.31 223 ASN A CA 1
ATOM 1772 C C . ASN A 1 223 ? 8.023 -1.652 -5.238 1 97.31 223 ASN A C 1
ATOM 1774 O O . ASN A 1 223 ? 8.188 -1.903 -4.043 1 97.31 223 ASN A O 1
ATOM 1778 N N . ILE A 1 224 ? 6.898 -1.919 -5.895 1 97.88 224 ILE A N 1
ATOM 1779 C CA . ILE A 1 224 ? 5.77 -2.506 -5.18 1 97.88 224 ILE A CA 1
ATOM 1780 C C . ILE A 1 224 ? 6.16 -3.881 -4.641 1 97.88 224 ILE A C 1
ATOM 1782 O O . ILE A 1 224 ? 5.844 -4.219 -3.5 1 97.88 224 ILE A O 1
ATOM 1786 N N . PHE A 1 225 ? 6.805 -4.613 -5.52 1 97.56 225 PHE A N 1
ATOM 1787 C CA . PHE A 1 225 ? 7.219 -5.953 -5.117 1 97.56 225 PHE A CA 1
ATOM 1788 C C . PHE A 1 225 ? 8.219 -5.887 -3.971 1 97.56 225 PHE A C 1
ATOM 1790 O O . PHE A 1 225 ? 8.18 -6.719 -3.061 1 97.56 225 PHE A O 1
ATOM 1797 N N . SER A 1 226 ? 9.133 -4.941 -4.031 1 96.94 226 SER A N 1
ATOM 1798 C CA . SER A 1 226 ? 10.078 -4.73 -2.941 1 96.94 226 SER A CA 1
ATOM 1799 C C . SER A 1 226 ? 9.359 -4.395 -1.64 1 96.94 226 SER A C 1
ATOM 1801 O O . SER A 1 226 ? 9.719 -4.91 -0.578 1 96.94 226 SER A O 1
ATOM 1803 N N . ALA A 1 227 ? 8.398 -3.533 -1.734 1 96.81 227 ALA A N 1
ATOM 1804 C CA . ALA A 1 227 ? 7.613 -3.158 -0.56 1 96.81 227 ALA A CA 1
ATOM 1805 C C . ALA A 1 227 ? 6.934 -4.379 0.059 1 96.81 227 ALA A C 1
ATOM 1807 O O . ALA A 1 227 ? 6.863 -4.5 1.284 1 96.81 227 ALA A O 1
ATOM 1808 N N . LEU A 1 228 ? 6.492 -5.273 -0.79 1 97.12 228 LEU A N 1
ATOM 1809 C CA . LEU A 1 228 ? 5.824 -6.496 -0.359 1 97.12 228 LEU A CA 1
ATOM 1810 C C . LEU A 1 228 ? 6.793 -7.422 0.371 1 97.12 228 LEU A C 1
ATOM 1812 O O . LEU A 1 228 ? 6.41 -8.094 1.331 1 97.12 228 LEU A O 1
ATOM 1816 N N . ASN A 1 229 ? 8.023 -7.375 0.014 1 95.56 229 ASN A N 1
ATOM 1817 C CA . ASN A 1 229 ? 9.023 -8.328 0.49 1 95.56 229 ASN A CA 1
ATOM 1818 C C . ASN A 1 229 ? 9.828 -7.754 1.653 1 95.56 229 ASN A C 1
ATOM 1820 O O . ASN A 1 229 ? 10.68 -8.445 2.221 1 95.56 229 ASN A O 1
ATOM 1824 N N . ASN A 1 230 ? 9.57 -6.469 1.993 1 90.88 230 ASN A N 1
ATOM 1825 C CA . ASN A 1 230 ? 10.352 -5.824 3.043 1 90.88 230 ASN A CA 1
ATOM 1826 C C . ASN A 1 230 ? 9.461 -5.277 4.152 1 90.88 230 ASN A C 1
ATOM 1828 O O . ASN A 1 230 ? 9.477 -4.078 4.434 1 90.88 230 ASN A O 1
ATOM 1832 N N . PRO A 1 231 ? 8.875 -6.223 4.824 1 92.5 231 PRO A N 1
ATOM 1833 C CA . PRO A 1 231 ? 7.961 -5.766 5.879 1 92.5 231 PRO A CA 1
ATOM 1834 C C . PRO A 1 231 ? 8.672 -4.996 6.984 1 92.5 231 PRO A C 1
ATOM 1836 O O . PRO A 1 231 ? 8.062 -4.16 7.656 1 92.5 231 PRO A O 1
ATOM 1839 N N . GLU A 1 232 ? 9.938 -5.223 7.207 1 91.25 232 GLU A N 1
ATOM 1840 C CA . GLU A 1 232 ? 10.703 -4.562 8.266 1 91.25 232 GLU A CA 1
ATOM 1841 C C . GLU A 1 232 ? 10.836 -3.068 7.996 1 91.25 232 GLU A C 1
ATOM 1843 O O . GLU A 1 232 ? 11.086 -2.287 8.922 1 91.25 232 GLU A O 1
ATOM 1848 N N . GLN A 1 233 ? 10.656 -2.656 6.836 1 90.62 233 GLN A N 1
ATOM 1849 C CA . GLN A 1 233 ? 10.781 -1.253 6.465 1 90.62 233 GLN A CA 1
ATOM 1850 C C . GLN A 1 233 ? 9.422 -0.564 6.43 1 90.62 233 GLN A C 1
ATOM 1852 O O . GLN A 1 233 ? 9.312 0.588 6.004 1 90.62 233 GLN A O 1
ATOM 1857 N N . SER A 1 234 ? 8.445 -1.293 6.82 1 93.62 234 SER A N 1
ATOM 1858 C CA . SER A 1 234 ? 7.098 -0.729 6.789 1 93.62 234 SER A CA 1
ATOM 1859 C C . SER A 1 234 ? 6.801 0.061 8.062 1 93.62 234 SER A C 1
ATOM 1861 O O . SER A 1 234 ? 7.305 -0.269 9.133 1 93.62 234 SER A O 1
ATOM 1863 N N . PHE A 1 235 ? 6.059 1.195 7.902 1 94.5 235 PHE A N 1
ATOM 1864 C CA . PHE A 1 235 ? 5.629 2.02 9.023 1 94.5 235 PHE A CA 1
ATOM 1865 C C . PHE A 1 235 ? 4.211 2.527 8.812 1 94.5 235 PHE A C 1
ATOM 1867 O O . PHE A 1 235 ? 3.977 3.41 7.98 1 94.5 235 PHE A O 1
ATOM 1874 N N . LEU A 1 236 ? 3.301 1.947 9.492 1 95.75 236 LEU A N 1
ATOM 1875 C CA . LEU A 1 236 ?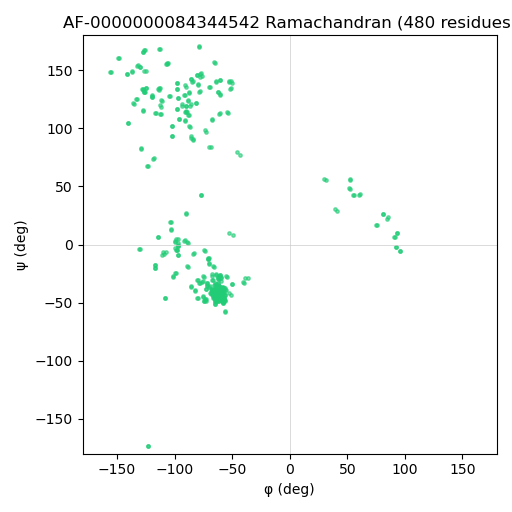 1.897 2.346 9.523 1 95.75 236 LEU A CA 1
ATOM 1876 C C . LEU A 1 236 ? 1.511 2.887 10.898 1 95.75 236 LEU A C 1
ATOM 1878 O O . LEU A 1 236 ? 2.299 2.809 11.844 1 95.75 236 LEU A O 1
ATOM 1882 N N . TRP A 1 237 ? 0.399 3.475 11.008 1 96.62 237 TRP A N 1
ATOM 1883 C CA . TRP A 1 237 ? 0.031 4.164 12.242 1 96.62 237 TRP A CA 1
ATOM 1884 C C . TRP A 1 237 ? -0.565 3.191 13.25 1 96.62 237 TRP A C 1
ATOM 1886 O O . TRP A 1 237 ? -1.769 2.922 13.227 1 96.62 237 TRP A O 1
ATOM 1896 N N . ASP A 1 238 ? 0.308 2.637 14.039 1 94.69 238 ASP A N 1
ATOM 1897 C CA . ASP A 1 238 ? -0.104 1.828 15.18 1 94.69 238 ASP A CA 1
ATOM 1898 C C . ASP A 1 238 ? -0.346 2.699 16.406 1 94.69 238 ASP A C 1
ATOM 1900 O O . ASP A 1 238 ? 0.592 3.029 17.141 1 94.69 238 ASP A O 1
ATOM 1904 N N . LYS A 1 239 ? -1.581 2.979 16.703 1 93.5 239 LYS A N 1
ATOM 1905 C CA . LYS A 1 239 ? -1.96 3.926 17.75 1 93.5 239 LYS A CA 1
ATOM 1906 C C . LYS A 1 239 ? -1.45 3.469 19.125 1 93.5 239 LYS A C 1
ATOM 1908 O O . LYS A 1 239 ? -1.17 4.297 19.984 1 93.5 239 LYS A O 1
ATOM 1913 N N . SER A 1 240 ? -1.275 2.193 19.312 1 92.38 240 SER A N 1
ATOM 1914 C CA . SER A 1 240 ? -0.818 1.652 20.578 1 92.38 240 SER A CA 1
ATOM 1915 C C . SER A 1 240 ? 0.648 1.988 20.828 1 92.38 240 SER A C 1
ATOM 1917 O O . SER A 1 240 ? 1.135 1.87 21.953 1 92.38 240 SER A O 1
ATOM 1919 N N . LYS A 1 241 ? 1.301 2.461 19.828 1 90.19 241 LYS A N 1
ATOM 1920 C CA . LYS A 1 241 ? 2.73 2.727 19.953 1 90.19 241 LYS A CA 1
ATOM 1921 C C . LYS A 1 241 ? 2.992 4.195 20.266 1 90.19 241 LYS A C 1
ATOM 1923 O O . LYS A 1 241 ? 4.145 4.617 20.375 1 90.19 241 LYS A O 1
ATOM 1928 N N . PHE A 1 242 ? 1.932 4.965 20.391 1 90.94 242 PHE A N 1
ATOM 1929 C CA . PHE A 1 242 ? 2.074 6.379 20.719 1 90.94 242 PHE A CA 1
ATOM 1930 C C . PHE A 1 242 ? 1.729 6.629 22.188 1 90.94 242 PHE A C 1
ATOM 1932 O O . PHE A 1 242 ? 0.898 5.926 22.766 1 90.94 242 PHE A O 1
ATOM 1939 N N . MET B 1 1 ? -23.625 23.266 10.969 1 51.81 1 MET B N 1
ATOM 1940 C CA . MET B 1 1 ? -22.531 23.078 11.922 1 51.81 1 MET B CA 1
ATOM 1941 C C . MET B 1 1 ? -21.281 23.844 11.5 1 51.81 1 MET B C 1
ATOM 1943 O O . MET B 1 1 ? -20.938 23.859 10.312 1 51.81 1 MET B O 1
ATOM 1947 N N . ASP B 1 2 ? -20.719 24.672 12.391 1 80.75 2 ASP B N 1
ATOM 1948 C CA . ASP B 1 2 ? -19.562 25.531 12.125 1 80.75 2 ASP B CA 1
ATOM 1949 C C . ASP B 1 2 ? -18.391 24.703 11.586 1 80.75 2 ASP B C 1
ATOM 1951 O O . ASP B 1 2 ? -18.125 23.609 12.062 1 80.75 2 ASP B O 1
ATOM 1955 N N . LYS B 1 3 ? -18 24.953 10.297 1 87.75 3 LYS B N 1
ATOM 1956 C CA . LYS B 1 3 ? -16.906 24.266 9.609 1 87.75 3 LYS B CA 1
ATOM 1957 C C . LYS B 1 3 ? -15.719 24.062 10.547 1 87.75 3 LYS B C 1
ATOM 1959 O O . LYS B 1 3 ? -15.062 23.016 10.5 1 87.75 3 LYS B O 1
ATOM 1964 N N . LEU B 1 4 ? -15.578 24.969 11.414 1 92.62 4 LEU B N 1
ATOM 1965 C CA . LEU B 1 4 ? -14.469 24.844 12.344 1 92.62 4 LEU B CA 1
ATOM 1966 C C . LEU B 1 4 ? -14.734 23.719 13.352 1 92.62 4 LEU B C 1
ATOM 1968 O O . LEU B 1 4 ? -13.812 23 13.734 1 92.62 4 LEU B O 1
ATOM 1972 N N . GLN B 1 5 ? -15.945 23.547 13.742 1 93.81 5 GLN B N 1
ATOM 1973 C CA . GLN B 1 5 ? -16.297 22.516 14.711 1 93.81 5 GLN B CA 1
ATOM 1974 C C . GLN B 1 5 ? -15.992 21.125 14.164 1 93.81 5 GLN B C 1
ATOM 1976 O O . GLN B 1 5 ? -15.523 20.25 14.898 1 93.81 5 GLN B O 1
ATOM 1981 N N . LYS B 1 6 ? -16.328 20.984 12.938 1 95.38 6 LYS B N 1
ATOM 1982 C CA . LYS B 1 6 ? -16.047 19.703 12.305 1 95.38 6 LYS B CA 1
ATOM 1983 C C . LYS B 1 6 ? -14.539 19.438 12.242 1 95.38 6 LYS B C 1
ATOM 1985 O O . LYS B 1 6 ? -14.094 18.328 12.508 1 95.38 6 LYS B O 1
ATOM 1990 N N . LEU B 1 7 ? -13.773 20.453 11.859 1 97.94 7 LEU B N 1
ATOM 1991 C CA . LEU B 1 7 ? -12.32 20.328 11.82 1 97.94 7 LEU B CA 1
ATOM 1992 C C . LEU B 1 7 ? -11.766 20.031 13.203 1 97.94 7 LEU B C 1
ATOM 1994 O O . LEU B 1 7 ? -10.867 19.203 13.359 1 97.94 7 LEU B O 1
ATOM 1998 N N . LEU B 1 8 ? -12.32 20.719 14.188 1 97.62 8 LEU B N 1
ATOM 1999 C CA . LEU B 1 8 ? -11.883 20.562 15.57 1 97.62 8 LEU B CA 1
ATOM 2000 C C . LEU B 1 8 ? -12.125 19.156 16.078 1 97.62 8 LEU B C 1
ATOM 2002 O O . LEU B 1 8 ? -11.297 18.594 16.797 1 97.62 8 LEU B O 1
ATOM 2006 N N . SER B 1 9 ? -13.211 18.594 15.734 1 97.56 9 SER B N 1
ATOM 2007 C CA . SER B 1 9 ? -13.539 17.234 16.156 1 97.56 9 SER B CA 1
ATOM 2008 C C . SER B 1 9 ? -12.531 16.219 15.609 1 97.56 9 SER B C 1
ATOM 2010 O O . SER B 1 9 ? -12.078 15.336 16.328 1 97.56 9 SER B O 1
ATOM 2012 N N . LYS B 1 10 ? -12.195 16.344 14.383 1 98.19 10 LYS B N 1
ATOM 2013 C CA . LYS B 1 10 ? -11.234 15.445 13.75 1 98.19 10 LYS B CA 1
ATOM 2014 C C . LYS B 1 10 ? -9.836 15.641 14.32 1 98.19 10 LYS B C 1
ATOM 2016 O O . LYS B 1 10 ? -9.109 14.672 14.539 1 98.19 10 LYS B O 1
ATOM 2021 N N . SER B 1 11 ? -9.477 16.891 14.531 1 98.5 11 SER B N 1
ATOM 2022 C CA . SER B 1 11 ? -8.172 17.172 15.117 1 98.5 11 SER B CA 1
ATOM 2023 C C . SER B 1 11 ? -8.078 16.641 16.547 1 98.5 11 SER B C 1
ATOM 2025 O O . SER B 1 11 ? -7.043 16.125 16.953 1 98.5 11 SER B O 1
ATOM 2027 N N . ARG B 1 12 ? -9.109 16.828 17.281 1 98 12 ARG B N 1
ATOM 2028 C CA . ARG B 1 12 ? -9.133 16.312 18.656 1 98 12 ARG B CA 1
ATOM 2029 C C . ARG B 1 12 ? -8.906 14.805 18.672 1 98 12 ARG B C 1
ATOM 2031 O O . ARG B 1 12 ? -8.148 14.297 19.5 1 98 12 ARG B O 1
ATOM 2038 N N . ARG B 1 13 ? -9.578 14.125 17.797 1 97.69 13 ARG B N 1
ATOM 2039 C CA . ARG B 1 13 ? -9.398 12.68 17.703 1 97.69 13 ARG B CA 1
ATOM 2040 C C . ARG B 1 13 ? -7.949 12.32 17.406 1 97.69 13 ARG B C 1
ATOM 2042 O O . ARG B 1 13 ? -7.398 11.398 18 1 97.69 13 ARG B O 1
ATOM 2049 N N . ALA B 1 14 ? -7.324 13 16.469 1 98.44 14 ALA B N 1
ATOM 2050 C CA . ALA B 1 14 ? -5.922 12.758 16.141 1 98.44 14 ALA B CA 1
ATOM 2051 C C . ALA B 1 14 ? -5.02 13.031 17.344 1 98.44 14 ALA B C 1
ATOM 2053 O O . ALA B 1 14 ? -4.117 12.25 17.641 1 98.44 14 ALA B O 1
ATOM 2054 N N . ILE B 1 15 ? -5.273 14.141 18.031 1 98.56 15 ILE B N 1
ATOM 2055 C CA . ILE B 1 15 ? -4.484 14.539 19.203 1 98.56 15 ILE B CA 1
ATOM 2056 C C . ILE B 1 15 ? -4.555 13.445 20.266 1 98.56 15 ILE B C 1
ATOM 2058 O O . ILE B 1 15 ? -3.539 13.094 20.859 1 98.56 15 ILE B O 1
ATOM 2062 N N . GLN B 1 16 ? -5.711 12.891 20.438 1 97.38 16 GLN B N 1
ATOM 2063 C CA . GLN B 1 16 ? -5.91 11.852 21.438 1 97.38 16 GLN B CA 1
ATOM 2064 C C . GLN B 1 16 ? -5.301 10.523 20.984 1 97.38 16 GLN B C 1
ATOM 2066 O O . GLN B 1 16 ? -4.57 9.883 21.734 1 97.38 16 GLN B O 1
ATOM 2071 N N . ASP B 1 17 ? -5.578 10.102 19.781 1 97.56 17 ASP B N 1
ATOM 2072 C CA . ASP B 1 17 ? -5.129 8.82 19.25 1 97.56 17 ASP B CA 1
ATOM 2073 C C . ASP B 1 17 ? -3.607 8.711 19.281 1 97.56 17 ASP B C 1
ATOM 2075 O O . ASP B 1 17 ? -3.059 7.637 19.531 1 97.56 17 ASP B O 1
ATOM 2079 N N . PHE B 1 18 ? -2.916 9.867 19.016 1 98.19 18 PHE B N 1
ATOM 2080 C CA . PHE B 1 18 ? -1.469 9.812 18.844 1 98.19 18 PHE B CA 1
ATOM 2081 C C . PHE B 1 18 ? -0.766 10.57 19.969 1 98.19 18 PHE B C 1
ATOM 2083 O O . PHE B 1 18 ? 0.429 10.859 19.875 1 98.19 18 PHE B O 1
ATOM 2090 N N . LYS B 1 19 ? -1.499 11.047 20.984 1 98 19 LYS B N 1
ATOM 2091 C CA . LYS B 1 19 ? -0.951 11.75 22.141 1 98 19 LYS B CA 1
ATOM 2092 C C . LYS B 1 19 ? -0.059 12.914 21.703 1 98 19 LYS B C 1
ATOM 2094 O O . LYS B 1 19 ? 1.098 13 22.125 1 98 19 LYS B O 1
ATOM 2099 N N . LEU B 1 20 ? -0.618 13.75 20.953 1 98.69 20 LEU B N 1
ATOM 2100 C CA . LEU B 1 20 ? 0.157 14.805 20.297 1 98.69 20 LEU B CA 1
ATOM 2101 C C . LEU B 1 20 ? 0.455 15.938 21.281 1 98.69 20 LEU B C 1
ATOM 2103 O O . LEU B 1 20 ? 1.478 16.609 21.156 1 98.69 20 LEU B O 1
ATOM 2107 N N . ILE B 1 21 ? -0.477 16.203 22.219 1 98.69 21 ILE B N 1
ATOM 2108 C CA . ILE B 1 21 ? -0.351 17.359 23.109 1 98.69 21 ILE B CA 1
ATOM 2109 C C . ILE B 1 21 ? -0.419 16.906 24.562 1 98.69 21 ILE B C 1
ATOM 2111 O O . ILE B 1 21 ? -1.281 16.109 24.922 1 98.69 21 ILE B O 1
ATOM 2115 N N . GLU B 1 22 ? 0.464 17.422 25.297 1 98.06 22 GLU B N 1
ATOM 2116 C CA . GLU B 1 22 ? 0.545 17.125 26.734 1 98.06 22 GLU B CA 1
ATOM 2117 C C . GLU B 1 22 ? 0.563 18.422 27.547 1 98.06 22 GLU B C 1
ATOM 2119 O O . GLU B 1 22 ? 0.808 19.5 27.016 1 98.06 22 GLU B O 1
ATOM 2124 N N . ASN B 1 23 ? 0.324 18.234 28.859 1 98.25 23 ASN B N 1
ATOM 2125 C CA . ASN B 1 23 ? 0.343 19.375 29.766 1 98.25 23 ASN B CA 1
ATOM 2126 C C . ASN B 1 23 ? 1.717 20.031 29.812 1 98.25 23 ASN B C 1
ATOM 2128 O O . ASN B 1 23 ? 2.734 19.359 29.969 1 98.25 23 ASN B O 1
ATOM 2132 N N . GLY B 1 24 ? 1.674 21.391 29.656 1 98.12 24 GLY B N 1
ATOM 2133 C CA . GLY B 1 24 ? 2.91 22.141 29.781 1 98.12 24 GLY B CA 1
ATOM 2134 C C . GLY B 1 24 ? 3.607 22.344 28.438 1 98.12 24 GLY B C 1
ATOM 2135 O O . GLY B 1 24 ? 4.613 23.062 28.375 1 98.12 24 GLY B O 1
ATOM 2136 N N . ASP B 1 25 ? 3.055 21.812 27.438 1 98.69 25 ASP B N 1
ATOM 2137 C CA . ASP B 1 25 ? 3.66 21.953 26.109 1 98.69 25 ASP B CA 1
ATOM 2138 C C . ASP B 1 25 ? 3.668 23.406 25.656 1 98.69 25 ASP B C 1
ATOM 2140 O O . ASP B 1 25 ? 2.727 24.156 25.938 1 98.69 25 ASP B O 1
ATOM 2144 N N . LYS B 1 26 ? 4.715 23.781 25.062 1 98.75 26 LYS B N 1
ATOM 2145 C CA . LYS B 1 26 ? 4.793 25 24.266 1 98.75 26 LYS B CA 1
ATOM 2146 C C . LYS B 1 26 ? 4.957 24.672 22.781 1 98.75 26 LYS B C 1
ATOM 2148 O O . LYS B 1 26 ? 6.02 24.219 22.359 1 98.75 26 LYS B O 1
ATOM 2153 N N . ILE B 1 27 ? 3.963 24.969 22.016 1 98.81 27 ILE B N 1
ATOM 2154 C CA . ILE B 1 27 ? 3.869 24.438 20.656 1 98.81 27 ILE B CA 1
ATOM 2155 C C . ILE B 1 27 ? 4.055 25.562 19.641 1 98.81 27 ILE B C 1
ATOM 2157 O O . ILE B 1 27 ? 3.326 26.562 19.672 1 98.81 27 ILE B O 1
ATOM 2161 N N . ALA B 1 28 ? 5.031 25.406 18.75 1 98.75 28 ALA B N 1
ATOM 2162 C CA . ALA B 1 28 ? 5.238 26.328 17.641 1 98.75 28 ALA B CA 1
ATOM 2163 C C . ALA B 1 28 ? 4.473 25.875 16.406 1 98.75 28 ALA B C 1
ATOM 2165 O O . ALA B 1 28 ? 4.562 24.719 16 1 98.75 28 ALA B O 1
ATOM 2166 N N . VAL B 1 29 ? 3.736 26.734 15.859 1 98.31 29 VAL B N 1
ATOM 2167 C CA . VAL B 1 29 ? 3.08 26.484 14.586 1 98.31 29 VAL B CA 1
ATOM 2168 C C . VAL B 1 29 ? 3.885 27.109 13.453 1 98.31 29 VAL B C 1
ATOM 2170 O O . VAL B 1 29 ? 4.121 28.328 13.453 1 98.31 29 VAL B O 1
ATOM 2173 N N . GLY B 1 30 ? 4.402 26.266 12.539 1 94.69 30 GLY B N 1
ATOM 2174 C CA . GLY B 1 30 ? 4.977 26.828 11.32 1 94.69 30 GLY B CA 1
ATOM 2175 C C . GLY B 1 30 ? 3.947 27.469 10.414 1 94.69 30 GLY B C 1
ATOM 2176 O O . GLY B 1 30 ? 3.207 26.766 9.719 1 94.69 30 GLY B O 1
ATOM 2177 N N . LEU B 1 31 ? 3.961 28.75 10.359 1 93.44 31 LEU B N 1
ATOM 2178 C CA . LEU B 1 31 ? 2.965 29.516 9.609 1 93.44 31 LEU B CA 1
ATOM 2179 C C . LEU B 1 31 ? 3.539 30 8.289 1 93.44 31 LEU B C 1
ATOM 2181 O O . LEU B 1 31 ? 4.211 31.031 8.242 1 93.44 31 LEU B O 1
ATOM 2185 N N . SER B 1 32 ? 3.191 29.344 7.25 1 89.25 32 SER B N 1
ATOM 2186 C CA . SER B 1 32 ? 3.709 29.703 5.934 1 89.25 32 SER B CA 1
ATOM 2187 C C . SER B 1 32 ? 2.816 30.734 5.246 1 89.25 32 SER B C 1
ATOM 2189 O O . SER B 1 32 ? 3.232 31.375 4.281 1 89.25 32 SER B O 1
ATOM 2191 N N . GLY B 1 33 ? 1.591 30.844 5.727 1 89.94 33 GLY B N 1
ATOM 2192 C CA . GLY B 1 33 ? 0.607 31.688 5.059 1 89.94 33 GLY B CA 1
ATOM 2193 C C . GLY B 1 33 ? -0.292 30.922 4.109 1 89.94 33 GLY B C 1
ATOM 2194 O O . GLY B 1 33 ? -1.266 31.469 3.588 1 89.94 33 GLY B O 1
ATOM 2195 N N . GLY B 1 34 ? -0.001 29.703 3.951 1 92.81 34 GLY B N 1
ATOM 2196 C CA . GLY B 1 34 ? -0.848 28.859 3.129 1 92.81 34 GLY B CA 1
ATOM 2197 C C . GLY B 1 34 ? -2.107 28.406 3.842 1 92.81 34 GLY B C 1
ATOM 2198 O O . GLY B 1 34 ? -2.254 28.609 5.047 1 92.81 34 GLY B O 1
ATOM 2199 N N . LYS B 1 35 ? -2.98 27.812 3.064 1 96.25 35 LYS B N 1
ATOM 2200 C CA . LYS B 1 35 ? -4.281 27.406 3.598 1 96.25 35 LYS B CA 1
ATOM 2201 C C . LYS B 1 35 ? -4.125 26.422 4.742 1 96.25 35 LYS B C 1
ATOM 2203 O O . LYS B 1 35 ? -4.867 26.469 5.727 1 96.25 35 LYS B O 1
ATOM 2208 N N . ASP B 1 36 ? -3.182 25.531 4.672 1 97 36 ASP B N 1
ATOM 2209 C CA . ASP B 1 36 ? -3.045 24.453 5.645 1 97 36 ASP B CA 1
ATOM 2210 C C . ASP B 1 36 ? -2.52 24.984 6.977 1 97 36 ASP B C 1
ATOM 2212 O O . ASP B 1 36 ? -3.074 24.672 8.031 1 97 36 ASP B O 1
ATOM 2216 N N . SER B 1 37 ? -1.458 25.766 6.918 1 96.81 37 SER B N 1
ATOM 2217 C CA . SER B 1 37 ? -0.871 26.297 8.141 1 96.81 37 SER B CA 1
ATOM 2218 C C . SER B 1 37 ? -1.826 27.25 8.852 1 96.81 37 SER B C 1
ATOM 2220 O O . SER B 1 37 ? -1.901 27.266 10.078 1 96.81 37 SER B O 1
ATOM 2222 N N . LEU B 1 38 ? -2.527 28.031 8.07 1 96.69 38 LEU B N 1
ATOM 2223 C CA . LEU B 1 38 ? -3.508 28.938 8.656 1 96.69 38 LEU B CA 1
ATOM 2224 C C . LEU B 1 38 ? -4.617 28.156 9.359 1 96.69 38 LEU B C 1
ATOM 2226 O O . LEU B 1 38 ? -4.992 28.5 10.484 1 96.69 38 LEU B O 1
ATOM 2230 N N . THR B 1 39 ? -5.137 27.172 8.664 1 97.94 39 THR B N 1
ATOM 2231 C CA . THR B 1 39 ? -6.18 26.344 9.25 1 97.94 39 THR B CA 1
ATOM 2232 C C . THR B 1 39 ? -5.695 25.703 10.547 1 97.94 39 THR B C 1
ATOM 2234 O O . THR B 1 39 ? -6.426 25.656 11.539 1 97.94 39 THR B O 1
ATOM 2237 N N . LEU B 1 40 ? -4.492 25.25 10.523 1 98.44 40 LEU B N 1
ATOM 2238 C CA . LEU B 1 40 ? -3.896 24.641 11.711 1 98.44 40 LEU B CA 1
ATOM 2239 C C . LEU B 1 40 ? -3.893 25.609 12.883 1 98.44 40 LEU B C 1
ATOM 2241 O O . LEU B 1 40 ? -4.238 25.234 14.008 1 98.44 40 LEU B O 1
ATOM 2245 N N . LEU B 1 41 ? -3.494 26.844 12.633 1 98.06 41 LEU B N 1
ATOM 2246 C CA . LEU B 1 41 ? -3.453 27.859 13.672 1 98.06 41 LEU B CA 1
ATOM 2247 C C . LEU B 1 41 ? -4.832 28.062 14.281 1 98.06 41 LEU B C 1
ATOM 2249 O O . LEU B 1 41 ? -4.973 28.125 15.508 1 98.06 41 LEU B O 1
ATOM 2253 N N . TYR B 1 42 ? -5.832 28.172 13.469 1 97.75 42 TYR B N 1
ATOM 2254 C CA . TYR B 1 42 ? -7.199 28.359 13.953 1 97.75 42 TYR B CA 1
ATOM 2255 C C . TYR B 1 42 ? -7.637 27.172 14.812 1 97.75 42 TYR B C 1
ATOM 2257 O O . TYR B 1 42 ? -8.242 27.359 15.867 1 97.75 42 TYR B O 1
ATOM 2265 N N . ILE B 1 43 ? -7.32 26 14.359 1 98.25 43 ILE B N 1
ATOM 2266 C CA . ILE B 1 43 ? -7.746 24.781 15.031 1 98.25 43 ILE B CA 1
ATOM 2267 C C . ILE B 1 43 ? -7.102 24.703 16.406 1 98.25 43 ILE B C 1
ATOM 2269 O O . ILE B 1 43 ? -7.789 24.5 17.422 1 98.25 43 ILE B O 1
ATOM 2273 N N . LEU B 1 44 ? -5.789 24.875 16.469 1 98.56 44 LEU B N 1
ATOM 2274 C CA . LEU B 1 44 ? -5.078 24.703 17.734 1 98.56 44 LEU B CA 1
ATOM 2275 C C . LEU B 1 44 ? -5.449 25.812 18.703 1 98.56 44 LEU B C 1
ATOM 2277 O O . LEU B 1 44 ? -5.531 25.578 19.922 1 98.56 44 LEU B O 1
ATOM 2281 N N . ASN B 1 45 ? -5.605 26.984 18.188 1 98.12 45 ASN B N 1
ATOM 2282 C CA . ASN B 1 45 ? -6.035 28.094 19.047 1 98.12 45 ASN B CA 1
ATOM 2283 C C . ASN B 1 45 ? -7.41 27.812 19.656 1 98.12 45 ASN B C 1
ATOM 2285 O O . ASN B 1 45 ? -7.633 28.078 20.828 1 98.12 45 ASN B O 1
ATOM 2289 N N . ALA B 1 46 ? -8.328 27.359 18.859 1 97.06 46 ALA B N 1
ATOM 2290 C CA . ALA B 1 46 ? -9.656 27 19.344 1 97.06 46 ALA B CA 1
ATOM 2291 C C . ALA B 1 46 ? -9.578 25.844 20.328 1 97.06 46 ALA B C 1
ATOM 2293 O O . ALA B 1 46 ? -10.273 25.828 21.359 1 97.06 46 ALA B O 1
ATOM 2294 N N . TYR B 1 47 ? -8.789 24.875 19.969 1 97.75 47 TYR B N 1
ATOM 2295 C CA . TYR B 1 47 ? -8.633 23.688 20.812 1 97.75 47 TYR B CA 1
ATOM 2296 C C . TYR B 1 47 ? -8.109 24.078 22.203 1 97.75 47 TYR B C 1
ATOM 2298 O O . TYR B 1 47 ? -8.516 23.5 23.203 1 97.75 47 TYR B O 1
ATOM 2306 N N . LYS B 1 48 ? -7.215 25.031 22.25 1 96.81 48 LYS B N 1
ATOM 2307 C CA . LYS B 1 48 ? -6.582 25.5 23.484 1 96.81 48 LYS B CA 1
ATOM 2308 C C . LYS B 1 48 ? -7.625 25.922 24.5 1 96.81 48 LYS B C 1
ATOM 2310 O O . LYS B 1 48 ? -7.406 25.797 25.719 1 96.81 48 LYS B O 1
ATOM 2315 N N . ARG B 1 49 ? -8.766 26.328 24.109 1 94 49 ARG B N 1
ATOM 2316 C CA . ARG B 1 49 ? -9.797 26.891 24.969 1 94 49 ARG B CA 1
ATOM 2317 C C . ARG B 1 49 ? -10.484 25.797 25.781 1 94 49 ARG B C 1
ATOM 2319 O O . ARG B 1 49 ? -10.992 26.062 26.875 1 94 49 ARG B O 1
ATOM 2326 N N . PHE B 1 50 ? -10.516 24.578 25.281 1 93.19 50 PHE B N 1
ATOM 2327 C CA . PHE B 1 50 ? -11.281 23.562 25.984 1 93.19 50 PHE B CA 1
ATOM 2328 C C . PHE B 1 50 ? -10.445 22.297 26.172 1 93.19 50 PHE B C 1
ATOM 2330 O O . PHE B 1 50 ? -10.914 21.312 26.75 1 93.19 50 PHE B O 1
ATOM 2337 N N . SER B 1 51 ? -9.266 22.328 25.625 1 95.19 51 SER B N 1
ATOM 2338 C CA . SER B 1 51 ? -8.375 21.172 25.766 1 95.19 51 SER B CA 1
ATOM 2339 C C . SER B 1 51 ? -8.203 20.781 27.234 1 95.19 51 SER B C 1
ATOM 2341 O O . SER B 1 51 ? -8.086 21.656 28.109 1 95.19 51 SER B O 1
ATOM 2343 N N . PRO B 1 52 ? -8.164 19.5 27.516 1 95.81 52 PRO B N 1
ATOM 2344 C CA . PRO B 1 52 ? -7.836 19.078 28.891 1 95.81 52 PRO B CA 1
ATOM 2345 C C . PRO B 1 52 ? -6.391 19.391 29.266 1 95.81 52 PRO B C 1
ATOM 2347 O O . PRO B 1 52 ? -6.086 19.547 30.453 1 95.81 52 PRO B O 1
ATOM 2350 N N . GLU B 1 53 ? -5.547 19.453 28.312 1 96.81 53 GLU B N 1
ATOM 2351 C CA . GLU B 1 53 ? -4.148 19.797 28.516 1 96.81 53 GLU B CA 1
ATOM 2352 C C . GLU B 1 53 ? -3.93 21.312 28.406 1 96.81 53 GLU B C 1
ATOM 2354 O O . GLU B 1 53 ? -4.492 21.953 27.516 1 96.81 53 GLU B O 1
ATOM 2359 N N . LYS B 1 54 ? -3.186 21.75 29.312 1 97.69 54 LYS B N 1
ATOM 2360 C CA . LYS B 1 54 ? -2.783 23.141 29.234 1 97.69 54 LYS B CA 1
ATOM 2361 C C . LYS B 1 54 ? -1.504 23.297 28.406 1 97.69 54 LYS B C 1
ATOM 2363 O O . LYS B 1 54 ? -0.485 22.688 28.719 1 97.69 54 LYS B O 1
ATOM 2368 N N . PHE B 1 55 ? -1.593 24.109 27.391 1 98.38 55 PHE B N 1
ATOM 2369 C CA . PHE B 1 55 ? -0.417 24.328 26.562 1 98.38 55 PHE B CA 1
ATOM 2370 C C . PHE B 1 55 ? -0.414 25.75 25.984 1 98.38 55 PHE B C 1
ATOM 2372 O O . PHE B 1 55 ? -1.445 26.422 25.984 1 98.38 55 PHE B O 1
ATOM 2379 N N . ASP B 1 56 ? 0.748 26.188 25.562 1 98.12 56 ASP B N 1
ATOM 2380 C CA . ASP B 1 56 ? 0.906 27.5 24.922 1 98.12 56 ASP B CA 1
ATOM 2381 C C . ASP B 1 56 ? 1.143 27.344 23.422 1 98.12 56 ASP B C 1
ATOM 2383 O O . ASP B 1 56 ? 1.63 26.297 22.969 1 98.12 56 ASP B O 1
ATOM 2387 N N . LEU B 1 57 ? 0.798 28.406 22.719 1 98.25 57 LEU B N 1
ATOM 2388 C CA . LEU B 1 57 ? 0.925 28.406 21.266 1 98.25 57 LEU B CA 1
ATOM 2389 C C . LEU B 1 57 ? 1.712 29.625 20.78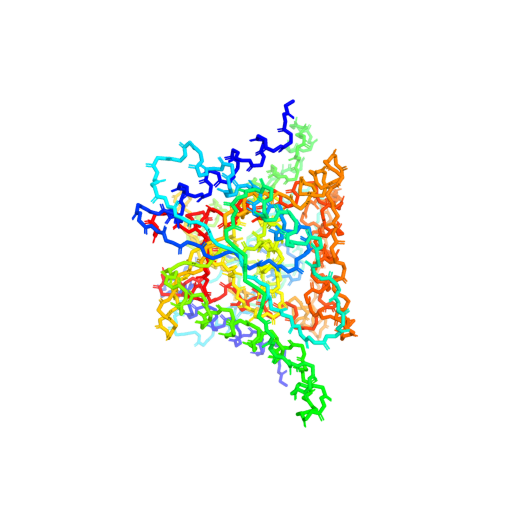1 1 98.25 57 LEU B C 1
ATOM 2391 O O . LEU B 1 57 ? 1.496 30.734 21.266 1 98.25 57 LEU B O 1
ATOM 2395 N N . ILE B 1 58 ? 2.631 29.406 19.906 1 97.94 58 ILE B N 1
ATOM 2396 C CA . ILE B 1 58 ? 3.281 30.516 19.234 1 97.94 58 ILE B CA 1
ATOM 2397 C C . ILE B 1 58 ? 3.32 30.25 17.719 1 97.94 58 ILE B C 1
ATOM 2399 O O . ILE B 1 58 ? 3.279 29.094 17.297 1 97.94 58 ILE B O 1
ATOM 2403 N N . ALA B 1 59 ? 3.365 31.266 16.938 1 98.06 59 ALA B N 1
ATOM 2404 C CA . ALA B 1 59 ? 3.441 31.156 15.477 1 98.06 59 ALA B CA 1
ATOM 2405 C C . ALA B 1 59 ? 4.781 31.656 14.953 1 98.06 59 ALA B C 1
ATOM 2407 O O . ALA B 1 59 ? 5.293 32.688 15.43 1 98.06 59 ALA B O 1
ATOM 2408 N N . ILE B 1 60 ? 5.367 30.906 14.047 1 96.94 60 ILE B N 1
ATOM 2409 C CA . ILE B 1 60 ? 6.645 31.281 13.453 1 96.94 60 ILE B CA 1
ATOM 2410 C C . ILE B 1 60 ? 6.523 31.281 11.93 1 96.94 60 ILE B C 1
ATOM 2412 O O . ILE B 1 60 ? 6.008 30.328 11.344 1 96.94 60 ILE B O 1
ATOM 2416 N N . THR B 1 61 ? 6.973 32.312 11.305 1 94.44 61 THR B N 1
ATOM 2417 C CA . THR B 1 61 ? 7.09 32.375 9.859 1 94.44 61 THR B CA 1
ATOM 2418 C C . THR B 1 61 ? 8.539 32.594 9.438 1 94.44 61 THR B C 1
ATOM 2420 O O . THR B 1 61 ? 9.219 33.469 9.977 1 94.44 61 THR B O 1
ATOM 2423 N N . LEU B 1 62 ? 8.938 31.719 8.531 1 91.19 62 LEU B N 1
ATOM 2424 C CA . LEU B 1 62 ? 10.258 31.906 7.938 1 91.19 62 LEU B CA 1
ATOM 2425 C C . LEU B 1 62 ? 10.18 32.781 6.68 1 91.19 62 LEU B C 1
ATOM 2427 O O . LEU B 1 62 ? 9.594 32.344 5.68 1 91.19 62 LEU B O 1
ATOM 2431 N N . ASN B 1 63 ? 10.727 33.875 6.742 1 85.75 63 ASN B N 1
ATOM 2432 C CA . ASN B 1 63 ? 10.758 34.812 5.617 1 85.75 63 ASN B CA 1
ATOM 2433 C C . ASN B 1 63 ? 11.961 34.531 4.715 1 85.75 63 ASN B C 1
ATOM 2435 O O . ASN B 1 63 ? 13.102 34.781 5.105 1 85.75 63 ASN B O 1
ATOM 2439 N N . PRO B 1 64 ? 11.656 34.062 3.547 1 77.38 64 PRO B N 1
ATOM 2440 C CA . PRO B 1 64 ? 12.789 33.75 2.67 1 77.38 64 PRO B CA 1
ATOM 2441 C C . PRO B 1 64 ? 13.445 34.969 2.086 1 77.38 64 PRO B C 1
ATOM 2443 O O . PRO B 1 64 ? 14.492 34.875 1.436 1 77.38 64 PRO B O 1
ATOM 2446 N N . GLY B 1 65 ? 12.945 36.156 2.301 1 73.19 65 GLY B N 1
ATOM 2447 C CA . GLY B 1 65 ? 13.523 37.375 1.814 1 73.19 65 GLY B CA 1
ATOM 2448 C C . GLY B 1 65 ? 13.109 37.719 0.396 1 73.19 65 GLY B C 1
ATOM 2449 O O . GLY B 1 65 ? 13.875 38.312 -0.355 1 73.19 65 GLY B O 1
ATOM 2450 N N . THR B 1 66 ? 12.008 37.188 -0.044 1 68.56 66 THR B N 1
ATOM 2451 C CA . THR B 1 66 ? 11.57 37.406 -1.419 1 68.56 66 THR B CA 1
ATOM 2452 C C . THR B 1 66 ? 10.664 38.625 -1.513 1 68.56 66 THR B C 1
ATOM 2454 O O . THR B 1 66 ? 10.148 38.938 -2.588 1 68.56 66 THR B O 1
ATOM 2457 N N . GLY B 1 67 ? 10.492 39.281 -0.445 1 68.5 67 GLY B N 1
ATOM 2458 C CA . GLY B 1 67 ? 9.688 40.5 -0.479 1 68.5 67 GLY B CA 1
ATOM 2459 C C . GLY B 1 67 ? 8.219 40.25 -0.2 1 68.5 67 GLY B C 1
ATOM 2460 O O . GLY B 1 67 ? 7.379 41.125 -0.399 1 68.5 67 GLY B O 1
ATOM 2461 N N . ALA B 1 68 ? 7.902 39.062 0.156 1 74.56 68 ALA B N 1
ATOM 2462 C CA . ALA B 1 68 ? 6.512 38.781 0.498 1 74.56 68 ALA B CA 1
ATOM 2463 C C . ALA B 1 68 ? 6.043 39.625 1.674 1 74.56 68 ALA B C 1
ATOM 2465 O O . ALA B 1 68 ? 6.836 39.969 2.562 1 74.56 68 ALA B O 1
ATOM 2466 N N . ASP B 1 69 ? 4.793 40.062 1.579 1 82.12 69 ASP B N 1
ATOM 2467 C CA . ASP B 1 69 ? 4.195 40.844 2.652 1 82.12 69 ASP B CA 1
ATOM 2468 C C . ASP B 1 69 ? 3.512 39.938 3.678 1 82.12 69 ASP B C 1
ATOM 2470 O O . ASP B 1 69 ? 2.502 39.312 3.375 1 82.12 69 ASP B O 1
ATOM 2474 N N . PHE B 1 70 ? 4.027 39.906 4.91 1 87 70 PHE B N 1
ATOM 2475 C CA . PHE B 1 70 ? 3.486 39.031 5.949 1 87 70 PHE B CA 1
ATOM 2476 C C . PHE B 1 70 ? 2.639 39.844 6.934 1 87 70 PHE B C 1
ATOM 2478 O O . PHE B 1 70 ? 2.234 39.312 7.977 1 87 70 PHE B O 1
ATOM 2485 N N . SER B 1 71 ? 2.312 41.062 6.586 1 89.44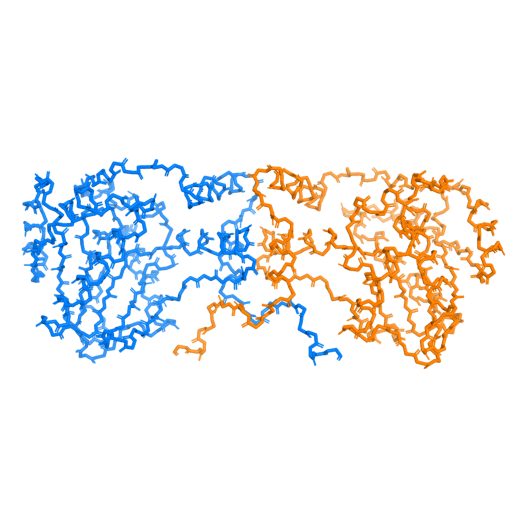 71 SER B N 1
ATOM 2486 C CA . SER B 1 71 ? 1.53 41.938 7.449 1 89.44 71 SER B CA 1
ATOM 2487 C C . SER B 1 71 ? 0.183 41.312 7.801 1 89.44 71 SER B C 1
ATOM 2489 O O . SER B 1 71 ? -0.289 41.438 8.93 1 89.44 71 SER B O 1
ATOM 2491 N N . PRO B 1 72 ? -0.424 40.656 6.82 1 91.12 72 PRO B N 1
ATOM 2492 C CA . PRO B 1 72 ? -1.695 40.031 7.164 1 91.12 72 PRO B CA 1
ATOM 2493 C C . PRO B 1 72 ? -1.548 38.969 8.258 1 91.12 72 PRO B C 1
ATOM 2495 O O . PRO B 1 72 ? -2.471 38.75 9.055 1 91.12 72 PRO B O 1
ATOM 2498 N N . LEU B 1 73 ? -0.441 38.344 8.336 1 93.44 73 LEU B N 1
ATOM 2499 C CA . LEU B 1 73 ? -0.213 37.312 9.352 1 93.44 73 LEU B CA 1
ATOM 2500 C C . LEU B 1 73 ? -0.038 37.969 10.734 1 93.44 73 LEU B C 1
ATOM 2502 O O . LEU B 1 73 ? -0.464 37.375 11.742 1 93.44 73 LEU B O 1
ATOM 2506 N N . HIS B 1 74 ? 0.639 39.094 10.727 1 94.38 74 HIS B N 1
ATOM 2507 C CA . HIS B 1 74 ? 0.77 39.812 11.977 1 94.38 74 HIS B CA 1
ATOM 2508 C C . HIS B 1 74 ? -0.597 40.188 12.555 1 94.38 74 HIS B C 1
ATOM 2510 O O . HIS B 1 74 ? -0.85 39.969 13.742 1 94.38 74 HIS B O 1
ATOM 2516 N N . LYS B 1 75 ? -1.406 40.688 11.719 1 94.81 75 LYS B N 1
ATOM 2517 C CA . LYS B 1 75 ? -2.746 41.094 12.141 1 94.81 75 LYS B CA 1
ATOM 2518 C C . LYS B 1 75 ? -3.547 39.906 12.641 1 94.81 75 LYS B C 1
ATOM 2520 O O . LYS B 1 75 ? -4.219 39.969 13.672 1 94.81 75 LYS B O 1
ATOM 2525 N N . LEU B 1 76 ? -3.51 38.875 11.906 1 94.94 76 LEU B N 1
ATOM 2526 C CA . LEU B 1 76 ? -4.246 37.656 12.25 1 94.94 76 LEU B CA 1
ATOM 2527 C C . LEU B 1 76 ? -3.824 37.125 13.625 1 94.94 76 LEU B C 1
ATOM 2529 O O . LEU B 1 76 ? -4.672 36.844 14.469 1 94.94 76 LEU B O 1
ATOM 2533 N N . CYS B 1 77 ? -2.535 36.969 13.867 1 96.94 77 CYS B N 1
ATOM 2534 C CA . CYS B 1 77 ? -2.027 36.438 15.117 1 96.94 77 CYS B CA 1
ATOM 2535 C C . CYS B 1 77 ? -2.373 37.344 16.297 1 96.94 77 CYS B C 1
ATOM 2537 O O . CYS B 1 77 ? -2.646 36.875 17.391 1 96.94 77 CYS B O 1
ATOM 2539 N N . ASP B 1 78 ? -2.344 38.656 16 1 96.5 78 ASP B N 1
ATOM 2540 C CA . ASP B 1 78 ? -2.752 39.594 17.031 1 96.5 78 ASP B CA 1
ATOM 2541 C C . ASP B 1 78 ? -4.215 39.406 17.406 1 96.5 78 ASP B C 1
ATOM 2543 O O . ASP B 1 78 ? -4.555 39.406 18.594 1 96.5 78 ASP B O 1
ATOM 2547 N N . GLU B 1 79 ? -5.012 39.219 16.469 1 95.94 79 GLU B N 1
ATOM 2548 C CA . GLU B 1 79 ? -6.438 39 16.688 1 95.94 79 GLU B CA 1
ATOM 2549 C C . GLU B 1 79 ? -6.68 37.719 17.484 1 95.94 79 GLU B C 1
ATOM 2551 O O . GLU B 1 79 ? -7.57 37.688 18.328 1 95.94 79 GLU B O 1
ATOM 2556 N N . LEU B 1 80 ? -5.938 36.75 17.203 1 96.19 80 LEU B N 1
ATOM 2557 C CA . LEU B 1 80 ? -6.082 35.438 17.844 1 96.19 80 LEU B CA 1
ATOM 2558 C C . LEU B 1 80 ? -5.34 35.406 19.172 1 96.19 80 LEU B C 1
ATOM 2560 O O . LEU B 1 80 ? -5.43 34.438 19.922 1 96.19 80 LEU B O 1
ATOM 2564 N N . GLN B 1 81 ? -4.578 36.469 19.422 1 97.06 81 GLN B N 1
ATOM 2565 C CA . GLN B 1 81 ? -3.771 36.562 20.641 1 97.06 81 GLN B CA 1
ATOM 2566 C C . GLN B 1 81 ? -2.744 35.438 20.703 1 97.06 81 GLN B C 1
ATOM 2568 O O . GLN B 1 81 ? -2.611 34.781 21.734 1 97.06 81 GLN B O 1
ATOM 2573 N N . VAL B 1 82 ? -2.119 35.188 19.641 1 97.81 82 VAL B N 1
ATOM 2574 C CA . VAL B 1 82 ? -1.026 34.219 19.547 1 97.81 82 VAL B CA 1
ATOM 2575 C C . VAL B 1 82 ? 0.281 34.969 19.25 1 97.81 82 VAL B C 1
ATOM 2577 O O . VAL B 1 82 ? 0.384 35.688 18.266 1 97.81 82 VAL B O 1
ATOM 2580 N N . PRO B 1 83 ? 1.256 34.812 20.188 1 98.19 83 PRO B N 1
ATOM 2581 C CA . PRO B 1 83 ? 2.551 35.406 19.875 1 98.19 83 PRO B CA 1
ATOM 2582 C C . PRO B 1 83 ? 3.08 35 18.5 1 98.19 83 PRO B C 1
ATOM 2584 O O . PRO B 1 83 ? 3.02 33.812 18.141 1 98.19 83 PRO B O 1
ATOM 2587 N N . PHE B 1 84 ? 3.598 36.031 17.703 1 97.56 84 PHE B N 1
ATOM 2588 C CA . PHE B 1 84 ? 4.012 35.781 16.328 1 97.56 84 PHE B CA 1
ATOM 2589 C C . PHE B 1 84 ? 5.441 36.281 16.109 1 97.56 84 PHE B C 1
ATOM 2591 O O . PHE B 1 84 ? 5.805 37.375 16.5 1 97.56 84 PHE B O 1
ATOM 2598 N N . TYR B 1 85 ? 6.25 35.406 15.477 1 96.56 85 TYR B N 1
ATOM 2599 C CA . TYR B 1 85 ? 7.648 35.719 15.195 1 96.56 85 TYR B CA 1
ATOM 2600 C C . TYR B 1 85 ? 7.961 35.5 13.719 1 96.56 85 TYR B C 1
ATOM 2602 O O . TYR B 1 85 ? 7.852 34.406 13.195 1 96.56 85 TYR B O 1
ATOM 2610 N N . GLU B 1 86 ? 8.273 36.531 13.062 1 93.69 86 GLU B N 1
ATOM 2611 C CA . GLU B 1 86 ? 8.766 36.469 11.688 1 93.69 86 GLU B CA 1
ATOM 2612 C C . GLU B 1 86 ? 10.289 36.438 11.656 1 93.69 86 GLU B C 1
ATOM 2614 O O . GLU B 1 86 ? 10.945 37.375 12.133 1 93.69 86 GLU B O 1
ATOM 2619 N N . ILE B 1 87 ? 10.82 35.375 11.07 1 91.25 87 ILE B N 1
ATOM 2620 C CA . ILE B 1 87 ? 12.273 35.188 11.086 1 91.25 87 ILE B CA 1
ATOM 2621 C C . ILE B 1 87 ? 12.82 35.281 9.672 1 91.25 87 ILE B C 1
ATOM 2623 O O . ILE B 1 87 ? 12.359 34.594 8.766 1 91.25 87 ILE B O 1
ATOM 2627 N N . ASP B 1 88 ? 13.883 36.031 9.531 1 86.19 88 ASP B N 1
ATOM 2628 C CA . ASP B 1 88 ? 14.531 36.188 8.234 1 86.19 88 ASP B CA 1
ATOM 2629 C C . ASP B 1 88 ? 15.539 35.062 8 1 86.19 88 ASP B C 1
ATOM 2631 O O . ASP B 1 88 ? 16.422 34.812 8.828 1 86.19 88 ASP B O 1
ATOM 2635 N N . THR B 1 89 ? 15.391 34.219 6.953 1 79.12 89 THR B N 1
ATOM 2636 C CA . THR B 1 89 ? 16.297 33.125 6.707 1 79.12 89 THR B CA 1
ATOM 2637 C C . THR B 1 89 ? 17.188 33.406 5.492 1 79.12 89 THR B C 1
ATOM 2639 O O . THR B 1 89 ? 18.219 32.75 5.309 1 79.12 89 THR B O 1
ATOM 2642 N N . ASN B 1 90 ? 17.031 34.375 4.797 1 71.5 90 ASN B N 1
ATOM 2643 C CA . ASN B 1 90 ? 17.766 34.75 3.58 1 71.5 90 ASN B CA 1
ATOM 2644 C C . ASN B 1 90 ? 18.047 33.5 2.719 1 71.5 90 ASN B C 1
ATOM 2646 O O . ASN B 1 90 ? 19.172 33.344 2.229 1 71.5 90 ASN B O 1
ATOM 2650 N N . ILE B 1 91 ? 17.312 32.469 2.66 1 65.06 91 ILE B N 1
ATOM 2651 C CA . ILE B 1 91 ? 17.484 31.188 1.97 1 65.06 91 ILE B CA 1
ATOM 2652 C C . ILE B 1 91 ? 17.625 31.438 0.468 1 65.06 91 ILE B C 1
ATOM 2654 O O . ILE B 1 91 ? 18.375 30.734 -0.216 1 65.06 91 ILE B O 1
ATOM 2658 N N . LYS B 1 92 ? 16.875 32.344 -0.03 1 62.19 92 LYS B N 1
ATOM 2659 C CA . LYS B 1 92 ? 16.969 32.656 -1.454 1 62.19 92 LYS B CA 1
ATOM 2660 C C . LYS B 1 92 ? 18.406 32.906 -1.87 1 62.19 92 LYS B C 1
ATOM 2662 O O . LYS B 1 92 ? 18.875 32.406 -2.881 1 62.19 92 LYS B O 1
ATOM 2667 N N . GLU B 1 93 ? 18.984 33.594 -1.063 1 59.19 93 GLU B N 1
ATOM 2668 C CA . GLU B 1 93 ? 20.344 33.969 -1.412 1 59.19 93 GLU B CA 1
ATOM 2669 C C . GLU B 1 93 ? 21.297 32.75 -1.364 1 59.19 93 GLU B C 1
ATOM 2671 O O . GLU B 1 93 ? 22.125 32.594 -2.256 1 59.19 93 GLU B O 1
ATOM 2676 N N . VAL B 1 94 ? 21.109 31.859 -0.471 1 59.47 94 VAL B N 1
ATOM 2677 C CA . VAL B 1 94 ? 22.047 30.75 -0.254 1 59.47 94 VAL B CA 1
ATOM 2678 C C . VAL B 1 94 ? 21.797 29.656 -1.287 1 59.47 94 VAL B C 1
ATOM 2680 O O . VAL B 1 94 ? 22.734 29.156 -1.914 1 59.47 94 VAL B O 1
ATOM 2683 N N . VAL B 1 95 ? 20.578 29.297 -1.514 1 57.59 95 VAL B N 1
ATOM 2684 C CA . VAL B 1 95 ? 20.25 28.094 -2.293 1 57.59 95 VAL B CA 1
ATOM 2685 C C . VAL B 1 95 ? 20.312 28.422 -3.785 1 57.59 95 VAL B C 1
ATOM 2687 O O . VAL B 1 95 ? 20.812 27.641 -4.582 1 57.59 95 VAL B O 1
ATOM 2690 N N . PHE B 1 96 ? 19.812 29.625 -4.121 1 58.88 96 PHE B N 1
ATOM 2691 C CA . PHE B 1 96 ? 19.656 29.922 -5.539 1 58.88 96 PHE B CA 1
ATOM 2692 C C . PHE B 1 96 ? 20.812 30.766 -6.047 1 58.88 96 PHE B C 1
ATOM 2694 O O . PHE B 1 96 ? 21.172 30.703 -7.227 1 58.88 96 PHE B O 1
ATOM 2701 N N . ASP B 1 97 ? 21.344 31.422 -5.117 1 57.94 97 ASP B N 1
ATOM 2702 C CA . ASP B 1 97 ? 22.359 32.344 -5.605 1 57.94 97 ASP B CA 1
ATOM 2703 C C . ASP B 1 97 ? 23.766 31.781 -5.387 1 57.94 97 ASP B C 1
ATOM 2705 O O . ASP B 1 97 ? 24.625 31.938 -6.246 1 57.94 97 ASP B O 1
ATOM 2709 N N . ILE B 1 98 ? 23.844 30.984 -4.41 1 52.12 98 ILE B N 1
ATOM 2710 C CA . ILE B 1 98 ? 25.203 30.609 -4.059 1 52.12 98 ILE B CA 1
ATOM 2711 C C . ILE B 1 98 ? 25.469 29.156 -4.453 1 52.12 98 ILE B C 1
ATOM 2713 O O . ILE B 1 98 ? 26.453 28.859 -5.117 1 52.12 98 ILE B O 1
ATOM 2717 N N . ARG B 1 99 ? 24.562 28.188 -4.156 1 55.88 99 ARG B N 1
ATOM 2718 C CA . ARG B 1 99 ? 24.953 26.781 -4.203 1 55.88 99 ARG B CA 1
ATOM 2719 C C . ARG B 1 99 ? 24.516 26.125 -5.516 1 55.88 99 ARG B C 1
ATOM 2721 O O . ARG B 1 99 ? 25.094 25.125 -5.945 1 55.88 99 ARG B O 1
ATOM 2728 N N . LYS B 1 100 ? 23.891 26.766 -6.234 1 55.66 100 LYS B N 1
ATOM 2729 C CA . LYS B 1 100 ? 23.391 26.25 -7.504 1 55.66 100 LYS B CA 1
ATOM 2730 C C . LYS B 1 100 ? 23.109 24.75 -7.406 1 55.66 100 LYS B C 1
ATOM 2732 O O . LYS B 1 100 ? 23.672 23.953 -8.164 1 55.66 100 LYS B O 1
ATOM 2737 N N . GLU B 1 101 ? 22.375 24.25 -6.574 1 58.91 101 GLU B N 1
ATOM 2738 C CA . GLU B 1 101 ? 22.188 22.844 -6.262 1 58.91 101 GLU B CA 1
ATOM 2739 C C . GLU B 1 101 ? 21.266 22.172 -7.277 1 58.91 101 GLU B C 1
ATOM 2741 O O . GLU B 1 101 ? 20.375 22.812 -7.824 1 58.91 101 GLU B O 1
ATOM 2746 N N . LYS B 1 102 ? 21.719 21.047 -7.605 1 57.59 102 LYS B N 1
ATOM 2747 C CA . LYS B 1 102 ? 20.984 20.25 -8.586 1 57.59 102 LYS B CA 1
ATOM 2748 C C . LYS B 1 102 ? 19.547 20.016 -8.156 1 57.59 102 LYS B C 1
ATOM 2750 O O . LYS B 1 102 ? 18.625 20.062 -8.977 1 57.59 102 LYS B O 1
ATOM 2755 N N . ASN B 1 103 ? 19.406 19.828 -6.832 1 64.38 103 ASN B N 1
ATOM 2756 C CA . ASN B 1 103 ? 18.047 19.703 -6.293 1 64.38 103 ASN B CA 1
ATOM 2757 C C . ASN B 1 103 ? 17.734 20.812 -5.305 1 64.38 103 ASN B C 1
ATOM 2759 O O . ASN B 1 103 ? 17.703 20.594 -4.094 1 64.38 103 ASN B O 1
ATOM 2763 N N . PRO B 1 104 ? 17.547 21.859 -5.828 1 64.44 104 PRO B N 1
ATOM 2764 C CA . PRO B 1 104 ? 17.406 23.047 -4.988 1 64.44 104 PRO B CA 1
ATOM 2765 C C . PRO B 1 104 ? 16.203 22.969 -4.051 1 64.44 104 PRO B C 1
ATOM 2767 O O . PRO B 1 104 ? 16.266 23.438 -2.912 1 64.44 104 PRO B O 1
ATOM 2770 N N . CYS B 1 105 ? 15.203 22.266 -4.488 1 72 105 CYS B N 1
ATOM 2771 C CA . CYS B 1 105 ? 13.984 22.172 -3.688 1 72 105 CYS B CA 1
ATOM 2772 C C . CYS B 1 105 ? 14.227 21.375 -2.41 1 72 105 CYS B C 1
ATOM 2774 O O . CYS B 1 105 ? 13.773 21.781 -1.334 1 72 105 CYS B O 1
ATOM 2776 N N . SER B 1 106 ? 14.906 20.359 -2.527 1 74.31 106 SER B N 1
ATOM 2777 C CA . SER B 1 106 ? 15.195 19.531 -1.363 1 74.31 106 SER B CA 1
ATOM 2778 C C . SER B 1 106 ? 16.062 20.281 -0.354 1 74.31 106 SER B C 1
ATOM 2780 O O . SER B 1 106 ? 15.82 20.203 0.852 1 74.31 106 SER B O 1
ATOM 2782 N N . LEU B 1 107 ? 17.047 20.922 -0.836 1 72.88 107 LEU B N 1
ATOM 2783 C CA . LEU B 1 107 ? 17.938 21.703 0.03 1 72.88 107 LEU B CA 1
ATOM 2784 C C . LEU B 1 107 ? 17.172 22.812 0.731 1 72.88 107 LEU B C 1
ATOM 2786 O O . LEU B 1 107 ? 17.328 23.031 1.935 1 72.88 107 LEU B O 1
ATOM 2790 N N . CYS B 1 108 ? 16.375 23.516 0.003 1 77.19 108 CYS B N 1
ATOM 2791 C CA . CYS B 1 108 ? 15.547 24.578 0.575 1 77.19 108 CYS B CA 1
ATOM 2792 C C . CYS B 1 108 ? 14.664 24.031 1.693 1 77.19 108 CYS B C 1
ATOM 2794 O O . CYS B 1 108 ? 14.562 24.641 2.76 1 77.19 108 CYS B O 1
ATOM 2796 N N . ALA B 1 109 ? 14.117 22.938 1.44 1 79.44 109 ALA B N 1
ATOM 2797 C CA . ALA B 1 109 ? 13.25 22.312 2.436 1 79.44 109 ALA B CA 1
ATOM 2798 C C . ALA B 1 109 ? 14.031 21.984 3.705 1 79.44 109 ALA B C 1
ATOM 2800 O O . ALA B 1 109 ? 13.539 22.203 4.816 1 79.44 109 ALA B O 1
ATOM 2801 N N . ASN B 1 110 ? 15.18 21.531 3.512 1 83.12 110 ASN B N 1
ATOM 2802 C CA . ASN B 1 110 ? 16.016 21.156 4.648 1 83.12 110 ASN B CA 1
ATOM 2803 C C . ASN B 1 110 ? 16.406 22.391 5.473 1 83.12 110 ASN B C 1
ATOM 2805 O O . ASN B 1 110 ? 16.391 22.344 6.703 1 83.12 110 ASN B O 1
ATOM 2809 N N . ILE B 1 111 ? 16.719 23.375 4.797 1 82.44 111 ILE B N 1
ATOM 2810 C CA . ILE B 1 111 ? 17.125 24.609 5.461 1 82.44 111 ILE B CA 1
ATOM 2811 C C . ILE B 1 111 ? 15.945 25.188 6.238 1 82.44 111 ILE B C 1
ATOM 2813 O O . ILE B 1 111 ? 16.094 25.609 7.391 1 82.44 111 ILE B O 1
ATOM 2817 N N . ARG B 1 112 ? 14.867 25.219 5.637 1 87.62 112 ARG B N 1
ATOM 2818 C CA . ARG B 1 112 ? 13.664 25.734 6.281 1 87.62 112 ARG B CA 1
ATOM 2819 C C . ARG B 1 112 ? 13.328 24.922 7.531 1 87.62 112 ARG B C 1
ATOM 2821 O O . ARG B 1 112 ? 12.984 25.5 8.57 1 87.62 112 ARG B O 1
ATOM 2828 N N . ARG B 1 113 ? 13.414 23.656 7.43 1 90.75 113 ARG B N 1
ATOM 2829 C CA . ARG B 1 113 ? 13.141 22.781 8.57 1 90.75 113 ARG B CA 1
ATOM 2830 C C . ARG B 1 113 ? 14.117 23.047 9.711 1 90.75 113 ARG B C 1
ATOM 2832 O O . ARG B 1 113 ? 13.711 23.125 10.867 1 90.75 113 ARG B O 1
ATOM 2839 N N . GLY B 1 114 ? 15.328 23.141 9.312 1 91.06 114 GLY B N 1
ATOM 2840 C CA . GLY B 1 114 ? 16.344 23.453 10.312 1 91.06 114 GLY B CA 1
ATOM 2841 C C . GLY B 1 114 ? 16.094 24.781 11.016 1 91.06 114 GLY B C 1
ATOM 2842 O O . GLY B 1 114 ? 16.203 24.875 12.242 1 91.06 114 GLY B O 1
ATOM 2843 N N . ALA B 1 115 ? 15.828 25.781 10.219 1 91.81 115 ALA B N 1
ATOM 2844 C CA . ALA B 1 115 ? 15.562 27.109 10.766 1 91.81 115 ALA B CA 1
ATOM 2845 C C . ALA B 1 115 ? 14.344 27.094 11.688 1 91.81 115 ALA B C 1
ATOM 2847 O O . ALA B 1 115 ? 14.359 27.719 12.75 1 91.81 115 ALA B O 1
ATOM 2848 N N . LEU B 1 116 ? 13.398 26.422 11.281 1 95.19 116 LEU B N 1
ATOM 2849 C CA . LEU B 1 116 ? 12.188 26.328 12.086 1 95.19 116 LEU B CA 1
ATOM 2850 C C . LEU B 1 116 ? 12.469 25.641 13.422 1 95.19 116 LEU B C 1
ATOM 2852 O O . LEU B 1 116 ? 12.062 26.141 14.477 1 95.19 116 LEU B O 1
ATOM 2856 N N . ASN B 1 117 ? 13.125 24.531 13.367 1 96.19 117 ASN B N 1
ATOM 2857 C CA . ASN B 1 117 ? 13.461 23.797 14.57 1 96.19 117 ASN B CA 1
ATOM 2858 C C . ASN B 1 117 ? 14.281 24.641 15.539 1 96.19 117 ASN B C 1
ATOM 2860 O O . ASN B 1 117 ? 13.969 24.703 16.734 1 96.19 117 ASN B O 1
ATOM 2864 N N . THR B 1 118 ? 15.234 25.266 15.016 1 94.31 118 THR B N 1
ATOM 2865 C CA . THR B 1 118 ? 16.156 26.047 15.828 1 94.31 118 THR B CA 1
ATOM 2866 C C . THR B 1 118 ? 15.438 27.219 16.5 1 94.31 118 THR B C 1
ATOM 2868 O O . THR B 1 118 ? 15.594 27.453 17.688 1 94.31 118 THR B O 1
ATOM 2871 N N . ASN B 1 119 ? 14.719 27.938 15.742 1 95.31 119 ASN B N 1
ATOM 2872 C CA . ASN B 1 119 ? 14.039 29.109 16.281 1 95.31 119 ASN B CA 1
ATOM 2873 C C . ASN B 1 119 ? 12.945 28.703 17.281 1 95.31 119 ASN B C 1
ATOM 2875 O O . ASN B 1 119 ? 12.75 29.391 18.281 1 95.31 119 ASN B O 1
ATOM 2879 N N . ALA B 1 120 ? 12.234 27.641 17 1 97.56 120 ALA B N 1
ATOM 2880 C CA . ALA B 1 120 ? 11.25 27.141 17.938 1 97.56 120 ALA B CA 1
ATOM 2881 C C . ALA B 1 120 ? 11.891 26.812 19.281 1 97.56 120 ALA B C 1
ATOM 2883 O O . ALA B 1 120 ? 11.383 27.188 20.344 1 97.56 120 ALA B O 1
ATOM 2884 N N . LYS B 1 121 ? 12.953 26.172 19.219 1 96.88 121 LYS B N 1
ATOM 2885 C CA . LYS B 1 121 ? 13.672 25.797 20.422 1 96.88 121 LYS B CA 1
ATOM 2886 C C . LYS B 1 121 ? 14.125 27.047 21.188 1 96.88 121 LYS B C 1
ATOM 2888 O O . LYS B 1 121 ? 14 27.094 22.422 1 96.88 121 LYS B O 1
ATOM 2893 N N . ASN B 1 122 ? 14.672 27.953 20.469 1 96.5 122 ASN B N 1
ATOM 2894 C CA . ASN B 1 122 ? 15.156 29.188 21.078 1 96.5 122 ASN B CA 1
ATOM 2895 C C . ASN B 1 122 ? 14.031 29.953 21.781 1 96.5 122 ASN B C 1
ATOM 2897 O O . ASN B 1 122 ? 14.266 30.656 22.75 1 96.5 122 ASN B O 1
ATOM 2901 N N . LEU B 1 123 ? 12.867 29.781 21.297 1 97.38 123 LEU B N 1
ATOM 2902 C CA . LEU B 1 123 ? 11.711 30.453 21.859 1 97.38 123 LEU B CA 1
ATOM 2903 C C . LEU B 1 123 ? 11.086 29.641 22.984 1 97.38 123 LEU B C 1
ATOM 2905 O O . LEU B 1 123 ? 10.031 30 23.5 1 97.38 123 LEU B O 1
ATOM 2909 N N . GLY B 1 124 ? 11.688 28.453 23.312 1 97.5 124 GLY B N 1
ATOM 2910 C CA . GLY B 1 124 ? 11.289 27.641 24.453 1 97.5 124 GLY B CA 1
ATOM 2911 C C . GLY B 1 124 ? 10.266 26.578 24.109 1 97.5 124 GLY B C 1
ATOM 2912 O O . GLY B 1 124 ? 9.68 25.969 24.984 1 97.5 124 GLY B O 1
ATOM 2913 N N . CYS B 1 125 ? 10.016 26.375 22.875 1 98.5 125 CYS B N 1
ATOM 2914 C CA . CYS B 1 125 ? 9.047 25.359 22.453 1 98.5 125 CYS B CA 1
ATOM 2915 C C . CYS B 1 125 ? 9.648 23.969 22.531 1 98.5 125 CYS B C 1
ATOM 2917 O O . CYS B 1 125 ? 10.836 23.781 22.25 1 98.5 125 CYS B O 1
ATOM 2919 N N . ASN B 1 126 ? 8.836 23.047 22.891 1 98.56 126 ASN B N 1
ATOM 2920 C CA . ASN B 1 126 ? 9.273 21.656 22.875 1 98.56 126 ASN B CA 1
ATOM 2921 C C . ASN B 1 126 ? 8.594 20.875 21.75 1 98.56 126 ASN B C 1
ATOM 2923 O O . ASN B 1 126 ? 8.992 19.734 21.453 1 98.56 126 ASN B O 1
ATOM 2927 N N . LYS B 1 127 ? 7.602 21.469 21.062 1 98.75 127 LYS B N 1
ATOM 2928 C CA . LYS B 1 127 ? 6.914 20.828 19.953 1 98.75 127 LYS B CA 1
ATOM 2929 C C . LYS B 1 127 ? 6.695 21.797 18.797 1 98.75 127 LYS B C 1
ATOM 2931 O O . LYS B 1 127 ? 6.555 23.016 19.016 1 98.75 127 LYS B O 1
ATOM 2936 N N . ILE B 1 128 ? 6.695 21.281 17.562 1 98.62 128 ILE B N 1
ATOM 2937 C CA . ILE B 1 128 ? 6.332 22.016 16.359 1 98.62 128 ILE B CA 1
ATOM 2938 C C . ILE B 1 128 ? 5.137 21.328 15.688 1 98.62 128 ILE B C 1
ATOM 2940 O O . ILE B 1 128 ? 5.148 20.125 15.461 1 98.62 128 ILE B O 1
ATOM 2944 N N . ALA B 1 129 ? 4.129 22.094 15.43 1 98.75 129 ALA B N 1
ATOM 2945 C CA . ALA B 1 129 ? 2.955 21.594 14.727 1 98.75 129 ALA B CA 1
ATOM 2946 C C . ALA B 1 129 ? 3.025 21.922 13.234 1 98.75 129 ALA B C 1
ATOM 2948 O O . ALA B 1 129 ? 3.225 23.094 12.867 1 98.75 129 ALA B O 1
ATOM 2949 N N . LEU B 1 130 ? 2.883 20.922 12.43 1 97.62 130 LEU B N 1
ATOM 2950 C CA . LEU B 1 130 ? 2.896 21.094 10.977 1 97.62 130 LEU B CA 1
ATOM 2951 C C . LEU B 1 130 ? 1.495 20.922 10.398 1 97.62 130 LEU B C 1
ATOM 2953 O O . LEU B 1 130 ? 0.66 20.219 10.977 1 97.62 130 LEU B O 1
ATOM 2957 N N . GLY B 1 131 ? 1.272 21.531 9.227 1 97.69 131 GLY B N 1
ATOM 2958 C CA . GLY B 1 131 ? -0.054 21.562 8.633 1 97.69 131 GLY B CA 1
ATOM 2959 C C . GLY B 1 131 ? -0.329 20.391 7.723 1 97.69 131 GLY B C 1
ATOM 2960 O O . GLY B 1 131 ? -1.129 20.484 6.789 1 97.69 131 GLY B O 1
ATOM 2961 N N . HIS B 1 132 ? 0.344 19.297 7.988 1 97.69 132 HIS B N 1
ATOM 2962 C CA . HIS B 1 132 ? 0.088 18.094 7.195 1 97.69 132 HIS B CA 1
ATOM 2963 C C . HIS B 1 132 ? -1.292 17.516 7.492 1 97.69 132 HIS B C 1
ATOM 2965 O O . HIS B 1 132 ? -1.707 17.469 8.648 1 97.69 132 HIS B O 1
ATOM 2971 N N . HIS B 1 133 ? -1.958 17.156 6.426 1 98.5 133 HIS B N 1
ATOM 2972 C CA . HIS B 1 133 ? -3.318 16.641 6.57 1 98.5 133 HIS B CA 1
ATOM 2973 C C . HIS B 1 133 ? -3.455 15.258 5.961 1 98.5 133 HIS B C 1
ATOM 2975 O O . HIS B 1 133 ? -2.455 14.625 5.617 1 98.5 133 HIS B O 1
ATOM 2981 N N . LYS B 1 134 ? -4.645 14.742 5.895 1 98.19 134 LYS B N 1
ATOM 2982 C CA . LYS B 1 134 ? -4.957 13.375 5.488 1 98.19 134 LYS B CA 1
ATOM 2983 C C . LYS B 1 134 ? -4.414 13.078 4.094 1 98.19 134 LYS B C 1
ATOM 2985 O O . LYS B 1 134 ? -3.801 12.031 3.871 1 98.19 134 LYS B O 1
ATOM 2990 N N . ASN B 1 135 ? -4.652 13.969 3.174 1 97.69 135 ASN B N 1
ATOM 2991 C CA . ASN B 1 135 ? -4.207 13.766 1.797 1 97.69 135 ASN B CA 1
ATOM 2992 C C . ASN B 1 135 ? -2.688 13.656 1.707 1 97.69 135 ASN B C 1
ATOM 2994 O O . ASN B 1 135 ? -2.164 12.891 0.896 1 97.69 135 ASN B O 1
ATOM 2998 N N . ASP B 1 136 ? -2.031 14.43 2.555 1 97 136 ASP B N 1
ATOM 2999 C CA . ASP B 1 136 ? -0.574 14.344 2.576 1 97 136 ASP B CA 1
ATOM 3000 C C . ASP B 1 136 ? -0.11 12.953 2.994 1 97 136 ASP B C 1
ATOM 3002 O O . ASP B 1 136 ? 0.88 12.438 2.471 1 97 136 ASP B O 1
ATOM 3006 N N . ALA B 1 137 ? -0.769 12.406 3.943 1 97.75 137 ALA B N 1
ATOM 3007 C CA . ALA B 1 137 ? -0.415 11.078 4.438 1 97.75 137 ALA B CA 1
ATOM 3008 C C . ALA B 1 137 ? -0.608 10.023 3.352 1 97.75 137 ALA B C 1
ATOM 3010 O O . ALA B 1 137 ? 0.26 9.172 3.145 1 97.75 137 ALA B O 1
ATOM 3011 N N . ILE B 1 138 ? -1.706 10.102 2.699 1 97.81 138 ILE B N 1
ATOM 3012 C CA . ILE B 1 138 ? -2.029 9.172 1.623 1 97.81 138 ILE B CA 1
ATOM 3013 C C . ILE B 1 138 ? -1.003 9.305 0.501 1 97.81 138 ILE B C 1
ATOM 3015 O O . ILE B 1 138 ? -0.487 8.305 0.002 1 97.81 138 ILE B O 1
ATOM 3019 N N . GLU B 1 139 ? -0.735 10.562 0.155 1 97.06 139 GLU B N 1
ATOM 3020 C CA . GLU B 1 139 ? 0.24 10.82 -0.899 1 97.06 139 GLU B CA 1
ATOM 3021 C C . GLU B 1 139 ? 1.613 10.266 -0.529 1 97.06 139 GLU B C 1
ATOM 3023 O O . GLU B 1 139 ? 2.295 9.672 -1.367 1 97.06 139 GLU B O 1
ATOM 3028 N N . THR B 1 140 ? 1.977 10.516 0.67 1 96.81 140 THR B N 1
ATOM 3029 C CA . THR B 1 140 ? 3.271 10.031 1.14 1 96.81 140 THR B CA 1
ATOM 3030 C C . THR B 1 140 ? 3.33 8.508 1.094 1 96.81 140 THR B C 1
ATOM 3032 O O . THR B 1 140 ? 4.344 7.934 0.693 1 96.81 140 THR B O 1
ATOM 3035 N N . LEU B 1 141 ? 2.301 7.82 1.498 1 97.5 141 LEU B N 1
ATOM 3036 C CA . LEU B 1 141 ? 2.24 6.363 1.464 1 97.5 141 LEU B CA 1
ATOM 3037 C C . LEU B 1 141 ? 2.43 5.844 0.043 1 97.5 141 LEU B C 1
ATOM 3039 O O . LEU B 1 141 ? 3.236 4.941 -0.19 1 97.5 141 LEU B O 1
ATOM 3043 N N . LEU B 1 142 ? 1.699 6.41 -0.887 1 97.44 142 LEU B N 1
ATOM 3044 C CA . LEU B 1 142 ? 1.779 5.977 -2.277 1 97.44 142 LEU B CA 1
ATOM 3045 C C . LEU B 1 142 ? 3.141 6.316 -2.875 1 97.44 142 LEU B C 1
ATOM 3047 O O . LEU B 1 142 ? 3.695 5.531 -3.65 1 97.44 142 LEU B O 1
ATOM 3051 N N . LEU B 1 143 ? 3.602 7.512 -2.535 1 96.31 143 LEU B N 1
ATOM 3052 C CA . LEU B 1 143 ? 4.926 7.914 -2.998 1 96.31 143 LEU B CA 1
ATOM 3053 C C . LEU B 1 143 ? 5.98 6.906 -2.559 1 96.31 143 LEU B C 1
ATOM 3055 O O . LEU B 1 143 ? 6.797 6.461 -3.371 1 96.31 143 LEU B O 1
ATOM 3059 N N . SER B 1 144 ? 5.973 6.539 -1.295 1 96.38 144 SER B N 1
ATOM 3060 C CA . SER B 1 144 ? 6.938 5.598 -0.738 1 96.38 144 SER B CA 1
ATOM 3061 C C . SER B 1 144 ? 6.809 4.223 -1.389 1 96.38 144 SER B C 1
ATOM 3063 O O . SER B 1 144 ? 7.812 3.557 -1.648 1 96.38 144 SER B O 1
ATOM 3065 N N . MET B 1 145 ? 5.645 3.789 -1.682 1 96.81 145 MET B N 1
ATOM 3066 C CA . MET B 1 145 ? 5.402 2.471 -2.262 1 96.81 145 MET B CA 1
ATOM 3067 C C . MET B 1 145 ? 5.785 2.447 -3.736 1 96.81 145 MET B C 1
ATOM 3069 O O . MET B 1 145 ? 6.453 1.518 -4.195 1 96.81 145 MET B O 1
ATOM 3073 N N . PHE B 1 146 ? 5.391 3.475 -4.477 1 96.81 146 PHE B N 1
ATOM 3074 C CA . PHE B 1 146 ? 5.504 3.484 -5.93 1 96.81 146 PHE B CA 1
ATOM 3075 C C . PHE B 1 146 ? 6.926 3.828 -6.359 1 96.81 146 PHE B C 1
ATOM 3077 O O . PHE B 1 146 ? 7.395 3.367 -7.402 1 96.81 146 PHE B O 1
ATOM 3084 N N . TYR B 1 147 ? 7.613 4.664 -5.5 1 95.56 147 TYR B N 1
ATOM 3085 C CA . TYR B 1 147 ? 8.891 5.191 -5.973 1 95.56 147 TYR B CA 1
ATOM 3086 C C . TYR B 1 147 ? 10.039 4.703 -5.102 1 95.56 147 TYR B C 1
ATOM 3088 O O . TYR B 1 147 ? 11.188 4.672 -5.539 1 95.56 147 TYR B O 1
ATOM 3096 N N . GLU B 1 148 ? 9.734 4.281 -3.908 1 95.19 148 GLU B N 1
ATOM 3097 C CA . GLU B 1 148 ? 10.828 4.004 -2.984 1 95.19 148 GLU B CA 1
ATOM 3098 C C . GLU B 1 148 ? 10.859 2.529 -2.592 1 95.19 148 GLU B C 1
ATOM 3100 O O . GLU B 1 148 ? 11.844 2.053 -2.021 1 95.19 148 GLU B O 1
ATOM 3105 N N . GLY B 1 149 ? 9.773 1.759 -2.783 1 96.31 149 GLY B N 1
ATOM 3106 C CA . GLY B 1 149 ? 9.734 0.335 -2.492 1 96.31 149 GLY B CA 1
ATOM 3107 C C . GLY B 1 149 ? 9.5 0.033 -1.023 1 96.31 149 GLY B C 1
ATOM 3108 O O . GLY B 1 149 ? 9.961 -0.989 -0.512 1 96.31 149 GLY B O 1
ATOM 3109 N N . ARG B 1 150 ? 8.867 0.93 -0.35 1 96.56 150 ARG B N 1
ATOM 3110 C CA . ARG B 1 150 ? 8.523 0.778 1.06 1 96.56 150 ARG B CA 1
ATOM 3111 C C . ARG B 1 150 ? 7.051 1.099 1.299 1 96.56 150 ARG B C 1
ATOM 3113 O O . ARG B 1 150 ? 6.449 1.872 0.55 1 96.56 150 ARG B O 1
ATOM 3120 N N . ILE B 1 151 ? 6.48 0.484 2.346 1 97 151 ILE B N 1
ATOM 3121 C CA . ILE B 1 151 ? 5.141 0.826 2.803 1 97 151 ILE B CA 1
ATOM 3122 C C . ILE B 1 151 ? 5.227 1.7 4.051 1 97 151 ILE B C 1
ATOM 3124 O O . ILE B 1 151 ? 5.254 1.19 5.172 1 97 151 ILE B O 1
ATOM 3128 N N . GLN B 1 152 ? 5.203 2.996 3.783 1 96.25 152 GLN B N 1
ATOM 3129 C CA . GLN B 1 152 ? 5.344 3.887 4.93 1 96.25 152 GLN B CA 1
ATOM 3130 C C . GLN B 1 152 ? 4.73 5.254 4.645 1 96.25 152 GLN B C 1
ATOM 3132 O O . GLN B 1 152 ? 4.691 5.691 3.492 1 96.25 152 GLN B O 1
ATOM 3137 N N . SER B 1 153 ? 4.238 5.883 5.605 1 96.88 153 SER B N 1
ATOM 3138 C CA . SER B 1 153 ? 3.838 7.285 5.621 1 96.88 153 SER B CA 1
ATOM 3139 C C . SER B 1 153 ? 4.5 8.039 6.773 1 96.88 153 SER B C 1
ATOM 3141 O O . SER B 1 153 ? 5.176 7.43 7.609 1 96.88 153 SER B O 1
ATOM 3143 N N . PHE B 1 154 ? 4.449 9.359 6.781 1 96.44 154 PHE B N 1
ATOM 3144 C CA . PHE B 1 154 ? 5.02 10.07 7.922 1 96.44 154 PHE B CA 1
ATOM 3145 C C . PHE B 1 154 ? 4.242 9.758 9.195 1 96.44 154 PHE B C 1
ATOM 3147 O O . PHE B 1 154 ? 3.061 9.414 9.141 1 96.44 154 PHE B O 1
ATOM 3154 N N . SER B 1 155 ? 4.879 9.914 10.266 1 97.56 155 SER B N 1
ATOM 3155 C CA . SER B 1 155 ? 4.246 9.695 11.562 1 97.56 155 SER B CA 1
ATOM 3156 C C . SER B 1 155 ? 3.492 10.945 12.023 1 97.56 155 SER B C 1
ATOM 3158 O O . SER B 1 155 ? 3.965 12.062 11.836 1 97.56 155 SER B O 1
ATOM 3160 N N . PRO B 1 156 ? 2.34 10.758 12.617 1 98.19 156 PRO B N 1
ATOM 3161 C CA . PRO B 1 156 ? 1.641 11.906 13.203 1 98.19 156 PRO B CA 1
ATOM 3162 C C . PRO B 1 156 ? 2.451 12.594 14.305 1 98.19 156 PRO B C 1
ATOM 3164 O O . PRO B 1 156 ? 2.266 13.781 14.555 1 98.19 156 PRO B O 1
ATOM 3167 N N . LYS B 1 157 ? 3.336 11.891 14.961 1 98.38 157 LYS B N 1
ATOM 3168 C CA . LYS B 1 157 ? 4.211 12.383 16.016 1 98.38 157 LYS B CA 1
ATOM 3169 C C . LYS B 1 157 ? 5.637 11.867 15.836 1 98.38 157 LYS B C 1
ATOM 3171 O O . LYS B 1 157 ? 5.867 10.656 15.82 1 98.38 157 LYS B O 1
ATOM 3176 N N . THR B 1 158 ? 6.559 12.758 15.719 1 97.12 158 THR B N 1
ATOM 3177 C CA . THR B 1 158 ? 7.949 12.375 15.484 1 97.12 158 THR B CA 1
ATOM 3178 C C . THR B 1 158 ? 8.883 13.148 16.422 1 97.12 158 THR B C 1
ATOM 3180 O O . THR B 1 158 ? 8.891 14.383 16.406 1 97.12 158 THR B O 1
ATOM 3183 N N . TYR B 1 159 ? 9.672 12.484 17.156 1 97.44 159 TYR B N 1
ATOM 3184 C CA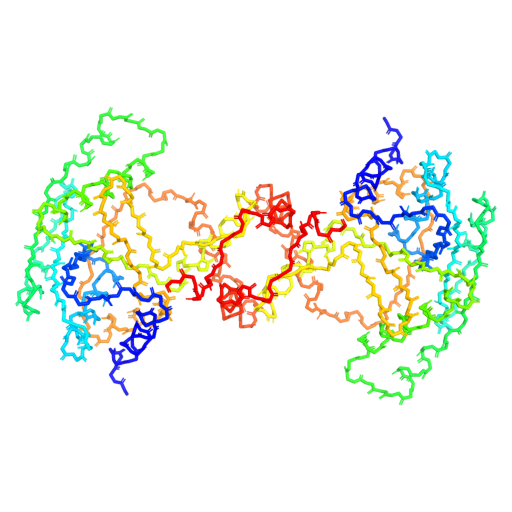 . TYR B 1 159 ? 10.695 13.125 17.984 1 97.44 159 TYR B CA 1
ATOM 3185 C C . TYR B 1 159 ? 12 13.281 17.219 1 97.44 159 TYR B C 1
ATOM 3187 O O . TYR B 1 159 ? 12.547 12.297 16.703 1 97.44 159 TYR B O 1
ATOM 3195 N N . LEU B 1 160 ? 12.391 14.477 17.078 1 95.94 160 LEU B N 1
ATOM 3196 C CA . LEU B 1 160 ? 13.672 14.773 16.438 1 95.94 160 LEU B CA 1
ATOM 3197 C C . LEU B 1 160 ? 14.789 14.852 17.484 1 95.94 160 LEU B C 1
ATOM 3199 O O . LEU B 1 160 ? 14.969 15.891 18.125 1 95.94 160 LEU B O 1
ATOM 3203 N N . ASP B 1 161 ? 15.602 13.875 17.5 1 94.06 161 ASP B N 1
ATOM 3204 C CA . ASP B 1 161 ? 16.625 13.742 18.516 1 94.06 161 ASP B CA 1
ATOM 3205 C C . ASP B 1 161 ? 17.656 14.875 18.422 1 94.06 161 ASP B C 1
ATOM 3207 O O . ASP B 1 161 ? 18 15.484 19.438 1 94.06 161 ASP B O 1
ATOM 3211 N N . LYS B 1 162 ? 18.094 15.18 17.266 1 90.19 162 LYS B N 1
ATOM 3212 C CA . LYS B 1 162 ? 19.141 16.172 17.062 1 90.19 162 LYS B CA 1
ATOM 3213 C C . LYS B 1 162 ? 18.672 17.562 17.469 1 90.19 162 LYS B C 1
ATOM 3215 O O . LYS B 1 162 ? 19.438 18.344 18.031 1 90.19 162 LYS B O 1
ATOM 3220 N N . ALA B 1 163 ? 17.406 17.844 17.25 1 92.56 163 ALA B N 1
ATOM 3221 C CA . ALA B 1 163 ? 16.875 19.156 17.547 1 92.56 163 ALA B CA 1
ATOM 3222 C C . ALA B 1 163 ? 16.188 19.188 18.906 1 92.56 163 ALA B C 1
ATOM 3224 O O . ALA B 1 163 ? 15.883 20.25 19.453 1 92.56 163 ALA B O 1
ATOM 3225 N N . ASP B 1 164 ? 16.016 18.031 19.5 1 96.25 164 ASP B N 1
ATOM 3226 C CA . ASP B 1 164 ? 15.305 17.906 20.766 1 96.25 164 ASP B CA 1
ATOM 3227 C C . ASP B 1 164 ? 13.938 18.578 20.719 1 96.25 164 ASP B C 1
ATOM 3229 O O . ASP B 1 164 ? 13.625 19.422 21.562 1 96.25 164 ASP B O 1
ATOM 3233 N N . ILE B 1 165 ? 13.242 18.297 19.703 1 97.69 165 ILE B N 1
ATOM 3234 C CA . ILE B 1 165 ? 11.906 18.844 19.484 1 97.69 165 ILE B CA 1
ATOM 3235 C C . ILE B 1 165 ? 11.008 17.766 18.875 1 97.69 165 ILE B C 1
ATOM 3237 O O . ILE B 1 165 ? 11.484 16.875 18.172 1 97.69 165 ILE B O 1
ATOM 3241 N N . THR B 1 166 ? 9.75 17.797 19.219 1 98.44 166 THR B N 1
ATOM 3242 C CA . THR B 1 166 ? 8.797 16.844 18.688 1 98.44 166 THR B CA 1
ATOM 3243 C C . THR B 1 166 ? 7.91 17.484 17.609 1 98.44 166 THR B C 1
ATOM 3245 O O . THR B 1 166 ? 7.324 18.531 17.844 1 98.44 166 THR B O 1
ATOM 3248 N N . LEU B 1 167 ? 7.848 16.859 16.469 1 98.31 167 LEU B N 1
ATOM 3249 C CA . LEU B 1 167 ? 6.926 17.266 15.422 1 98.31 167 LEU B CA 1
ATOM 3250 C C . LEU B 1 167 ? 5.566 16.594 15.586 1 98.31 167 LEU B C 1
ATOM 3252 O O . LEU B 1 167 ? 5.492 15.391 15.812 1 98.31 167 LEU B O 1
ATOM 3256 N N . ILE B 1 168 ? 4.516 17.406 15.531 1 98.81 168 ILE B N 1
ATOM 3257 C CA . ILE B 1 168 ? 3.174 16.844 15.625 1 98.81 168 ILE B CA 1
ATOM 3258 C C . ILE B 1 168 ? 2.342 17.281 14.422 1 98.81 168 ILE B C 1
ATOM 3260 O O . ILE B 1 168 ? 2.561 18.375 13.875 1 98.81 168 ILE B O 1
ATOM 3264 N N . ARG B 1 169 ? 1.42 16.469 14.008 1 98.69 169 ARG B N 1
ATOM 3265 C CA . ARG B 1 169 ? 0.577 16.719 12.844 1 98.69 169 ARG B CA 1
ATOM 3266 C C . ARG B 1 169 ? -0.898 16.547 13.188 1 98.69 169 ARG B C 1
ATOM 3268 O O . ARG B 1 169 ? -1.531 15.578 12.766 1 98.69 169 ARG B O 1
ATOM 3275 N N . PRO B 1 170 ? -1.494 17.516 13.742 1 98.75 170 PRO B N 1
ATOM 3276 C CA . PRO B 1 170 ? -2.842 17.422 14.312 1 98.75 170 PRO B CA 1
ATOM 3277 C C . PRO B 1 170 ? -3.922 17.297 13.234 1 98.75 170 PRO B C 1
ATOM 3279 O O . PRO B 1 170 ? -5.059 16.922 13.547 1 98.75 170 PRO B O 1
ATOM 3282 N N . MET B 1 171 ? -3.607 17.531 12 1 98.81 171 MET B N 1
ATOM 3283 C CA . MET B 1 171 ? -4.648 17.578 10.977 1 98.81 171 MET B CA 1
ATOM 3284 C C . MET B 1 171 ? -4.645 16.297 10.141 1 98.81 171 MET B C 1
ATOM 3286 O O . MET B 1 171 ? -5.25 16.25 9.07 1 98.81 171 MET B O 1
ATOM 3290 N N . VAL B 1 172 ? -4.082 15.25 10.586 1 98.44 172 VAL B N 1
ATOM 3291 C CA . VAL B 1 172 ? -3.842 14.062 9.781 1 98.44 172 VAL B CA 1
ATOM 3292 C C . VAL B 1 172 ? -5.168 13.359 9.477 1 98.44 172 VAL B C 1
ATOM 3294 O O . VAL B 1 172 ? -5.238 12.516 8.586 1 98.44 172 VAL B O 1
ATOM 3297 N N . TYR B 1 173 ? -6.281 13.672 10.227 1 98.44 173 TYR B N 1
ATOM 3298 C CA . TYR B 1 173 ? -7.586 13.078 9.953 1 98.44 173 TYR B CA 1
ATOM 3299 C C . TYR B 1 173 ? -8.438 14.008 9.094 1 98.44 173 TYR B C 1
ATOM 3301 O O . TYR B 1 173 ? -9.555 13.656 8.711 1 98.44 173 TYR B O 1
ATOM 3309 N N . ILE B 1 174 ? -7.949 15.133 8.758 1 98.44 174 ILE B N 1
ATOM 3310 C CA . ILE B 1 174 ? -8.742 16.156 8.078 1 98.44 174 ILE B CA 1
ATOM 3311 C C . ILE B 1 174 ? -8.484 16.094 6.574 1 98.44 174 ILE B C 1
ATOM 3313 O O . ILE B 1 174 ? -7.328 16.078 6.137 1 98.44 174 ILE B O 1
ATOM 3317 N N . ASP B 1 175 ? -9.523 16.141 5.773 1 97.06 175 ASP B N 1
ATOM 3318 C CA . ASP B 1 175 ? -9.43 16.125 4.316 1 97.06 175 ASP B CA 1
ATOM 3319 C C . ASP B 1 175 ? -9.086 17.5 3.77 1 97.06 175 ASP B C 1
ATOM 3321 O O . ASP B 1 175 ? -9.562 18.516 4.285 1 97.06 175 ASP B O 1
ATOM 3325 N N . GLU B 1 176 ? -8.352 17.5 2.738 1 96.56 176 GLU B N 1
ATOM 3326 C CA . GLU B 1 176 ? -7.957 18.75 2.092 1 96.56 176 GLU B CA 1
ATOM 3327 C C . GLU B 1 176 ? -9.18 19.594 1.718 1 96.56 176 GLU B C 1
ATOM 3329 O O . GLU B 1 176 ? -9.156 20.812 1.839 1 96.56 176 GLU B O 1
ATOM 3334 N N . LEU B 1 177 ? -10.234 18.969 1.255 1 95.62 177 LEU B N 1
ATOM 3335 C CA . LEU B 1 177 ? -11.445 19.656 0.837 1 95.62 177 LEU B CA 1
ATOM 3336 C C . LEU B 1 177 ? -12.086 20.391 2.012 1 95.62 177 LEU B C 1
ATOM 3338 O O . LEU B 1 177 ? -12.672 21.469 1.835 1 95.62 177 LEU B O 1
ATOM 3342 N N . GLU B 1 178 ? -12.031 19.812 3.162 1 97.5 178 GLU B N 1
ATOM 3343 C CA . GLU B 1 178 ? -12.57 20.453 4.355 1 97.5 178 GLU B CA 1
ATOM 3344 C C . GLU B 1 178 ? -11.789 21.719 4.703 1 97.5 178 GLU B C 1
ATOM 3346 O O . GLU B 1 178 ? -12.375 22.703 5.141 1 97.5 178 GLU B O 1
ATOM 3351 N N . ILE B 1 179 ? -10.508 21.641 4.504 1 97.81 179 ILE B N 1
ATOM 3352 C CA . ILE B 1 179 ? -9.656 22.812 4.742 1 97.81 179 ILE B CA 1
ATOM 3353 C C . ILE B 1 179 ? -10.016 23.922 3.762 1 97.81 179 ILE B C 1
ATOM 3355 O O . ILE B 1 179 ? -10.211 25.062 4.164 1 97.81 179 ILE B O 1
ATOM 3359 N N . LYS B 1 180 ? -10.117 23.578 2.516 1 96.75 180 L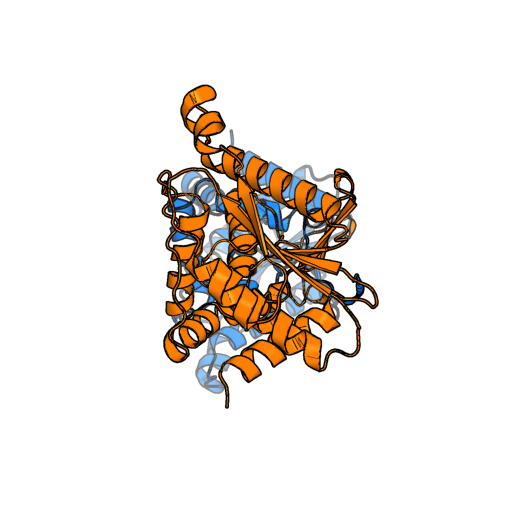YS B N 1
ATOM 3360 C CA . LYS B 1 180 ? -10.477 24.562 1.488 1 96.75 180 LYS B CA 1
ATOM 3361 C C . LYS B 1 180 ? -11.828 25.188 1.782 1 96.75 180 LYS B C 1
ATOM 3363 O O . LYS B 1 180 ? -12 26.406 1.634 1 96.75 180 LYS B O 1
ATOM 3368 N N . SER B 1 181 ? -12.742 24.391 2.135 1 96.94 181 SER B N 1
ATOM 3369 C CA . SER B 1 181 ? -14.078 24.875 2.461 1 96.94 181 SER B CA 1
ATOM 3370 C C . SER B 1 181 ? -14.055 25.844 3.637 1 96.94 181 SER B C 1
ATOM 3372 O O . SER B 1 181 ? -14.766 26.844 3.639 1 96.94 181 SER B O 1
ATOM 3374 N N . PHE B 1 182 ? -13.305 25.516 4.574 1 96.88 182 PHE B N 1
ATOM 3375 C CA . PHE B 1 182 ? -13.18 26.359 5.754 1 96.88 182 PHE B CA 1
ATOM 3376 C C . PHE B 1 182 ? -12.602 27.719 5.387 1 96.88 182 PHE B C 1
ATOM 3378 O O . PHE B 1 182 ? -13.125 28.75 5.793 1 96.88 182 PHE B O 1
ATOM 3385 N N . ILE B 1 183 ? -11.516 27.672 4.629 1 96.25 183 ILE B N 1
ATOM 3386 C CA . ILE B 1 183 ? -10.836 28.891 4.203 1 96.25 183 ILE B CA 1
ATOM 3387 C C . ILE B 1 183 ? -11.797 29.766 3.404 1 96.25 183 ILE B C 1
ATOM 3389 O O . ILE B 1 183 ? -11.898 30.969 3.65 1 96.25 183 ILE B O 1
ATOM 3393 N N . LYS B 1 184 ? -12.477 29.203 2.508 1 95.44 184 LYS B N 1
ATOM 3394 C CA . LYS B 1 184 ? -13.398 29.938 1.644 1 95.44 184 LYS B CA 1
ATOM 3395 C C . LYS B 1 184 ? -14.57 30.5 2.443 1 95.44 184 LYS B C 1
ATOM 3397 O O . LYS B 1 184 ? -14.914 31.672 2.295 1 95.44 184 LYS B O 1
ATOM 3402 N N . LYS B 1 185 ? -15.148 29.734 3.27 1 95.31 185 LYS B N 1
ATOM 3403 C CA . LYS B 1 185 ? -16.328 30.125 4.027 1 95.31 185 LYS B CA 1
ATOM 3404 C C . LYS B 1 185 ? -16.031 31.266 4.988 1 95.31 185 LYS B C 1
ATOM 3406 O O . LYS B 1 185 ? -16.875 32.125 5.238 1 95.31 185 LYS B O 1
ATOM 3411 N N . ASN B 1 186 ? -14.836 31.281 5.504 1 93.62 186 ASN B N 1
ATOM 3412 C CA . ASN B 1 186 ? -14.477 32.281 6.484 1 93.62 186 ASN B CA 1
ATOM 3413 C C . ASN B 1 186 ? -13.68 33.438 5.852 1 93.62 186 ASN B C 1
ATOM 3415 O O . ASN B 1 186 ? -13.156 34.281 6.555 1 93.62 186 ASN B O 1
ATOM 3419 N N . ASP B 1 187 ? -13.469 33.438 4.605 1 92.06 187 ASP B N 1
ATOM 3420 C CA . ASP B 1 187 ? -12.797 34.469 3.824 1 92.06 187 ASP B CA 1
ATOM 3421 C C . ASP B 1 187 ? -11.391 34.75 4.359 1 92.06 187 ASP B C 1
ATOM 3423 O O . ASP B 1 187 ? -11.023 35.906 4.594 1 92.06 187 ASP B O 1
ATOM 3427 N N . ILE B 1 188 ? -10.758 33.688 4.668 1 91.5 188 ILE B N 1
ATOM 3428 C CA . ILE B 1 188 ? -9.406 33.812 5.184 1 91.5 188 ILE B CA 1
ATOM 3429 C C . ILE B 1 188 ? -8.438 34.062 4.031 1 91.5 188 ILE B C 1
ATOM 3431 O O . ILE B 1 188 ? -8.453 33.344 3.029 1 91.5 188 ILE B O 1
ATOM 3435 N N . SER B 1 189 ? -7.559 35.062 4.148 1 88.38 189 SER B N 1
ATOM 3436 C CA . SER B 1 189 ? -6.605 35.406 3.105 1 88.38 189 SER B CA 1
ATOM 3437 C C . SER B 1 189 ? -5.383 34.5 3.127 1 88.38 189 SER B C 1
ATOM 3439 O O . SER B 1 189 ? -4.688 34.406 4.141 1 88.38 189 SER B O 1
ATOM 3441 N N . VAL B 1 190 ? -5.129 33.844 2.047 1 88.56 190 VAL B N 1
ATOM 3442 C CA . VAL B 1 190 ? -3.975 32.969 1.916 1 88.56 190 VAL B CA 1
ATOM 3443 C C . VAL B 1 190 ? -2.84 33.719 1.204 1 88.56 190 VAL B C 1
ATOM 3445 O O . VAL B 1 190 ? -3.082 34.5 0.275 1 88.56 190 VAL B O 1
ATOM 3448 N N . ILE B 1 191 ? -1.688 33.5 1.696 1 80.69 191 ILE B N 1
ATOM 3449 C CA . ILE B 1 191 ? -0.517 34.094 1.054 1 80.69 191 ILE B CA 1
ATOM 3450 C C . ILE B 1 191 ? 0.118 33.094 0.11 1 80.69 191 ILE B C 1
ATOM 3452 O O . ILE B 1 191 ? 0.423 31.953 0.514 1 80.69 191 ILE B O 1
ATOM 3456 N N . ASN B 1 192 ? 0.042 33.219 -1.186 1 66.38 192 ASN B N 1
ATOM 3457 C CA . ASN B 1 192 ? 0.598 32.312 -2.164 1 66.38 192 ASN B CA 1
ATOM 3458 C C . ASN B 1 192 ? 2.117 32.406 -2.248 1 66.38 192 ASN B C 1
ATOM 3460 O O . ASN B 1 192 ? 2.648 33.5 -2.518 1 66.38 192 ASN B O 1
ATOM 3464 N N . ASN B 1 193 ? 2.752 31.5 -1.555 1 57.28 193 ASN B N 1
ATOM 3465 C CA . ASN B 1 193 ? 4.203 31.516 -1.691 1 57.28 193 ASN B CA 1
ATOM 3466 C C . ASN B 1 193 ? 4.664 30.703 -2.898 1 57.28 193 ASN B C 1
ATOM 3468 O O . ASN B 1 193 ? 4.402 29.5 -2.98 1 57.28 193 ASN B O 1
ATOM 3472 N N . SER B 1 194 ? 4.801 31.328 -4.012 1 52.5 194 SER B N 1
ATOM 3473 C CA . SER B 1 194 ? 5.195 30.688 -5.254 1 52.5 194 SER B CA 1
ATOM 3474 C C . SER B 1 194 ? 6.648 30.219 -5.199 1 52.5 194 SER B C 1
ATOM 3476 O O . SER B 1 194 ? 7.555 31.031 -4.988 1 52.5 194 SER B O 1
ATOM 3478 N N . CYS B 1 195 ? 6.965 29.094 -4.672 1 54.69 195 CYS B N 1
ATOM 3479 C CA . CYS B 1 195 ? 8.305 28.594 -4.945 1 54.69 195 CYS B CA 1
ATOM 3480 C C . CYS B 1 195 ? 8.516 28.375 -6.441 1 54.69 195 CYS B C 1
ATOM 3482 O O . CYS B 1 195 ? 7.668 27.797 -7.113 1 54.69 195 CYS B O 1
ATOM 3484 N N . PRO B 1 196 ? 9.438 29.219 -7.051 1 47.88 196 PRO B N 1
ATOM 3485 C CA . PRO B 1 196 ? 9.688 29.109 -8.492 1 47.88 196 PRO B CA 1
ATOM 3486 C C . PRO B 1 196 ? 9.977 27.672 -8.93 1 47.88 196 PRO B C 1
ATOM 3488 O O . PRO B 1 196 ? 9.953 27.375 -10.133 1 47.88 196 PRO B O 1
ATOM 3491 N N . ALA B 1 197 ? 10.586 26.875 -8.188 1 50.28 197 ALA B N 1
ATOM 3492 C CA . ALA B 1 197 ? 11.055 25.594 -8.688 1 50.28 197 ALA B CA 1
ATOM 3493 C C . ALA B 1 197 ? 9.906 24.594 -8.805 1 50.28 197 ALA B C 1
ATOM 3495 O O . ALA B 1 197 ? 9.688 23.781 -7.906 1 50.28 197 ALA B O 1
ATOM 3496 N N . ASN B 1 198 ? 8.742 25.062 -9.32 1 48.19 198 ASN B N 1
ATOM 3497 C CA . ASN B 1 198 ? 7.562 24.203 -9.438 1 48.19 198 ASN B CA 1
ATOM 3498 C C . ASN B 1 198 ? 7.891 22.875 -10.109 1 48.19 198 ASN B C 1
ATOM 3500 O O . ASN B 1 198 ? 7.453 22.625 -11.234 1 48.19 198 ASN B O 1
ATOM 3504 N N . GLY B 1 199 ? 8.984 22.531 -10.352 1 45.41 199 GLY B N 1
ATOM 3505 C CA . GLY B 1 199 ? 9.156 21.375 -11.211 1 45.41 199 GLY B CA 1
ATOM 3506 C C . GLY B 1 199 ? 8.336 20.172 -10.773 1 45.41 199 GLY B C 1
ATOM 3507 O O . GLY B 1 199 ? 7.871 20.125 -9.633 1 45.41 199 GLY B O 1
ATOM 3508 N N . PHE B 1 200 ? 7.738 19.484 -11.883 1 53.59 200 PHE B N 1
ATOM 3509 C CA . PHE B 1 200 ? 7.027 18.219 -11.812 1 53.59 200 PHE B CA 1
ATOM 3510 C C . PHE B 1 200 ? 7.762 17.234 -10.914 1 53.59 200 PHE B C 1
ATOM 3512 O O . PHE B 1 200 ? 8.727 16.594 -11.344 1 53.59 200 PHE B O 1
ATOM 3519 N N . THR B 1 201 ? 7.602 17.484 -9.492 1 78.25 201 THR B N 1
ATOM 3520 C CA . THR B 1 201 ? 8.234 16.578 -8.547 1 78.25 201 THR B CA 1
ATOM 3521 C C . THR B 1 201 ? 7.465 15.273 -8.438 1 78.25 201 THR B C 1
ATOM 3523 O O . THR B 1 201 ? 6.352 15.156 -8.953 1 78.25 201 THR B O 1
ATOM 3526 N N . LYS B 1 202 ? 8.078 14.195 -8.258 1 86.56 202 LYS B N 1
ATOM 3527 C CA . LYS B 1 202 ? 7.457 12.906 -7.945 1 86.56 202 LYS B CA 1
ATOM 3528 C C . LYS B 1 202 ? 6.25 13.094 -7.031 1 86.56 202 LYS B C 1
ATOM 3530 O O . LYS B 1 202 ? 5.23 12.422 -7.195 1 86.56 202 LYS B O 1
ATOM 3535 N N . ARG B 1 203 ? 6.301 14.086 -6.281 1 87.31 203 ARG B N 1
ATOM 3536 C CA . ARG B 1 203 ? 5.219 14.367 -5.344 1 87.31 203 ARG B CA 1
ATOM 3537 C C . ARG B 1 203 ? 3.986 14.891 -6.07 1 87.31 203 ARG B C 1
ATOM 3539 O O . ARG B 1 203 ? 2.861 14.477 -5.781 1 87.31 203 ARG B O 1
ATOM 3546 N N . GLN B 1 204 ? 4.18 15.852 -6.969 1 89.81 204 GLN B N 1
ATOM 3547 C CA . GLN B 1 204 ? 3.055 16.375 -7.734 1 89.81 204 GLN B CA 1
ATOM 3548 C C . GLN B 1 204 ? 2.402 15.289 -8.578 1 89.81 204 GLN B C 1
ATOM 3550 O O . GLN B 1 204 ? 1.176 15.242 -8.711 1 89.81 204 GLN B O 1
ATOM 3555 N N . GLU B 1 205 ? 3.209 14.422 -9.117 1 91.56 205 GLU B N 1
ATOM 3556 C CA . GLU B 1 205 ? 2.693 13.305 -9.906 1 91.56 205 GLU B CA 1
ATOM 3557 C C . GLU B 1 205 ? 1.794 12.398 -9.07 1 91.56 205 GLU B C 1
ATOM 3559 O O . GLU B 1 205 ? 0.709 12.016 -9.508 1 91.56 205 GLU B O 1
ATOM 3564 N N . VAL B 1 206 ? 2.213 12.086 -7.914 1 94.69 206 VAL B N 1
ATOM 3565 C CA . VAL B 1 206 ? 1.448 11.211 -7.027 1 94.69 206 VAL B CA 1
ATOM 3566 C C . VAL B 1 206 ? 0.168 11.922 -6.586 1 94.69 206 VAL B C 1
ATOM 3568 O O . VAL B 1 206 ? -0.895 11.297 -6.508 1 94.69 206 VAL B O 1
ATOM 3571 N N . LYS B 1 207 ? 0.306 13.18 -6.324 1 94.06 207 LYS B N 1
ATOM 3572 C CA . LYS B 1 207 ? -0.878 13.953 -5.961 1 94.06 207 LYS B CA 1
ATOM 3573 C C . LYS B 1 207 ? -1.935 13.891 -7.062 1 94.06 207 LYS B C 1
ATOM 3575 O O . LYS B 1 207 ? -3.1 13.586 -6.793 1 94.06 207 LYS B O 1
ATOM 3580 N N . ASP B 1 208 ? -1.523 14.133 -8.25 1 94.75 208 ASP B N 1
ATOM 3581 C CA . ASP B 1 208 ? -2.434 14.078 -9.391 1 94.75 208 ASP B CA 1
ATOM 3582 C C . ASP B 1 208 ? -3.031 12.68 -9.547 1 94.75 208 ASP B C 1
ATOM 3584 O O . ASP B 1 208 ? -4.215 12.539 -9.859 1 94.75 208 ASP B O 1
ATOM 3588 N N . LEU B 1 209 ? -2.215 11.727 -9.312 1 95.19 209 LEU B N 1
ATOM 3589 C CA . LEU B 1 209 ? -2.66 10.336 -9.414 1 95.19 209 LEU B CA 1
ATOM 3590 C C . LEU B 1 209 ? -3.73 10.031 -8.367 1 95.19 209 LEU B C 1
ATOM 3592 O O . LEU B 1 209 ? -4.703 9.328 -8.656 1 95.19 209 LEU B O 1
ATOM 3596 N N . THR B 1 210 ? -3.521 10.484 -7.176 1 96 210 THR B N 1
ATOM 3597 C CA . THR B 1 210 ? -4.512 10.242 -6.133 1 96 210 THR B CA 1
ATOM 3598 C C . THR B 1 210 ? -5.863 10.836 -6.527 1 96 210 THR B C 1
ATOM 3600 O O . THR B 1 210 ? -6.91 10.234 -6.266 1 96 210 THR B O 1
ATOM 3603 N N . TYR B 1 211 ? -5.828 12 -7.141 1 95.19 211 TYR B N 1
ATOM 3604 C CA . TYR B 1 211 ? -7.074 12.609 -7.582 1 95.19 211 TYR B CA 1
ATOM 3605 C C . TYR B 1 211 ? -7.719 11.797 -8.695 1 95.19 211 TYR B C 1
ATOM 3607 O O . TYR B 1 211 ? -8.938 11.617 -8.719 1 95.19 211 TYR B O 1
ATOM 3615 N N . GLU B 1 212 ? -6.93 11.336 -9.602 1 95.88 212 GLU B N 1
ATOM 3616 C CA . GLU B 1 212 ? -7.414 10.492 -10.695 1 95.88 212 GLU B CA 1
ATOM 3617 C C . GLU B 1 212 ? -8.047 9.211 -10.172 1 95.88 212 GLU B C 1
ATOM 3619 O O . GLU B 1 212 ? -9.156 8.844 -10.578 1 95.88 212 GLU B O 1
ATOM 3624 N N . LEU B 1 213 ? -7.395 8.555 -9.258 1 96.31 213 LEU B N 1
ATOM 3625 C CA . LEU B 1 213 ? -7.852 7.27 -8.742 1 96.31 213 LEU B CA 1
ATOM 3626 C C . LEU B 1 213 ? -9.07 7.441 -7.852 1 96.31 213 LEU B C 1
ATOM 3628 O O . LEU B 1 213 ? -9.945 6.57 -7.801 1 96.31 213 LEU B O 1
ATOM 3632 N N . ASP B 1 214 ? -9.086 8.547 -7.188 1 95.31 214 ASP B N 1
ATOM 3633 C CA . ASP B 1 214 ? -10.25 8.836 -6.355 1 95.31 214 ASP B CA 1
ATOM 3634 C C . ASP B 1 214 ? -11.516 8.938 -7.203 1 95.31 214 ASP B C 1
ATOM 3636 O O . ASP B 1 214 ? -12.609 8.617 -6.73 1 95.31 214 ASP B O 1
ATOM 3640 N N . LYS B 1 215 ? -11.43 9.438 -8.414 1 95 215 LYS B N 1
ATOM 3641 C CA . LYS B 1 215 ? -12.555 9.531 -9.336 1 95 215 LYS B CA 1
ATOM 3642 C C . LYS B 1 215 ? -12.883 8.164 -9.938 1 95 215 LYS B C 1
ATOM 3644 O O . LYS B 1 215 ? -14.055 7.848 -10.156 1 95 215 LYS B O 1
ATOM 3649 N N . ARG B 1 216 ? -11.914 7.34 -10.109 1 93.69 216 ARG B N 1
ATOM 3650 C CA . ARG B 1 216 ? -12.039 6.07 -10.82 1 93.69 216 ARG B CA 1
ATOM 3651 C C . ARG B 1 216 ? -12.516 4.965 -9.875 1 93.69 216 ARG B C 1
ATOM 3653 O O . ARG B 1 216 ? -13.25 4.066 -10.289 1 93.69 216 ARG B O 1
ATOM 3660 N N . ILE B 1 217 ? -12.055 5.008 -8.664 1 94.88 217 ILE B N 1
ATOM 3661 C CA . ILE B 1 217 ? -12.281 3.939 -7.699 1 94.88 217 ILE B CA 1
ATOM 3662 C C . ILE B 1 217 ? -13.109 4.469 -6.531 1 94.88 217 ILE B C 1
ATOM 3664 O O . ILE B 1 217 ? -12.609 5.246 -5.715 1 94.88 217 ILE B O 1
ATOM 3668 N N . PRO B 1 218 ? -14.281 3.988 -6.414 1 92.94 218 PRO B N 1
ATOM 3669 C CA . PRO B 1 218 ? -15.125 4.453 -5.309 1 92.94 218 PRO B CA 1
ATOM 3670 C C . PRO B 1 218 ? -14.508 4.164 -3.941 1 92.94 218 PRO B C 1
ATOM 3672 O O . PRO B 1 218 ? -14.125 3.027 -3.658 1 92.94 218 PRO B O 1
ATOM 3675 N N . GLY B 1 219 ? -14.461 5.211 -3.125 1 95.12 219 GLY B N 1
ATOM 3676 C CA . GLY B 1 219 ? -13.961 5.039 -1.771 1 95.12 219 GLY B CA 1
ATOM 3677 C C . GLY B 1 219 ? -12.453 4.898 -1.706 1 95.12 219 GLY B C 1
ATOM 3678 O O . GLY B 1 219 ? -11.906 4.48 -0.683 1 95.12 219 GLY B O 1
ATOM 3679 N N . PHE B 1 220 ? -11.773 5.262 -2.715 1 96.81 220 PHE B N 1
ATOM 3680 C CA . PHE B 1 220 ? -10.336 5.074 -2.854 1 96.81 220 PHE B CA 1
ATOM 3681 C C . PHE B 1 220 ? -9.586 5.711 -1.688 1 96.81 220 PHE B C 1
ATOM 3683 O O . PHE B 1 220 ? -8.867 5.031 -0.959 1 96.81 220 PHE B O 1
ATOM 3690 N N . LYS B 1 221 ? -9.758 6.973 -1.477 1 96.44 221 LYS B N 1
ATOM 3691 C CA . LYS B 1 221 ? -9.047 7.688 -0.42 1 96.44 221 LYS B CA 1
ATOM 3692 C C . LYS B 1 221 ? -9.375 7.105 0.952 1 96.44 221 LYS B C 1
ATOM 3694 O O . LYS B 1 221 ? -8.484 6.945 1.79 1 96.44 221 LYS B O 1
ATOM 3699 N N . LYS B 1 222 ? -10.633 6.848 1.131 1 96.5 222 LYS B N 1
ATOM 3700 C CA . LYS B 1 222 ? -11.078 6.258 2.391 1 96.5 222 LYS B CA 1
ATOM 3701 C C . LYS B 1 222 ? -10.391 4.922 2.646 1 96.5 222 LYS B C 1
ATOM 3703 O O . LYS B 1 222 ? -9.938 4.652 3.762 1 96.5 222 LYS B O 1
ATOM 3708 N N . ASN B 1 223 ? -10.281 4.098 1.649 1 97.31 223 ASN B N 1
ATOM 3709 C CA . ASN B 1 223 ? -9.672 2.777 1.773 1 97.31 223 ASN B CA 1
ATOM 3710 C C . ASN B 1 223 ? -8.18 2.875 2.066 1 97.31 223 ASN B C 1
ATOM 3712 O O . ASN B 1 223 ? -7.668 2.184 2.949 1 97.31 223 ASN B O 1
ATOM 3716 N N . ILE B 1 224 ? -7.5 3.77 1.348 1 97.81 224 ILE B N 1
ATOM 3717 C CA . ILE B 1 224 ? -6.066 3.93 1.572 1 97.81 224 ILE B CA 1
ATOM 3718 C C . ILE B 1 224 ? -5.82 4.41 3 1 97.81 224 ILE B C 1
ATOM 3720 O O . ILE B 1 224 ? -4.91 3.924 3.678 1 97.81 224 ILE B O 1
ATOM 3724 N N . PHE B 1 225 ? -6.633 5.375 3.365 1 97.5 225 PHE B N 1
ATOM 3725 C CA . PHE B 1 225 ? -6.48 5.922 4.707 1 97.5 225 PHE B CA 1
ATOM 3726 C C . PHE B 1 225 ? -6.766 4.859 5.762 1 97.5 225 PHE B C 1
ATOM 3728 O O . PHE B 1 225 ? -6.094 4.805 6.793 1 97.5 225 PHE B O 1
ATOM 3735 N N . SER B 1 226 ? -7.77 4.043 5.531 1 96.81 226 SER B N 1
ATOM 3736 C CA . SER B 1 226 ? -8.07 2.93 6.426 1 96.81 226 SER B CA 1
ATOM 3737 C C . SER B 1 226 ? -6.902 1.961 6.52 1 96.81 226 SER B C 1
ATOM 3739 O O . SER B 1 226 ? -6.559 1.497 7.609 1 96.81 226 SER B O 1
ATOM 3741 N N . ALA B 1 227 ? -6.328 1.651 5.402 1 96.75 227 ALA B N 1
ATOM 3742 C CA . ALA B 1 227 ? -5.172 0.758 5.371 1 96.75 227 ALA B CA 1
ATOM 3743 C C . ALA B 1 227 ? -4.023 1.318 6.207 1 96.75 227 ALA B C 1
ATOM 3745 O O . ALA B 1 227 ? -3.326 0.57 6.895 1 96.75 227 ALA B O 1
ATOM 3746 N N . LEU B 1 228 ? -3.869 2.625 6.156 1 96.94 228 LEU B N 1
ATOM 3747 C CA . LEU B 1 228 ? -2.818 3.316 6.898 1 96.94 228 LEU B CA 1
ATOM 3748 C C . LEU B 1 228 ? -3.062 3.223 8.398 1 96.94 228 LEU B C 1
ATOM 3750 O O . LEU B 1 228 ? -2.117 3.105 9.18 1 96.94 228 LEU B O 1
ATOM 3754 N N . ASN B 1 229 ? -4.281 3.154 8.789 1 95.44 229 ASN B N 1
ATOM 3755 C CA . ASN B 1 229 ? -4.672 3.246 10.195 1 95.44 229 ASN B CA 1
ATOM 3756 C C . ASN B 1 229 ? -4.898 1.865 10.805 1 95.44 229 ASN B C 1
ATOM 3758 O O . ASN B 1 229 ? -5.176 1.748 12 1 95.44 229 ASN B O 1
ATOM 3762 N N . ASN B 1 230 ? -4.805 0.812 9.969 1 90.88 230 ASN B N 1
ATOM 3763 C CA . ASN B 1 230 ? -5.082 -0.535 10.453 1 90.88 230 ASN B CA 1
ATOM 3764 C C . ASN B 1 230 ? -3.9 -1.471 10.219 1 90.88 230 ASN B C 1
ATOM 3766 O O . ASN B 1 230 ? -4.035 -2.492 9.539 1 90.88 230 ASN B O 1
ATOM 3770 N N . PRO B 1 231 ? -2.865 -1.16 10.938 1 92.38 231 PRO B N 1
ATOM 3771 C CA . PRO B 1 231 ? -1.678 -1.992 10.727 1 92.38 231 PRO B CA 1
ATOM 3772 C C . PRO B 1 231 ? -1.901 -3.449 11.125 1 92.38 231 PRO B C 1
ATOM 3774 O O . PRO B 1 231 ? -1.241 -4.348 10.594 1 92.38 231 PRO B O 1
ATOM 3777 N N . GLU B 1 232 ? -2.799 -3.732 12.023 1 91.12 232 GLU B N 1
ATOM 3778 C CA . GLU B 1 232 ? -3.055 -5.09 12.5 1 91.12 232 GLU B CA 1
ATOM 3779 C C . GLU B 1 232 ? -3.641 -5.961 11.398 1 91.12 232 GLU B C 1
ATOM 3781 O O . GLU B 1 232 ? -3.568 -7.191 11.469 1 91.12 232 GLU B O 1
ATOM 3786 N N . GLN B 1 233 ? -4.148 -5.406 10.406 1 90.75 233 GLN B N 1
ATOM 3787 C CA . GLN B 1 233 ? -4.762 -6.145 9.305 1 90.75 233 GLN B CA 1
ATOM 3788 C C . GLN B 1 233 ? -3.793 -6.289 8.133 1 90.75 233 GLN B C 1
ATOM 3790 O O . GLN B 1 233 ? -4.176 -6.758 7.059 1 90.75 233 GLN B O 1
ATOM 3795 N N . SER B 1 234 ? -2.613 -5.84 8.359 1 93.62 234 SER B N 1
ATOM 3796 C CA . SER B 1 234 ? -1.63 -5.906 7.281 1 93.62 234 SER B CA 1
ATOM 3797 C C . SER B 1 234 ? -0.934 -7.262 7.25 1 93.62 234 SER B C 1
ATOM 3799 O O . SER B 1 234 ? -0.753 -7.898 8.289 1 93.62 234 SER B O 1
ATOM 3801 N N . PHE B 1 235 ? -0.657 -7.754 6.016 1 94.62 235 PHE B N 1
ATOM 3802 C CA . PHE B 1 235 ? 0.072 -9 5.816 1 94.62 235 PHE B CA 1
ATOM 3803 C C . PHE B 1 235 ? 1.041 -8.883 4.648 1 94.62 235 PHE B C 1
ATOM 3805 O O . PHE B 1 235 ? 0.624 -8.867 3.488 1 94.62 235 PHE B O 1
ATOM 3812 N N . LEU B 1 236 ? 2.279 -8.758 4.949 1 96 236 LEU B N 1
ATOM 3813 C CA . LEU B 1 236 ? 3.381 -8.734 3.994 1 96 236 LEU B CA 1
ATOM 3814 C C . LEU B 1 236 ? 4.27 -9.961 4.152 1 96 236 LEU B C 1
ATOM 3816 O O . LEU B 1 236 ? 4.098 -10.742 5.094 1 96 236 LEU B O 1
ATOM 3820 N N . TRP B 1 237 ? 5.125 -10.188 3.256 1 96.75 237 TRP B N 1
ATOM 3821 C CA . TRP B 1 237 ? 5.891 -11.43 3.246 1 96.75 237 TRP B CA 1
ATOM 3822 C C . TRP B 1 237 ? 7.109 -11.32 4.156 1 96.75 237 TRP B C 1
ATOM 3824 O O . TRP B 1 237 ? 8.164 -10.828 3.742 1 96.75 237 TRP B O 1
ATOM 3834 N N . ASP B 1 238 ? 6.879 -11.703 5.383 1 94.94 238 ASP B N 1
ATOM 3835 C CA . ASP B 1 238 ? 7.973 -11.844 6.336 1 94.94 238 ASP B CA 1
ATOM 3836 C C . ASP B 1 238 ? 8.594 -13.234 6.254 1 94.94 238 ASP B C 1
ATOM 3838 O O . ASP B 1 238 ? 8.086 -14.188 6.852 1 94.94 238 ASP B O 1
ATOM 3842 N N . LYS B 1 239 ? 9.734 -13.414 5.617 1 93.69 239 LYS B N 1
ATOM 3843 C CA . LYS B 1 239 ? 10.359 -14.695 5.328 1 93.69 239 LYS B CA 1
ATOM 3844 C C . LYS B 1 239 ? 10.711 -15.438 6.613 1 93.69 239 LYS B C 1
ATOM 3846 O O . LYS B 1 239 ? 10.719 -16.672 6.648 1 93.69 239 LYS B O 1
ATOM 3851 N N . SER B 1 240 ? 10.953 -14.672 7.656 1 92.06 240 SER B N 1
ATOM 3852 C CA . SER B 1 240 ? 11.328 -15.281 8.93 1 92.06 240 SER B CA 1
ATOM 3853 C C . SER B 1 240 ? 10.156 -16.016 9.562 1 92.06 240 SER B C 1
ATOM 3855 O O . SER B 1 240 ? 10.344 -16.812 10.477 1 92.06 240 SER B O 1
ATOM 3857 N N . LYS B 1 241 ? 8.992 -15.805 9.031 1 90.44 241 LYS B N 1
ATOM 3858 C CA . LYS B 1 241 ? 7.797 -16.391 9.625 1 90.44 241 LYS B CA 1
ATOM 3859 C C . LYS B 1 241 ? 7.406 -17.688 8.914 1 90.44 241 LYS B C 1
ATOM 3861 O O . LYS B 1 241 ? 6.41 -18.328 9.266 1 90.44 241 LYS B O 1
ATOM 3866 N N . PHE B 1 242 ? 8.172 -18.031 7.922 1 91.12 242 PHE B N 1
ATOM 3867 C CA . PHE B 1 242 ? 7.898 -19.266 7.195 1 91.12 242 PHE B CA 1
ATOM 3868 C C . PHE B 1 242 ? 8.852 -20.375 7.621 1 91.12 242 PHE B C 1
ATOM 3870 O O . PHE B 1 242 ? 9.992 -20.109 8.008 1 91.12 242 PHE B O 1
#

Nearest PDB structures (foldseek):
  5ztb-assembly2_A  TM=8.166E-01  e=1.949E-14  Thermus thermophilus HB27
  5mkq-assembly1_A  TM=7.982E-01  e=2.340E-14  Pyrococcus horikoshii OT3
  5mkp-assembly1_A  TM=8.089E-01  e=4.302E-14  Pyrococcus horikoshii OT3
  5mko-assembly1_B  TM=7.882E-01  e=8.409E-14  Pyrococcus horikoshii OT3
  2e89-assembly2_C  TM=7.954E-01  e=1.491E-11  Aquifex aeolicus

Radius of gyration: 28.53 Å; Cα contacts (8 Å, |Δi|>4): 824; chains: 2; bounding box: 54×81×58 Å

Secondary structure (DSSP, 8-state):
--HHHHHHHHHHHHHHHTT---TTEEEEEE--SSHHHHHHHHHHHHHHTT-SS-EEEEEEEEE-SS----HHHHHHHHHHT--EEEEE--HIIIIIIII--SSHHHHHHHHHHHHHHHHHHHTT-SEEE---BHHHHHHHHHHIIIIIS--B---SEEEETTTTEEEE-TBTTS-HHHHHHHHHHTTPPP-----S-----HHHHHHHHHHHHHHHSTTHHHHHHHHHH-GGG-B---GGG-/--HHHHHHHHHHHHHHHTT---TT-EEEEE--SSHHHHHHHHHHHHHHTT-SS--EEEEEEEE-SS----HHHHHHHHHHT--EEEEE--HIIIIIIII--SSHHHHHHHHHHHHHHHHHHHTT-SEEE---BHHHHHHHHHHIIIIIS--B---SEEEETTTTEEEE-TBTTS-HHHHHHHHHHTTPPP-----S-----HHHHHHHHHHHHHHHSTTHHHHHHHHHH-GGG-B---GGG-

Organism: NCBI:txid1533

InterPro domains:
  IPR011063 tRNA(Ile)-lysidine/2-thiocytidine synthase, N-terminal [PF01171] (26-192)
  IPR014729 Rossmann-like alpha/beta/alpha sandwich fold [G3DSA:3.40.50.620] (3-237)
  IPR035107 tRNA thiolation protein, TtcA/Ctu1 type [PIRSF004976] (6-240)

Sequence (484 aa):
MDKLQKLLSKSRRAIQDFKLIENGDKIAVGLSGGKDSLTLLYILNAYKRFSPEKFDLIAITLNPGTGADFSPLHKLCDELQVPFYEIDTNIKEVVFDIRKEKNPCSLCANIRRGALNTNAKNLGCNKIALGHHKNDAIETLLLSMFYEGRIQSFSPKTYLDKADITLIRPMVYIDELEIKSFIKKNDISVINNSCPANGFTKRQEVKDLTYELDKRIPGFKKNIFSALNNPEQSFLWDKSKFMDKLQKLLSKSRRAIQDFKLIENGDKIAVGLSGGKDSLTLLYILNAYKRFSPEKFDLIAITLNPGTGADFSPLHKLCDELQVPFYEIDTNIKEVVFDIRKEKNPCSLCANIRRGALNTNAKNLGCNKIALGHHKNDAIETLLLSMFYEGRIQSFSPKTYLDKADITLIRPMVYIDELEIKSFIKKNDISVINNSCPANGFTKRQEVKDLTYELDKRIPGFKKNIFSALNNPEQSFLWDKSKF